Protein 8Q1S (pdb70)

Organism: Homo sapiens (NCBI:txid9606)

Secondary structure (DSSP, 8-state):
-HHHHHHHHHHHHHHTT-HHHHHHHHHHHHHSSSPPPHHHHHHHHHHHHHHHHHHHHHHHHHHHHHHHHHHHT-HHHHHHHHHHHHHHHHHHHHHHHHHHHHIIIIIHHH--SHHHHHHHHHHHHHHHHHHHHH--HHHHHHHHHHHHHHHHHHHHHHHHSS-TT-HHHHHHHHHHHHHHHHTS--HHHHHHHHHHHHHHHHTTTTTS-SSSHHHHHHHHHHHHHHHHHHT--/-HHHHHHHHHHHHHHTT-HHHHHHHHHHHHHT-SPPPHHHHHHHHHHHHHHHHHHHHHHHHHHHHHHHHHHHT-HHHHHHHHHHHHHHHHHHHHHHHHHHHHIIIIIHHH--SHHHHHHHHHHHHHHHHHHHHH--THHHHHHHHHHHHHHHHHHHHHHHHS-TT-HHHHHHHHHHHHHHHHTS--HHHHHHHHHHHHHHHHHTGGG--HHHHHHHHHHHHHHHHHHHHHHHH-/------PPPP-/-----PPP-

B-factor: mean 132.05, std 19.34, range [61.46, 190.41]

Foldseek 3Di:
DLLVVLLVQLVVCVVVVVLVSNLVSLLVNLVPQAAADPSSLVSNCSSLCSQLVVLLVVLVVLVVVLVVVVVVVPPVVNVVSVVVNVVSLVVLVVSLCSLLVSLVPHHCVSDDALLSNLLSLLVNLLSLLSNLQPDDDPSNVVSLVSSCVSLVSSQVSCVPRPALQALSNLVSLLSVLVSCVRRVVNNVVSLVSLVVSLVSNVVVVVVDDPVRNVSRVVSSVVSVVVNCVSPDD/DLLVVLLVQLVVCVVVVVLVSNLVSLLVNLVVLAADDPSSLVSNCSSLCSQLVVLVVVLVVLVVVLVVVVVVVPVVVNVVSVVVNVVSLVSLVCSLCSLLVSLVPRHCVNDDALLSNLLSLLVNLLSLLSNLQSDDDPSNVVSLVRNQVSLVSSQVSCVPRPQLLALSNLLSLQSVLVSCCRSVVNNVVSLCSLVVSLVSCVVVVVVRDPVCNVSRVVSSVSSVVVNVVSVVVD/DDDDPDDDDDD/DDDDPDDDD

GO terms:
  GO:0005886 plasma membrane (C, IDA)
  GO:0002753 cytoplasmic pattern recognition receptor signaling pathway (P, IDA)
  GO:0035332 positive regulation of hippo signaling (P, IDA)
  GO:0005737 cytoplasm (C, IDA)
  GO:0005783 endoplasmic reticulum (C, IDA)
  GO:0042308 negative regulation of protein import into nucleus (P, IDA)
  GO:0035591 signaling adaptor activity (F, IDA)
  GO:0030007 intracellular potassium ion homeostasis (P, IDA)
  GO:0034122 negative regulation of toll-like receptor signaling pathway (P, IDA)
  GO:0140311 protein sequestering activity (F, IDA)
  GO:0070972 protein localization to endoplasmic reticulum (P, IDA)
  GO:0031966 mitochondrial membrane (C, IC)
  GO:0005246 calcium channel regulator activity (F, IDA)
  GO:0051480 regulation of cytosolic calcium ion concentration (P, IDA)
  GO:1905913 negative regulation of calcium ion export across plasma membrane (P, IDA)
  GO:0019855 calcium channel inhibitor activity (F, IDA)
  GO:0044325 transmembrane transporter binding (F, IPI)
  GO:0031625 ubiquitin protein ligase binding (F, IPI)
  GO:0034605 cellular response to heat (P, IDA)
  GO:0005634 nucleus (C, IDA)

Nearest PDB structures (foldseek):
  7v9b-assembly1_A  TM=9.960E-01  e=1.744E-26  Homo sapiens
  8dgp-assembly2_D  TM=9.971E-01  e=1.894E-25  Homo sapiens
  6twz-assembly1_A  TM=9.851E-01  e=3.872E-19  Homo sapiens
  5ltw-assembly3_I  TM=9.749E-01  e=6.876E-19  Homo sapiens
  3spr-assembly1_A-2  TM=9.685E-01  e=9.790E-19  Homo sapiens

Sequence (487 aa):
DDREDLVYQAKLAEQAERYDEMVESMKKVAGMDVELTVEERNLLSVAYKNVIGARRASWRIISSIEQKEENKGGEDKLKMIREYRQMVETELKLICCDILDVLDKHLIPAANTGESKVFYYKMKGDYHRYLAEFATGNDRKEAAENSLVAYKAASDIAMTELPPTHPIRLGLALNFSVFYYEILNSPDRACRLAKAAFDDAIAELDTLSEESYKDSTLIMQLLRDNLTLWTSDDDREDLVYQAKLAEQAERYDEMVESMKKVAGMDVELTVEERNNLLSVAYKNVIGARRASWRIISSIEQKEENKGGEDKLKMIREYRQMVETELKLICCDILDVLDKHLIPAANTGESKVFYYKMKGDYHRYLAEFATGNDRKEAAENSLVAYKAASDIAMTELPPTHPIRLGLALNFSVFYYEILNSPDRACRLAKAAFDDAIAELDTLSEESYKDSTLIMQLLRDNLTLWTSDMTKYKAPAAEKKTKYKAPAAE

Solvent-accessible surface area: 24568 Å² total

InterPro domains:
  IPR000308 14-3-3 protein [PIRSF000868] (2-242)
  IPR000308 14-3-3 protein [PR00305] (36-65)
  IPR000308 14-3-3 protein [PR00305] (85-109)
  IPR000308 14-3-3 protein [PR00305] (116-138)
  IPR000308 14-3-3 protein [PR00305] (151-177)
  IPR000308 14-3-3 protein [PR00305] (178-204)
  IPR000308 14-3-3 protein [PR00305] (205-234)
  IPR000308 14-3-3 protein [PTHR18860] (4-235)
  IPR023409 14-3-3 protein, conserved site [PS00796] (42-52)
  IPR023409 14-3-3 protein, conserved site [PS00797] (214-233)
  IPR023410 14-3-3 domain [PF00244] (11-232)
  IPR023410 14-3-3 domain [SM00101] (4-245)
  IPR036815 14-3-3 domain superfamily [G3DSA:1.20.190.20] (1-247)
  IPR036815 14-3-3 domain superfamily [SSF48445] (1-234)

Structure (mmCIF, N/CA/C/O backbone):
data_8Q1S
#
_entry.id   8Q1S
#
_cell.length_a   123.780
_cell.length_b   123.780
_cell.length_c   250.200
_cell.angle_alpha   90.00
_cell.angle_beta   90.00
_cell.angle_gamma   120.00
#
_symmetry.space_group_name_H-M   'H 3 2'
#
loop_
_entity.id
_entity.type
_entity.pdbx_description
1 polymer '14-3-3 protein epsilon'
2 polymer 'GATA zinc finger domain-containing protein 1'
3 non-polymer 'BROMIDE ION'
4 non-polymer 1,2-ETHANEDIOL
5 non-polymer 'SODIUM ION'
6 water water
#
loop_
_atom_site.group_PDB
_atom_site.id
_atom_site.type_symbol
_atom_site.label_atom_id
_atom_site.label_alt_id
_atom_site.label_comp_id
_atom_site.label_asym_id
_atom_site.label_entity_id
_atom_site.label_seq_id
_atom_site.pdbx_PDB_ins_code
_atom_site.Cartn_x
_atom_site.Cartn_y
_atom_site.Cartn_z
_atom_site.occupancy
_atom_site.B_iso_or_equiv
_atom_site.auth_seq_id
_atom_site.auth_comp_id
_atom_site.auth_asym_id
_atom_site.auth_atom_id
_atom_site.pdbx_PDB_model_num
ATOM 1 N N . ASP A 1 2 ? -7.473 -8.043 29.060 1.00 159.55 2 ASP A N 1
ATOM 2 C CA . ASP A 1 2 ? -6.168 -8.600 28.583 1.00 158.67 2 ASP A CA 1
ATOM 3 C C . ASP A 1 2 ? -5.827 -9.884 29.353 1.00 158.55 2 ASP A C 1
ATOM 4 O O . ASP A 1 2 ? -5.181 -10.762 28.750 1.00 162.43 2 ASP A O 1
ATOM 9 N N . ASP A 1 3 ? -6.238 -9.985 30.624 1.00 190.16 3 ASP A N 1
ATOM 10 C CA . ASP A 1 3 ? -5.985 -11.156 31.511 1.00 183.11 3 ASP A CA 1
ATOM 11 C C . ASP A 1 3 ? -6.378 -12.448 30.785 1.00 177.59 3 ASP A C 1
ATOM 12 O O . ASP A 1 3 ? -5.611 -13.424 30.875 1.00 176.43 3 ASP A O 1
ATOM 17 N N . ARG A 1 4 ? -7.524 -12.443 30.095 1.00 172.49 4 ARG A N 1
ATOM 18 C CA . ARG A 1 4 ? -8.072 -13.615 29.358 1.00 167.80 4 ARG A CA 1
ATOM 19 C C . ARG A 1 4 ? -7.341 -13.772 28.017 1.00 166.12 4 ARG A C 1
ATOM 20 O O . ARG A 1 4 ? -7.077 -14.927 27.628 1.00 165.64 4 ARG A O 1
ATOM 28 N N . GLU A 1 5 ? -7.029 -12.659 27.341 1.00 164.46 5 GLU A N 1
ATOM 29 C CA . GLU A 1 5 ? -6.340 -12.637 26.021 1.00 162.06 5 GLU A CA 1
ATOM 30 C C . GLU A 1 5 ? -4.887 -13.100 26.192 1.00 159.52 5 GLU A C 1
ATOM 31 O O . GLU A 1 5 ? -4.375 -13.789 25.287 1.00 158.62 5 GLU A O 1
ATOM 37 N N . ASP A 1 6 ? -4.258 -12.722 27.309 1.00 158.57 6 ASP A N 1
ATOM 38 C CA . ASP A 1 6 ? -2.882 -13.135 27.700 1.00 156.87 6 ASP A CA 1
ATOM 39 C C . ASP A 1 6 ? -2.841 -14.655 27.902 1.00 153.28 6 ASP A C 1
ATOM 40 O O . ASP A 1 6 ? -1.834 -15.269 27.501 1.00 154.14 6 ASP A O 1
ATOM 45 N N . LEU A 1 7 ? -3.891 -15.231 28.500 1.00 150.64 7 LEU A N 1
ATOM 46 C CA . LEU A 1 7 ? -4.012 -16.689 28.783 1.00 147.58 7 LEU A CA 1
ATOM 47 C C . LEU A 1 7 ? -4.214 -17.462 27.474 1.00 145.07 7 LEU A C 1
ATOM 48 O O . LEU A 1 7 ? -3.555 -18.507 27.303 1.00 143.85 7 LEU A O 1
ATOM 53 N N . VAL A 1 8 ? -5.101 -16.975 26.599 1.00 144.08 8 VAL A N 1
ATOM 54 C CA . VAL A 1 8 ? -5.418 -17.604 25.280 1.00 143.40 8 VAL A CA 1
ATOM 55 C C . VAL A 1 8 ? -4.117 -17.768 24.483 1.00 143.71 8 VAL A C 1
ATOM 56 O O . VAL A 1 8 ? -3.943 -18.831 23.857 1.00 142.52 8 VAL A O 1
ATOM 60 N N . TYR A 1 9 ? -3.239 -16.761 24.513 1.00 145.91 9 TYR A N 1
ATOM 61 C CA . TYR A 1 9 ? -1.949 -16.749 23.774 1.00 147.39 9 TYR A CA 1
ATOM 62 C C . TYR A 1 9 ? -1.004 -17.798 24.372 1.00 148.77 9 TYR A C 1
ATOM 63 O O . TYR A 1 9 ? -0.400 -18.561 23.594 1.00 149.48 9 TYR A O 1
ATOM 72 N N . GLN A 1 10 ? -0.882 -17.832 25.705 1.00 151.41 10 GLN A N 1
ATOM 73 C CA . GLN A 1 10 ? -0.056 -18.825 26.448 1.00 153.49 10 GLN A CA 1
ATOM 74 C C . GLN A 1 10 ? -0.494 -20.242 26.055 1.00 151.69 10 GLN A C 1
ATOM 75 O O . GLN A 1 10 ? 0.393 -21.101 25.875 1.00 151.97 10 GLN A O 1
ATOM 81 N N . ALA A 1 11 ? -1.806 -20.467 25.922 1.00 148.94 11 ALA A N 1
ATOM 82 C CA . ALA A 1 11 ? -2.412 -21.747 25.484 1.00 146.28 11 ALA A CA 1
ATOM 83 C C . ALA A 1 11 ? -1.998 -22.050 24.039 1.00 146.62 11 ALA A C 1
ATOM 84 O O . ALA A 1 11 ? -1.663 -23.218 23.758 1.00 149.04 11 ALA A O 1
ATOM 86 N N . LYS A 1 12 ? -2.020 -21.041 23.160 1.00 146.00 12 LYS A N 1
ATOM 87 C CA . LYS A 1 12 ? -1.654 -21.172 21.721 1.00 145.15 12 LYS A CA 1
ATOM 88 C C . LYS A 1 12 ? -0.174 -21.552 21.595 1.00 142.37 12 LYS A C 1
ATOM 89 O O . LYS A 1 12 ? 0.136 -22.414 20.750 1.00 143.27 12 LYS A O 1
ATOM 95 N N . LEU A 1 13 ? 0.700 -20.932 22.397 1.00 140.25 13 LEU A N 1
ATOM 96 C CA . LEU A 1 13 ? 2.154 -21.254 22.458 1.00 139.64 13 LEU A CA 1
ATOM 97 C C . LEU A 1 13 ? 2.328 -22.702 22.932 1.00 135.71 13 LEU A C 1
ATOM 98 O O . LEU A 1 13 ? 3.149 -23.430 22.335 1.00 130.99 13 LEU A O 1
ATOM 103 N N . ALA A 1 14 ? 1.572 -23.091 23.964 1.00 133.04 14 ALA A N 1
ATOM 104 C CA . ALA A 1 14 ? 1.564 -24.444 24.567 1.00 130.37 14 ALA A CA 1
ATOM 105 C C . ALA A 1 14 ? 1.058 -25.473 23.548 1.00 128.94 14 ALA A C 1
ATOM 106 O O . ALA A 1 14 ? 1.565 -26.610 23.573 1.00 131.37 14 ALA A O 1
ATOM 108 N N . GLU A 1 15 ? 0.100 -25.091 22.695 1.00 126.68 15 GLU A N 1
ATOM 109 C CA . GLU A 1 15 ? -0.468 -25.961 21.628 1.00 123.69 15 GLU A CA 1
ATOM 110 C C . GLU A 1 15 ? 0.646 -26.354 20.653 1.00 122.31 15 GLU A C 1
ATOM 111 O O . GLU A 1 15 ? 0.847 -27.565 20.445 1.00 118.58 15 GLU A O 1
ATOM 117 N N . GLN A 1 16 ? 1.338 -25.357 20.092 1.00 124.70 16 GLN A N 1
ATOM 118 C CA . GLN A 1 16 ? 2.409 -25.534 19.074 1.00 127.42 16 GLN A CA 1
ATOM 119 C C . GLN A 1 16 ? 3.612 -26.245 19.705 1.00 125.43 16 GLN A C 1
ATOM 120 O O . GLN A 1 16 ? 4.215 -27.094 19.021 1.00 125.38 16 GLN A O 1
ATOM 126 N N . ALA A 1 17 ? 3.936 -25.921 20.960 1.00 123.68 17 ALA A N 1
ATOM 127 C CA . ALA A 1 17 ? 5.027 -26.552 21.742 1.00 121.91 17 ALA A CA 1
ATOM 128 C C . ALA A 1 17 ? 4.644 -27.988 22.125 1.00 119.39 17 ALA A C 1
ATOM 129 O O . ALA A 1 17 ? 5.542 -28.735 22.552 1.00 117.88 17 ALA A O 1
ATOM 131 N N . GLU A 1 18 ? 3.359 -28.343 21.993 1.00 118.45 18 GLU A N 1
ATOM 132 C CA . GLU A 1 18 ? 2.783 -29.677 22.326 1.00 116.83 18 GLU A CA 1
ATOM 133 C C . GLU A 1 18 ? 2.963 -29.948 23.827 1.00 115.90 18 GLU A C 1
ATOM 134 O O . GLU A 1 18 ? 3.200 -31.115 24.199 1.00 113.18 18 GLU A O 1
ATOM 140 N N . ARG A 1 19 ? 2.842 -28.896 24.646 1.00 116.09 19 ARG A N 1
ATOM 141 C CA . ARG A 1 19 ? 2.822 -28.950 26.132 1.00 117.05 19 ARG A CA 1
ATOM 142 C C . ARG A 1 19 ? 1.369 -28.763 26.586 1.00 117.79 19 ARG A C 1
ATOM 143 O O . ARG A 1 19 ? 1.023 -27.657 27.044 1.00 118.59 19 ARG A O 1
ATOM 151 N N . TYR A 1 20 ? 0.551 -29.809 26.443 1.00 118.88 20 TYR A N 1
ATOM 152 C CA . TYR A 1 20 ? -0.931 -29.760 26.570 1.00 120.44 20 TYR A CA 1
ATOM 153 C C . TYR A 1 20 ? -1.346 -29.690 28.046 1.00 121.63 20 TYR A C 1
ATOM 154 O O . TYR A 1 20 ? -2.468 -29.221 28.313 1.00 124.28 20 TYR A O 1
ATOM 163 N N . ASP A 1 21 ? -0.481 -30.131 28.968 1.00 120.94 21 ASP A N 1
ATOM 164 C CA . ASP A 1 21 ? -0.675 -29.980 30.438 1.00 120.21 21 ASP A CA 1
ATOM 165 C C . ASP A 1 21 ? -0.798 -28.490 30.780 1.00 122.63 21 ASP A C 1
ATOM 166 O O . ASP A 1 21 ? -1.665 -28.143 31.604 1.00 123.53 21 ASP A O 1
ATOM 171 N N . GLU A 1 22 ? 0.048 -27.651 30.171 1.00 124.02 22 GLU A N 1
ATOM 172 C CA . GLU A 1 22 ? 0.086 -26.177 30.376 1.00 124.48 22 GLU A CA 1
ATOM 173 C C . GLU A 1 22 ? -1.070 -25.512 29.618 1.00 124.24 22 GLU A C 1
ATOM 174 O O . GLU A 1 22 ? -1.489 -24.415 30.034 1.00 125.37 22 GLU A O 1
ATOM 180 N N . MET A 1 23 ? -1.557 -26.147 28.548 1.00 123.97 23 MET A N 1
ATOM 181 C CA . MET A 1 23 ? -2.644 -25.616 27.681 1.00 124.98 23 MET A CA 1
ATOM 182 C C . MET A 1 23 ? -3.979 -25.671 28.432 1.00 123.51 23 MET A C 1
ATOM 183 O O . MET A 1 23 ? -4.707 -24.664 28.390 1.00 123.07 23 MET A O 1
ATOM 188 N N . VAL A 1 24 ? -4.286 -26.794 29.093 1.00 124.55 24 VAL A N 1
ATOM 189 C CA . VAL A 1 24 ? -5.564 -26.982 29.849 1.00 127.48 24 VAL A CA 1
ATOM 190 C C . VAL A 1 24 ? -5.636 -25.919 30.951 1.00 131.22 24 VAL A C 1
ATOM 191 O O . VAL A 1 24 ? -6.696 -25.285 31.069 1.00 133.75 24 VAL A O 1
ATOM 195 N N . GLU A 1 25 ? -4.542 -25.716 31.695 1.00 134.44 25 GLU A N 1
ATOM 196 C CA . GLU A 1 25 ? -4.449 -24.728 32.804 1.00 138.01 25 GLU A CA 1
ATOM 197 C C . GLU A 1 25 ? -4.813 -23.337 32.277 1.00 138.64 25 GLU A C 1
ATOM 198 O O . GLU A 1 25 ? -5.782 -22.753 32.795 1.00 140.85 25 GLU A O 1
ATOM 204 N N . SER A 1 26 ? -4.070 -22.846 31.278 1.00 136.55 26 SER A N 1
ATOM 205 C CA . SER A 1 26 ? -4.267 -21.522 30.630 1.00 137.32 26 SER A CA 1
ATOM 206 C C . SER A 1 26 ? -5.737 -21.348 30.227 1.00 140.14 26 SER A C 1
ATOM 207 O O . SER A 1 26 ? -6.312 -20.292 30.556 1.00 144.89 26 SER A O 1
ATOM 210 N N . MET A 1 27 ? -6.317 -22.354 29.562 1.00 139.63 27 MET A N 1
ATOM 211 C CA . MET A 1 27 ? -7.703 -22.319 29.016 1.00 140.96 27 MET A CA 1
ATOM 212 C C . MET A 1 27 ? -8.727 -22.670 30.106 1.00 143.72 27 MET A C 1
ATOM 213 O O . MET A 1 27 ? -9.920 -22.370 29.897 1.00 145.20 27 MET A O 1
ATOM 218 N N . LYS A 1 28 ? -8.293 -23.288 31.210 1.00 144.46 28 LYS A N 1
ATOM 219 C CA . LYS A 1 28 ? -9.151 -23.587 32.390 1.00 146.02 28 LYS A CA 1
ATOM 220 C C . LYS A 1 28 ? -9.544 -22.270 33.069 1.00 147.90 28 LYS A C 1
ATOM 221 O O . LYS A 1 28 ? -10.720 -22.143 33.463 1.00 148.26 28 LYS A O 1
ATOM 227 N N . LYS A 1 29 ? -8.594 -21.333 33.189 1.00 148.33 29 LYS A N 1
ATOM 228 C CA . LYS A 1 29 ? -8.782 -20.007 33.843 1.00 149.24 29 LYS A CA 1
ATOM 229 C C . LYS A 1 29 ? -9.763 -19.162 33.021 1.00 150.21 29 LYS A C 1
ATOM 230 O O . LYS A 1 29 ? -10.601 -18.475 33.635 1.00 154.22 29 LYS A O 1
ATOM 236 N N . VAL A 1 30 ? -9.659 -19.215 31.689 1.00 148.73 30 VAL A N 1
ATOM 237 C CA . VAL A 1 30 ? -10.539 -18.464 30.742 1.00 149.52 30 VAL A CA 1
ATOM 238 C C . VAL A 1 30 ? -11.972 -18.998 30.880 1.00 150.73 30 VAL A C 1
ATOM 239 O O . VAL A 1 30 ? -12.912 -18.189 30.760 1.00 151.80 30 VAL A O 1
ATOM 243 N N . ALA A 1 31 ? -12.127 -20.303 31.131 1.00 151.93 31 ALA A N 1
ATOM 244 C CA . ALA A 1 31 ? -13.430 -20.989 31.316 1.00 154.83 31 ALA A CA 1
ATOM 245 C C . ALA A 1 31 ? -14.027 -20.625 32.682 1.00 157.31 31 ALA A C 1
ATOM 246 O O . ALA A 1 31 ? -15.259 -20.436 32.756 1.00 156.38 31 ALA A O 1
ATOM 248 N N . GLY A 1 32 ? -13.185 -20.552 33.720 1.00 159.31 32 GLY A N 1
ATOM 249 C CA . GLY A 1 32 ? -13.567 -20.145 35.087 1.00 163.29 32 GLY A CA 1
ATOM 250 C C . GLY A 1 32 ? -14.211 -18.769 35.103 1.00 168.11 32 GLY A C 1
ATOM 251 O O . GLY A 1 32 ? -15.150 -18.567 35.899 1.00 171.54 32 GLY A O 1
ATOM 252 N N . MET A 1 33 ? -13.719 -17.854 34.259 1.00 170.08 33 MET A N 1
ATOM 253 C CA . MET A 1 33 ? -14.333 -16.522 34.005 1.00 173.29 33 MET A CA 1
ATOM 254 C C . MET A 1 33 ? -15.753 -16.737 33.469 1.00 175.00 33 MET A C 1
ATOM 255 O O . MET A 1 33 ? -15.926 -17.616 32.603 1.00 173.79 33 MET A O 1
ATOM 260 N N . ASP A 1 34 ? -16.719 -15.963 33.972 1.00 179.08 34 ASP A N 1
ATOM 261 C CA . ASP A 1 34 ? -18.171 -16.099 33.667 1.00 182.33 34 ASP A CA 1
ATOM 262 C C . ASP A 1 34 ? -18.410 -16.018 32.153 1.00 184.17 34 ASP A C 1
ATOM 263 O O . ASP A 1 34 ? -19.245 -16.801 31.649 1.00 182.55 34 ASP A O 1
ATOM 268 N N . VAL A 1 35 ? -17.700 -15.116 31.464 1.00 186.55 35 VAL A N 1
ATOM 269 C CA . VAL A 1 35 ? -17.923 -14.768 30.026 1.00 186.58 35 VAL A CA 1
ATOM 270 C C . VAL A 1 35 ? -17.858 -16.051 29.187 1.00 184.67 35 VAL A C 1
ATOM 271 O O . VAL A 1 35 ? -16.950 -16.873 29.428 1.00 182.21 35 VAL A O 1
ATOM 275 N N . GLU A 1 36 ? -18.794 -16.203 28.243 1.00 184.79 36 GLU A N 1
ATOM 276 C CA . GLU A 1 36 ? -18.876 -17.350 27.298 1.00 182.71 36 GLU A CA 1
ATOM 277 C C . GLU A 1 36 ? -17.609 -17.381 26.433 1.00 178.48 36 GLU A C 1
ATOM 278 O O . GLU A 1 36 ? -17.122 -16.295 26.056 1.00 180.82 36 GLU A O 1
ATOM 284 N N . LEU A 1 37 ? -17.105 -18.582 26.131 1.00 170.87 37 LEU A N 1
ATOM 285 C CA . LEU A 1 37 ? -15.897 -18.799 25.290 1.00 164.02 37 LEU A CA 1
ATOM 286 C C . LEU A 1 37 ? -16.278 -18.648 23.814 1.00 158.85 37 LEU A C 1
ATOM 287 O O . LEU A 1 37 ? -17.318 -19.213 23.416 1.00 154.31 37 LEU A O 1
ATOM 292 N N . THR A 1 38 ? -15.460 -17.926 23.038 1.00 155.86 38 THR A N 1
ATOM 293 C CA . THR A 1 38 ? -15.590 -17.797 21.560 1.00 154.03 38 THR A CA 1
ATOM 294 C C . THR A 1 38 ? -15.217 -19.139 20.913 1.00 152.76 38 THR A C 1
ATOM 295 O O . THR A 1 38 ? -14.602 -19.978 21.605 1.00 153.54 38 THR A O 1
ATOM 299 N N . VAL A 1 39 ? -15.566 -19.323 19.636 1.00 151.52 39 VAL A N 1
ATOM 300 C CA . VAL A 1 39 ? -15.414 -20.610 18.888 1.00 149.43 39 VAL A CA 1
ATOM 301 C C . VAL A 1 39 ? -13.942 -21.044 18.944 1.00 148.33 39 VAL A C 1
ATOM 302 O O . VAL A 1 39 ? -13.690 -22.248 19.153 1.00 148.16 39 VAL A O 1
ATOM 306 N N . GLU A 1 40 ? -13.018 -20.093 18.762 1.00 147.64 40 GLU A N 1
ATOM 307 C CA . GLU A 1 40 ? -11.547 -20.293 18.876 1.00 146.45 40 GLU A CA 1
ATOM 308 C C . GLU A 1 40 ? -11.225 -20.878 20.256 1.00 147.82 40 GLU A C 1
ATOM 309 O O . GLU A 1 40 ? -10.611 -21.960 20.311 1.00 148.54 40 GLU A O 1
ATOM 315 N N . GLU A 1 41 ? -11.638 -20.183 21.321 1.00 149.89 41 GLU A N 1
ATOM 316 C CA . GLU A 1 41 ? -11.370 -20.545 22.740 1.00 151.54 41 GLU A CA 1
ATOM 317 C C . GLU A 1 41 ? -11.945 -21.935 23.035 1.00 152.39 41 GLU A C 1
ATOM 318 O O . GLU A 1 41 ? -11.219 -22.752 23.634 1.00 156.01 41 GLU A O 1
ATOM 324 N N . ARG A 1 42 ? -13.195 -22.184 22.629 1.00 152.27 42 ARG A N 1
ATOM 325 C CA . ARG A 1 42 ? -13.883 -23.498 22.763 1.00 153.27 42 ARG A CA 1
ATOM 326 C C . ARG A 1 42 ? -13.016 -24.603 22.147 1.00 153.31 42 ARG A C 1
ATOM 327 O O . ARG A 1 42 ? -12.863 -25.662 22.786 1.00 153.42 42 ARG A O 1
ATOM 335 N N . ASN A 1 43 ? -12.493 -24.361 20.941 1.00 154.39 43 ASN A N 1
ATOM 336 C CA . ASN A 1 43 ? -11.647 -25.317 20.179 1.00 154.91 43 ASN A CA 1
ATOM 337 C C . ASN A 1 43 ? -10.351 -25.576 20.958 1.00 152.65 43 ASN A C 1
ATOM 338 O O . ASN A 1 43 ? -10.016 -26.760 21.158 1.00 152.76 43 ASN A O 1
ATOM 343 N N . LEU A 1 44 ? -9.664 -24.510 21.384 1.00 150.14 44 LEU A N 1
ATOM 344 C CA . LEU A 1 44 ? -8.369 -24.577 22.119 1.00 147.65 44 LEU A CA 1
ATOM 345 C C . LEU A 1 44 ? -8.536 -25.413 23.396 1.00 146.33 44 LEU A C 1
ATOM 346 O O . LEU A 1 44 ? -7.627 -26.214 23.688 1.00 145.99 44 LEU A O 1
ATOM 351 N N . LEU A 1 45 ? -9.649 -25.239 24.119 1.00 145.12 45 LEU A N 1
ATOM 352 C CA . LEU A 1 45 ? -9.994 -26.036 25.331 1.00 144.98 45 LEU A CA 1
ATOM 353 C C . LEU A 1 45 ? -10.109 -27.517 24.948 1.00 143.90 45 LEU A C 1
ATOM 354 O O . LEU A 1 45 ? -9.383 -28.338 25.545 1.00 145.20 45 LEU A O 1
ATOM 359 N N . SER A 1 46 ? -10.996 -27.833 23.997 1.00 140.19 46 SER A N 1
ATOM 360 C CA . SER A 1 46 ? -11.238 -29.202 23.467 1.00 137.29 46 SER A CA 1
ATOM 361 C C . SER A 1 46 ? -9.904 -29.853 23.092 1.00 136.00 46 SER A C 1
ATOM 362 O O . SER A 1 46 ? -9.618 -30.945 23.615 1.00 135.93 46 SER A O 1
ATOM 365 N N . VAL A 1 47 ? -9.126 -29.191 22.229 1.00 135.66 47 VAL A N 1
ATOM 366 C CA . VAL A 1 47 ? -7.771 -29.635 21.780 1.00 134.67 47 VAL A CA 1
ATOM 367 C C . VAL A 1 47 ? -6.949 -30.010 23.020 1.00 132.82 47 VAL A C 1
ATOM 368 O O . VAL A 1 47 ? -6.422 -31.142 23.062 1.00 130.10 47 VAL A O 1
ATOM 372 N N . ALA A 1 48 ? -6.867 -29.094 23.991 1.00 131.70 48 ALA A N 1
ATOM 373 C CA . ALA A 1 48 ? -6.025 -29.200 25.206 1.00 131.91 48 ALA A CA 1
ATOM 374 C C . ALA A 1 48 ? -6.428 -30.433 26.021 1.00 131.90 48 ALA A C 1
ATOM 375 O O . ALA A 1 48 ? -5.544 -31.255 26.319 1.00 133.42 48 ALA A O 1
ATOM 377 N N . TYR A 1 49 ? -7.715 -30.554 26.357 1.00 132.58 49 TYR A N 1
ATOM 378 C CA . TYR A 1 49 ? -8.259 -31.619 27.243 1.00 135.29 49 TYR A CA 1
ATOM 379 C C . TYR A 1 49 ? -8.344 -32.954 26.489 1.00 136.29 49 TYR A C 1
ATOM 380 O O . TYR A 1 49 ? -8.264 -34.010 27.153 1.00 136.84 49 TYR A O 1
ATOM 389 N N . LYS A 1 50 ? -8.503 -32.920 25.161 1.00 136.59 50 LYS A N 1
ATOM 390 C CA . LYS A 1 50 ? -8.543 -34.139 24.307 1.00 135.97 50 LYS A CA 1
ATOM 391 C C . LYS A 1 50 ? -7.164 -34.809 24.329 1.00 133.48 50 LYS A C 1
ATOM 392 O O . LYS A 1 50 ? -7.113 -36.035 24.554 1.00 136.44 50 LYS A O 1
ATOM 398 N N . ASN A 1 51 ? -6.100 -34.029 24.111 1.00 128.28 51 ASN A N 1
ATOM 399 C CA . ASN A 1 51 ? -4.697 -34.519 24.031 1.00 125.80 51 ASN A CA 1
ATOM 400 C C . ASN A 1 51 ? -4.257 -35.078 25.390 1.00 124.56 51 ASN A C 1
ATOM 401 O O . ASN A 1 51 ? -3.619 -36.148 25.401 1.00 124.36 51 ASN A O 1
ATOM 406 N N . VAL A 1 52 ? -4.582 -34.387 26.488 1.00 123.94 52 VAL A N 1
ATOM 407 C CA . VAL A 1 52 ? -4.145 -34.761 27.868 1.00 125.02 52 VAL A CA 1
ATOM 408 C C . VAL A 1 52 ? -4.771 -36.109 28.246 1.00 125.99 52 VAL A C 1
ATOM 409 O O . VAL A 1 52 ? -4.040 -36.949 28.800 1.00 130.45 52 VAL A O 1
ATOM 413 N N . ILE A 1 53 ? -6.062 -36.306 27.965 1.00 125.74 53 ILE A N 1
ATOM 414 C CA . ILE A 1 53 ? -6.776 -37.593 28.230 1.00 126.49 53 ILE A CA 1
ATOM 415 C C . ILE A 1 53 ? -6.356 -38.622 27.172 1.00 125.00 53 ILE A C 1
ATOM 416 O O . ILE A 1 53 ? -6.041 -39.764 27.565 1.00 124.09 53 ILE A O 1
ATOM 421 N N . GLY A 1 54 ? -6.350 -38.227 25.893 1.00 122.67 54 GLY A N 1
ATOM 422 C CA . GLY A 1 54 ? -5.964 -39.076 24.749 1.00 119.92 54 GLY A CA 1
ATOM 423 C C . GLY A 1 54 ? -4.709 -39.885 25.035 1.00 118.68 54 GLY A C 1
ATOM 424 O O . GLY A 1 54 ? -4.723 -41.104 24.770 1.00 121.43 54 GLY A O 1
ATOM 425 N N . ALA A 1 55 ? -3.667 -39.235 25.565 1.00 115.41 55 ALA A N 1
ATOM 426 C CA . ALA A 1 55 ? -2.354 -39.838 25.901 1.00 113.35 55 ALA A CA 1
ATOM 427 C C . ALA A 1 55 ? -2.541 -40.995 26.891 1.00 112.66 55 ALA A C 1
ATOM 428 O O . ALA A 1 55 ? -1.992 -42.086 26.629 1.00 110.03 55 ALA A O 1
ATOM 430 N N . ARG A 1 56 ? -3.278 -40.756 27.983 1.00 112.95 56 ARG A N 1
ATOM 431 C CA . ARG A 1 56 ? -3.579 -41.760 29.044 1.00 112.85 56 ARG A CA 1
ATOM 432 C C . ARG A 1 56 ? -4.394 -42.916 28.446 1.00 112.75 56 ARG A C 1
ATOM 433 O O . ARG A 1 56 ? -4.051 -44.078 28.732 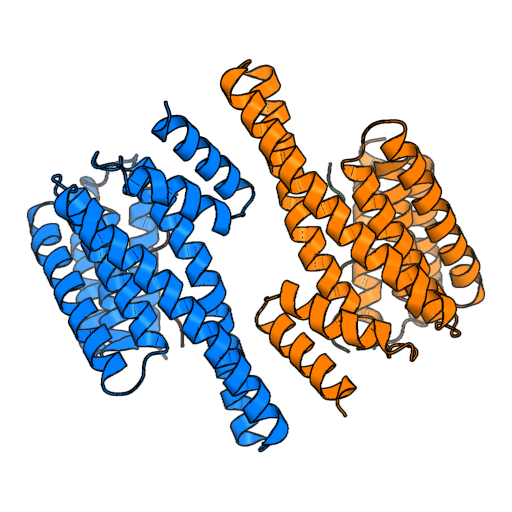1.00 111.69 56 ARG A O 1
ATOM 441 N N . ARG A 1 57 ? -5.430 -42.604 27.656 1.00 112.93 57 ARG A N 1
ATOM 442 C CA . ARG A 1 57 ? -6.344 -43.593 27.014 1.00 113.19 57 ARG A CA 1
ATOM 443 C C . ARG A 1 57 ? -5.533 -44.586 26.171 1.00 113.11 57 ARG A C 1
ATOM 444 O O . ARG A 1 57 ? -5.816 -45.798 26.258 1.00 114.25 57 ARG A O 1
ATOM 452 N N . ALA A 1 58 ? -4.578 -44.088 25.377 1.00 111.82 58 ALA A N 1
ATOM 453 C CA . ALA A 1 58 ? -3.631 -44.899 24.574 1.00 110.74 58 ALA A CA 1
ATOM 454 C C . ALA A 1 58 ? -2.824 -45.809 25.510 1.00 111.37 58 ALA A C 1
ATOM 455 O O . ALA A 1 58 ? -2.734 -47.023 25.223 1.00 110.50 58 ALA A O 1
ATOM 457 N N . SER A 1 59 ? -2.283 -45.238 26.594 1.00 110.50 59 SER A N 1
ATOM 458 C CA . SER A 1 59 ? -1.500 -45.944 27.644 1.00 109.90 59 SER A CA 1
ATOM 459 C C . SER A 1 59 ? -2.357 -47.043 28.283 1.00 110.49 59 SER A C 1
ATOM 460 O O . SER A 1 59 ? -1.863 -48.182 28.388 1.00 111.27 59 SER A O 1
ATOM 463 N N . TRP A 1 60 ? -3.591 -46.713 28.683 1.00 110.12 60 TRP A N 1
ATOM 464 C CA . TRP A 1 60 ? -4.550 -47.661 29.313 1.00 110.62 60 TRP A CA 1
ATOM 465 C C . TRP A 1 60 ? -4.786 -48.856 28.383 1.00 113.31 60 TRP A C 1
ATOM 466 O O . TRP A 1 60 ? -4.730 -49.997 28.873 1.00 114.72 60 TRP A O 1
ATOM 477 N N . ARG A 1 61 ? -5.046 -48.595 27.098 1.00 115.24 61 ARG A N 1
ATOM 478 C CA . ARG A 1 61 ? -5.402 -49.630 26.089 1.00 116.67 61 ARG A CA 1
ATOM 479 C C . ARG A 1 61 ? -4.208 -50.560 25.835 1.00 116.02 61 ARG A C 1
ATOM 480 O O . ARG A 1 61 ? -4.453 -51.761 25.614 1.00 115.93 61 ARG A O 1
ATOM 488 N N . ILE A 1 62 ? -2.976 -50.035 25.863 1.00 114.63 62 ILE A N 1
ATOM 489 C CA . ILE A 1 62 ? -1.731 -50.812 25.573 1.00 115.31 62 ILE A CA 1
ATOM 490 C C . ILE A 1 62 ? -1.421 -51.735 26.760 1.00 116.82 62 ILE A C 1
ATOM 491 O O . ILE A 1 62 ? -1.192 -52.935 26.517 1.00 117.03 62 ILE A O 1
ATOM 496 N N . ILE A 1 63 ? -1.402 -51.204 27.988 1.00 117.85 63 ILE A N 1
ATOM 497 C CA . ILE A 1 63 ? -1.135 -51.998 29.230 1.00 119.11 63 ILE A CA 1
ATOM 498 C C . ILE A 1 63 ? -2.273 -53.008 29.433 1.00 118.30 63 ILE A C 1
ATOM 499 O O . ILE A 1 63 ? -1.972 -54.156 29.811 1.00 118.23 63 ILE A O 1
ATOM 504 N N . SER A 1 64 ? -3.519 -52.604 29.164 1.00 116.66 64 SER A N 1
ATOM 505 C CA . SER A 1 64 ? -4.727 -53.470 29.234 1.00 116.06 64 SER A CA 1
ATOM 506 C C . SER A 1 64 ? -4.569 -54.668 28.287 1.00 114.57 64 SER A C 1
ATOM 507 O O . SER A 1 64 ? -5.042 -55.764 28.640 1.00 111.62 64 SER A O 1
ATOM 510 N N . SER A 1 65 ? -3.925 -54.466 27.132 1.00 116.07 65 SER A N 1
ATOM 511 C CA . SER A 1 65 ? -3.656 -55.517 26.113 1.00 117.48 65 SER A CA 1
ATOM 512 C C . SER A 1 65 ? -2.428 -56.342 26.520 1.00 118.78 65 SER A C 1
ATOM 513 O O . SER A 1 65 ? -2.387 -57.531 26.163 1.00 121.34 65 SER A O 1
ATOM 516 N N . ILE A 1 66 ? -1.460 -55.737 27.219 1.00 119.49 66 ILE A N 1
ATOM 517 C CA . ILE A 1 66 ? -0.281 -56.457 27.792 1.00 120.20 66 ILE A CA 1
ATOM 518 C C . ILE A 1 66 ? -0.783 -57.376 28.910 1.00 121.42 66 ILE A C 1
ATOM 519 O O . ILE A 1 66 ? -0.313 -58.525 28.977 1.00 124.94 66 ILE A O 1
ATOM 524 N N . GLU A 1 67 ? -1.696 -56.880 29.752 1.00 122.58 67 GLU A N 1
ATOM 525 C CA . GLU A 1 67 ? -2.361 -57.666 30.828 1.00 125.43 67 GLU A CA 1
ATOM 526 C C . GLU A 1 67 ? -2.967 -58.922 30.193 1.00 126.77 67 GLU A C 1
ATOM 527 O O . GLU A 1 67 ? -2.574 -60.035 30.590 1.00 125.14 67 GLU A O 1
ATOM 533 N N . GLN A 1 68 ? -3.846 -58.719 29.207 1.00 130.88 68 GLN A N 1
ATOM 534 C CA . GLN A 1 68 ? -4.544 -59.769 28.415 1.00 134.91 68 GLN A CA 1
ATOM 535 C C . GLN A 1 68 ? -3.541 -60.845 27.973 1.00 136.86 68 GLN A C 1
ATOM 536 O O . GLN A 1 68 ? -3.868 -62.041 28.107 1.00 138.43 68 GLN A O 1
ATOM 542 N N . LYS A 1 69 ? -2.374 -60.435 27.463 1.00 136.71 69 LYS A N 1
ATOM 543 C CA . LYS A 1 69 ? -1.298 -61.349 26.990 1.00 138.01 69 LYS A CA 1
ATOM 544 C C . LYS A 1 69 ? -0.735 -62.131 28.181 1.00 138.36 69 LYS A C 1
ATOM 545 O O . LYS A 1 69 ? -0.635 -63.366 28.073 1.00 141.87 69 LYS A O 1
ATOM 551 N N . GLU A 1 70 ? -0.405 -61.435 29.273 1.00 137.57 70 GLU A N 1
ATOM 552 C CA . GLU A 1 70 ? 0.304 -62.003 30.452 1.00 139.90 70 GLU A CA 1
ATOM 553 C C . GLU A 1 70 ? -0.666 -62.844 31.297 1.00 146.58 70 GLU A C 1
ATOM 554 O O . GLU A 1 70 ? -0.175 -63.617 32.147 1.00 149.31 70 GLU A O 1
ATOM 560 N N . GLU A 1 71 ? -1.980 -62.696 31.084 1.00 151.34 71 GLU A N 1
ATOM 561 C CA . GLU A 1 71 ? -3.033 -63.579 31.664 1.00 154.03 71 GLU A CA 1
ATOM 562 C C . GLU A 1 71 ? -2.763 -65.027 31.238 1.00 156.98 71 GLU A C 1
ATOM 563 O O . GLU A 1 71 ? -2.758 -65.912 32.117 1.00 158.40 71 GLU A O 1
ATOM 569 N N . ASN A 1 72 ? -2.548 -65.239 29.935 1.00 158.63 72 ASN A N 1
ATOM 570 C CA . ASN A 1 72 ? -2.339 -66.570 29.303 1.00 162.49 72 ASN A CA 1
ATOM 571 C C . ASN A 1 72 ? -0.981 -67.142 29.729 1.00 167.66 72 ASN A C 1
ATOM 572 O O . ASN A 1 72 ? -0.914 -68.366 29.967 1.00 171.60 72 ASN A O 1
ATOM 577 N N . LYS A 1 73 ? 0.054 -66.296 29.816 1.00 170.01 73 LYS A N 1
ATOM 578 C CA . LYS A 1 73 ? 1.431 -66.690 30.233 1.00 170.74 73 LYS A CA 1
ATOM 579 C C . LYS A 1 73 ? 1.383 -67.254 31.659 1.00 170.19 73 LYS A C 1
ATOM 580 O O . LYS A 1 73 ? 2.097 -68.237 31.926 1.00 172.21 73 LYS A O 1
ATOM 586 N N . GLY A 1 74 ? 0.569 -66.647 32.529 1.00 169.38 74 GLY A N 1
ATOM 587 C CA . GLY A 1 74 ? 0.391 -67.059 33.934 1.00 170.81 74 GLY A CA 1
ATOM 588 C C . GLY A 1 74 ? 1.499 -66.524 34.827 1.00 171.49 74 GLY A C 1
ATOM 589 O O . GLY A 1 74 ? 1.792 -67.175 35.851 1.00 173.41 74 GLY A O 1
ATOM 590 N N . GLY A 1 75 ? 2.096 -65.386 34.454 1.00 168.98 75 GLY A N 1
ATOM 591 C CA . GLY A 1 75 ? 3.119 -64.684 35.253 1.00 168.58 75 GLY A CA 1
ATOM 592 C C . GLY A 1 75 ? 2.479 -63.836 36.339 1.00 169.63 75 GLY A C 1
ATOM 593 O O . GLY A 1 75 ? 2.298 -62.625 36.106 1.00 173.91 75 GLY A O 1
ATOM 594 N N . GLU A 1 76 ? 2.155 -64.451 37.484 1.00 168.99 76 GLU A N 1
ATOM 595 C CA . GLU A 1 76 ? 1.390 -63.832 38.604 1.00 167.02 76 GLU A CA 1
ATOM 596 C C . GLU A 1 76 ? 2.170 -62.645 39.183 1.00 161.39 76 GLU A C 1
ATOM 597 O O . GLU A 1 76 ? 1.527 -61.639 39.538 1.00 158.84 76 GLU A O 1
ATOM 603 N N . ASP A 1 77 ? 3.497 -62.771 39.280 1.00 157.54 77 ASP A N 1
ATOM 604 C CA . ASP A 1 77 ? 4.418 -61.712 39.776 1.00 154.88 77 ASP A CA 1
ATOM 605 C C . ASP A 1 77 ? 4.271 -60.460 38.900 1.00 150.65 77 ASP A C 1
ATOM 606 O O . ASP A 1 77 ? 4.193 -59.350 39.465 1.00 150.26 77 ASP A O 1
ATOM 611 N N . LYS A 1 78 ? 4.224 -60.638 37.575 1.00 145.90 78 LYS A N 1
ATOM 612 C CA . LYS A 1 78 ? 4.129 -59.541 36.573 1.00 142.68 78 LYS A CA 1
ATOM 613 C C . LYS A 1 78 ? 2.709 -58.960 36.564 1.00 139.84 78 LYS A C 1
ATOM 614 O O . LYS A 1 78 ? 2.585 -57.721 36.552 1.00 138.78 78 LYS A O 1
ATOM 620 N N . LEU A 1 79 ? 1.685 -59.822 36.567 1.00 138.12 79 LEU A N 1
ATOM 621 C CA . LEU A 1 79 ? 0.248 -59.432 36.488 1.00 138.02 79 LEU A CA 1
ATOM 622 C C . LEU A 1 79 ? -0.089 -58.411 37.584 1.00 137.58 79 LEU A C 1
ATOM 623 O O . LEU A 1 79 ? -0.913 -57.515 37.316 1.00 134.84 79 LEU A O 1
ATOM 628 N N . LYS A 1 80 ? 0.524 -58.541 38.766 1.00 141.15 80 LYS A N 1
ATOM 629 C CA . LYS A 1 80 ? 0.347 -57.614 39.920 1.00 142.94 80 LYS A CA 1
ATOM 630 C C . LYS A 1 80 ? 0.966 -56.251 39.586 1.00 139.15 80 LYS A C 1
ATOM 631 O O . LYS A 1 80 ? 0.358 -55.223 39.941 1.00 138.40 80 LYS A O 1
ATOM 637 N N . MET A 1 81 ? 2.134 -56.257 38.936 1.00 135.68 81 MET A N 1
ATOM 638 C CA . MET A 1 81 ? 2.895 -55.039 38.542 1.00 132.86 81 MET A CA 1
ATOM 639 C C . MET A 1 81 ? 2.110 -54.277 37.465 1.00 131.98 81 MET A C 1
ATOM 640 O O . MET A 1 81 ? 2.085 -53.032 37.532 1.00 131.38 81 MET A O 1
ATOM 645 N N . ILE A 1 82 ? 1.489 -55.007 36.528 1.00 132.00 82 ILE A N 1
ATOM 646 C CA . ILE A 1 82 ? 0.709 -54.467 35.371 1.00 129.82 82 ILE A CA 1
ATOM 647 C C . ILE A 1 82 ? -0.608 -53.871 35.883 1.00 129.65 82 ILE A C 1
ATOM 648 O O . ILE A 1 82 ? -0.924 -52.728 35.498 1.00 127.59 82 ILE A O 1
ATOM 653 N N . ARG A 1 83 ? -1.347 -54.642 36.689 1.00 132.12 83 ARG A N 1
ATOM 654 C CA . ARG A 1 83 ? -2.636 -54.247 37.325 1.00 133.09 83 ARG A CA 1
ATOM 655 C C . ARG A 1 83 ? -2.438 -52.944 38.109 1.00 130.60 83 ARG A C 1
ATOM 656 O O . ARG A 1 83 ? -3.261 -52.022 37.940 1.00 129.23 83 ARG A O 1
ATOM 664 N N . GLU A 1 84 ? -1.385 -52.878 38.929 1.00 128.63 84 GLU A N 1
ATOM 665 C CA . GLU A 1 84 ? -1.035 -51.695 39.760 1.00 129.18 84 GLU A CA 1
ATOM 666 C C . GLU A 1 84 ? -0.738 -50.491 38.858 1.00 127.56 84 GLU A C 1
ATOM 667 O O . GLU A 1 84 ? -1.175 -49.377 39.211 1.00 129.98 84 GLU A O 1
ATOM 673 N N . TYR A 1 85 ? -0.031 -50.703 37.741 1.00 123.98 85 TYR A N 1
ATOM 674 C CA . TYR A 1 85 ? 0.323 -49.643 36.758 1.00 120.30 85 TYR A CA 1
ATOM 675 C C . TYR A 1 85 ? -0.952 -49.156 36.060 1.00 119.64 85 TYR A C 1
ATOM 676 O O . TYR A 1 85 ? -1.113 -47.930 35.908 1.00 119.81 85 TYR A O 1
ATOM 685 N N . ARG A 1 86 ? -1.823 -50.087 35.653 1.00 119.33 86 ARG A N 1
ATOM 686 C CA . ARG A 1 86 ? -3.131 -49.790 35.005 1.00 119.89 86 ARG A CA 1
ATOM 687 C C . ARG A 1 86 ? -3.951 -48.886 35.932 1.00 121.22 86 ARG A C 1
ATOM 688 O O . ARG A 1 86 ? -4.402 -47.818 35.469 1.00 119.30 86 ARG A O 1
ATOM 696 N N . GLN A 1 87 ? -4.120 -49.309 37.190 1.00 121.46 87 GLN A N 1
ATOM 697 C CA . GLN A 1 87 ? -4.875 -48.580 38.245 1.00 122.27 87 GLN A CA 1
ATOM 698 C C . GLN A 1 87 ? -4.346 -47.145 38.359 1.00 121.21 87 GLN A C 1
ATOM 699 O O . GLN A 1 87 ? -5.176 -46.217 38.377 1.00 122.10 87 GLN A O 1
ATOM 705 N N . MET A 1 88 ? -3.020 -46.978 38.417 1.00 120.10 88 MET A N 1
ATOM 706 C CA . MET A 1 88 ? -2.331 -45.658 38.488 1.00 119.83 88 MET A CA 1
ATOM 707 C C . MET A 1 88 ? -2.844 -44.743 37.368 1.00 116.14 88 MET A C 1
ATOM 708 O O . MET A 1 88 ? -3.058 -43.545 37.634 1.00 113.15 88 MET A O 1
ATOM 713 N N . VAL A 1 89 ? -3.024 -45.291 36.163 1.00 113.99 89 VAL A N 1
ATOM 714 C CA . VAL A 1 89 ? -3.492 -44.547 34.956 1.00 112.18 89 VAL A CA 1
ATOM 715 C C . VAL A 1 89 ? -5.004 -44.302 35.073 1.00 113.35 89 VAL A C 1
ATOM 716 O O . VAL A 1 89 ? -5.439 -43.176 34.767 1.00 112.86 89 VAL A O 1
ATOM 720 N N . GLU A 1 90 ? -5.773 -45.307 35.506 1.00 114.96 90 GLU A N 1
ATOM 721 C CA . GLU A 1 90 ? -7.247 -45.207 35.696 1.00 117.35 90 GLU A CA 1
ATOM 722 C C . GLU A 1 90 ? -7.565 -44.010 36.604 1.00 120.72 90 GLU A C 1
ATOM 723 O O . GLU A 1 90 ? -8.438 -43.203 36.223 1.00 121.45 90 GLU A O 1
ATOM 729 N N . THR A 1 91 ? -6.879 -43.890 37.749 1.00 123.47 91 THR A N 1
ATOM 730 C CA . THR A 1 91 ? -7.053 -42.772 38.720 1.00 125.63 91 THR A CA 1
ATOM 731 C C . THR A 1 91 ? -6.813 -41.440 37.999 1.00 124.69 91 THR A C 1
ATOM 732 O O . THR A 1 91 ? -7.599 -40.506 38.229 1.00 125.68 91 THR A O 1
ATOM 736 N N . GLU A 1 92 ? -5.778 -41.368 37.154 1.00 123.43 92 GLU A N 1
ATOM 737 C CA . GLU A 1 92 ? -5.436 -40.158 36.357 1.00 124.07 92 GLU A CA 1
ATOM 738 C C . GLU A 1 92 ? -6.604 -39.818 35.423 1.00 124.72 92 GLU A C 1
ATOM 739 O O . GLU A 1 92 ? -7.000 -38.638 35.387 1.00 123.23 92 GLU A O 1
ATOM 745 N N . LEU A 1 93 ? -7.133 -40.817 34.708 1.00 127.35 93 LEU A N 1
ATOM 746 C CA . LEU A 1 93 ? -8.268 -40.659 33.756 1.00 129.18 93 LEU A CA 1
ATOM 747 C C . LEU A 1 93 ? -9.517 -40.186 34.513 1.00 131.52 93 LEU A C 1
ATOM 748 O O . LEU A 1 93 ? -10.314 -39.438 33.914 1.00 131.26 93 LEU A O 1
ATOM 753 N N . LYS A 1 94 ? -9.678 -40.601 35.774 1.00 134.28 94 LYS A N 1
ATOM 754 C CA . LYS A 1 94 ? -10.808 -40.190 36.653 1.00 137.21 94 LYS A CA 1
ATOM 755 C C . LYS A 1 94 ? -10.675 -38.696 36.983 1.00 136.51 94 LYS A C 1
ATOM 756 O O . LYS A 1 94 ? -11.656 -37.958 36.768 1.00 135.65 94 LYS A O 1
ATOM 762 N N . LEU A 1 95 ? -9.502 -38.282 37.478 1.00 137.46 95 LEU A N 1
ATOM 763 C CA . LEU A 1 95 ? -9.190 -36.889 37.913 1.00 138.07 95 LEU A CA 1
ATOM 764 C C . LEU A 1 95 ? -9.390 -35.908 36.751 1.00 136.49 95 LEU A C 1
ATOM 765 O O . LEU A 1 95 ? -10.040 -34.866 36.971 1.00 136.63 95 LEU A O 1
ATOM 770 N N . ILE A 1 96 ? -8.849 -36.227 35.570 1.00 134.26 96 ILE A N 1
ATOM 771 C CA . ILE A 1 96 ? -8.847 -35.329 34.375 1.00 134.12 96 ILE A CA 1
ATOM 772 C C . ILE A 1 96 ? -10.271 -35.253 33.808 1.00 136.29 96 ILE A C 1
ATOM 773 O O . ILE A 1 96 ? -10.654 -34.167 33.331 1.00 138.60 96 ILE A O 1
ATOM 778 N N . CYS A 1 97 ? -11.019 -36.361 33.849 1.00 138.44 97 CYS A N 1
ATOM 779 C CA . CYS A 1 97 ? -12.451 -36.433 33.448 1.00 140.46 97 CYS A CA 1
ATOM 780 C C . CYS A 1 97 ? -13.298 -35.573 34.396 1.00 144.12 97 CYS A C 1
ATOM 781 O O . CYS A 1 97 ? -14.110 -34.769 33.900 1.00 144.95 97 CYS A O 1
ATOM 784 N N . CYS A 1 98 ? -13.107 -35.743 35.709 1.00 147.08 98 CYS A N 1
ATOM 785 C CA . CYS A 1 98 ? -13.872 -35.054 36.785 1.00 150.23 98 CYS A CA 1
ATOM 786 C C . CYS A 1 98 ? -13.564 -33.550 36.785 1.00 151.15 98 CYS A C 1
ATOM 787 O O . CYS A 1 98 ? -14.428 -32.782 37.247 1.00 152.63 98 CYS A O 1
ATOM 790 N N . ASP A 1 99 ? -12.382 -33.153 36.297 1.00 150.01 99 ASP A N 1
ATOM 791 C CA . ASP A 1 99 ? -11.991 -31.731 36.085 1.00 150.13 99 ASP A CA 1
ATOM 792 C C . ASP A 1 99 ? -12.909 -31.103 35.032 1.00 148.86 99 ASP A C 1
ATOM 793 O O . ASP A 1 99 ? -13.684 -30.196 35.387 1.00 150.71 99 ASP A O 1
ATOM 798 N N . ILE A 1 100 ? -12.809 -31.575 33.786 1.00 147.03 100 ILE A N 1
ATOM 799 C CA . ILE A 1 100 ? -13.485 -30.981 32.594 1.00 146.32 100 ILE A CA 1
ATOM 800 C C . ILE A 1 100 ? -15.007 -31.028 32.792 1.00 146.37 100 ILE A C 1
ATOM 801 O O . ILE A 1 100 ? -15.666 -30.034 32.443 1.00 148.94 100 ILE A O 1
ATOM 806 N N . LEU A 1 101 ? -15.537 -32.125 33.342 1.00 144.94 101 LEU A N 1
ATOM 807 C CA . LEU A 1 101 ? -16.992 -32.306 33.608 1.00 144.41 101 LEU A CA 1
ATOM 808 C C . LEU A 1 101 ? -17.467 -31.243 34.607 1.00 146.76 101 LEU A C 1
ATOM 809 O O . LEU A 1 101 ? -18.537 -30.645 34.370 1.00 147.18 101 LEU A O 1
ATOM 814 N N . ASP A 1 102 ? -16.695 -31.027 35.677 1.00 147.38 102 ASP A N 1
ATOM 815 C CA . ASP A 1 102 ? -16.982 -30.039 36.753 1.00 148.37 102 ASP A CA 1
ATOM 816 C C . ASP A 1 102 ? -17.043 -28.632 36.143 1.00 148.19 102 ASP A C 1
ATOM 817 O O . ASP A 1 102 ? -18.075 -27.962 36.329 1.00 150.05 102 ASP A O 1
ATOM 822 N N . VAL A 1 103 ? -15.994 -28.220 35.422 1.00 147.09 103 VAL A N 1
ATOM 823 C CA . VAL A 1 103 ? -15.861 -26.851 34.831 1.00 147.94 103 VAL A CA 1
ATOM 824 C C . VAL A 1 103 ? -16.866 -26.687 33.681 1.00 146.74 103 VAL A C 1
ATOM 825 O O . VAL A 1 103 ? -17.168 -25.530 33.332 1.00 146.12 103 VAL A O 1
ATOM 829 N N . LEU A 1 104 ? -17.351 -27.795 33.108 1.00 146.60 104 LEU A N 1
ATOM 830 C CA . LEU A 1 104 ? -18.460 -27.804 32.113 1.00 148.15 104 LEU A CA 1
ATOM 831 C C . LEU A 1 104 ? -19.770 -27.422 32.813 1.00 151.36 104 LEU A C 1
ATOM 832 O O . LEU A 1 104 ? -20.422 -26.457 32.362 1.00 151.23 104 LEU A O 1
ATOM 837 N N . ASP A 1 105 ? -20.122 -28.150 33.879 1.00 153.91 105 ASP A N 1
ATOM 838 C CA . ASP A 1 105 ? -21.415 -28.036 34.609 1.00 155.98 105 ASP A CA 1
ATOM 839 C C . ASP A 1 105 ? -21.477 -26.710 35.376 1.00 157.83 105 ASP A C 1
ATOM 840 O O . ASP A 1 105 ? -22.530 -26.045 35.318 1.00 158.64 105 ASP A O 1
ATOM 845 N N . LYS A 1 106 ? -20.394 -26.347 36.071 1.00 158.13 106 LYS A N 1
ATOM 846 C CA . LYS A 1 106 ? -20.343 -25.176 36.986 1.00 159.93 106 LYS A CA 1
ATOM 847 C C . LYS A 1 106 ? -20.312 -23.871 36.181 1.00 158.97 106 LYS A C 1
ATOM 848 O O . LYS A 1 106 ? -21.080 -22.957 36.535 1.00 160.60 106 LYS A O 1
ATOM 854 N N . HIS A 1 107 ? -19.471 -23.790 35.143 1.00 156.77 107 HIS A N 1
ATOM 855 C CA . HIS A 1 107 ? -19.137 -22.525 34.431 1.00 156.66 107 HIS A CA 1
ATOM 856 C C . HIS A 1 107 ? -19.742 -22.495 33.020 1.00 156.66 107 HIS A C 1
ATOM 857 O O . HIS A 1 107 ? -20.526 -21.564 32.748 1.00 159.32 107 HIS A O 1
ATOM 864 N N . LEU A 1 108 ? -19.396 -23.463 32.162 1.00 154.44 108 LEU A N 1
ATOM 865 C CA . LEU A 1 108 ? -19.570 -23.365 30.684 1.00 152.96 108 LEU A CA 1
ATOM 866 C C . LEU A 1 108 ? -21.027 -23.612 30.265 1.00 151.60 108 LEU A C 1
ATOM 867 O O . LEU A 1 108 ? -21.559 -22.762 29.524 1.00 149.34 108 LEU A O 1
ATOM 872 N N . ILE A 1 109 ? -21.641 -24.722 30.692 1.00 150.86 109 ILE A N 1
ATOM 873 C CA . ILE A 1 109 ? -23.015 -25.136 30.259 1.00 151.56 109 ILE A CA 1
ATOM 874 C C . ILE A 1 109 ? -24.013 -24.027 30.595 1.00 154.57 109 ILE A C 1
ATOM 875 O O . ILE A 1 109 ? -24.796 -23.636 29.732 1.00 156.36 109 ILE A O 1
ATOM 880 N N . PRO A 1 110 ? -24.049 -23.498 31.843 1.00 156.04 110 PRO A N 1
ATOM 881 C CA . PRO A 1 110 ? -24.886 -22.337 32.156 1.00 157.94 110 PRO A CA 1
ATOM 882 C C . PRO A 1 110 ? -24.563 -21.122 31.270 1.00 159.28 110 PRO A C 1
ATOM 883 O O . PRO A 1 110 ? -25.467 -20.625 30.624 1.00 158.70 110 PRO A O 1
ATOM 887 N N . ALA A 1 111 ? -23.293 -20.697 31.249 1.00 161.83 111 ALA A N 1
ATOM 888 C CA . ALA A 1 111 ? -22.785 -19.530 30.485 1.00 164.26 111 ALA A CA 1
ATOM 889 C C . ALA A 1 111 ? -23.201 -19.646 29.013 1.00 165.35 111 ALA A C 1
ATOM 890 O O . ALA A 1 111 ? -23.690 -18.642 28.458 1.00 167.66 111 ALA A O 1
ATOM 892 N N . ALA A 1 112 ? -23.016 -20.830 28.418 1.00 164.93 112 ALA A N 1
ATOM 893 C CA . ALA A 1 112 ? -23.378 -21.155 27.017 1.00 164.48 112 ALA A CA 1
ATOM 894 C C . ALA A 1 112 ? -24.843 -20.779 26.766 1.00 165.52 112 ALA A C 1
ATOM 895 O O . ALA A 1 112 ? -25.728 -21.405 27.382 1.00 167.15 112 ALA A O 1
ATOM 897 N N . ASN A 1 113 ? -25.073 -19.786 25.902 1.00 165.36 113 ASN A N 1
ATOM 898 C CA . ASN A 1 113 ? -26.420 -19.242 25.583 1.00 165.97 113 ASN A CA 1
ATOM 899 C C . ASN A 1 113 ? -26.743 -19.479 24.100 1.00 164.12 113 ASN A C 1
ATOM 900 O O . ASN A 1 113 ? -27.921 -19.762 23.803 1.00 162.27 113 ASN A O 1
ATOM 905 N N . THR A 1 114 ? -25.747 -19.373 23.211 1.00 164.00 114 THR A N 1
ATOM 906 C CA . THR A 1 114 ? -25.874 -19.660 21.754 1.00 164.94 114 THR A CA 1
ATOM 907 C C . THR A 1 114 ? -26.168 -21.153 21.560 1.00 165.89 114 THR A C 1
ATOM 908 O O . THR A 1 114 ? -25.673 -21.963 22.373 1.00 167.42 114 THR A O 1
ATOM 912 N N . GLY A 1 115 ? -26.944 -21.496 20.526 1.00 165.84 115 GLY A N 1
ATOM 913 C CA . GLY A 1 115 ? -27.335 -22.882 20.199 1.00 165.79 115 GLY A CA 1
ATOM 914 C C . GLY A 1 115 ? -26.128 -23.761 19.913 1.00 165.28 115 GLY A C 1
ATOM 915 O O . GLY A 1 115 ? -26.126 -24.921 20.369 1.00 165.84 115 GLY A O 1
ATOM 916 N N . GLU A 1 116 ? -25.138 -23.222 19.192 1.00 164.33 116 GLU A N 1
ATOM 917 C CA . GLU A 1 116 ? -23.908 -23.940 18.755 1.00 161.97 116 GLU A CA 1
ATOM 918 C C . GLU A 1 116 ? -23.077 -24.340 19.981 1.00 158.74 116 GLU A C 1
ATOM 919 O O . GLU A 1 116 ? -22.612 -25.497 20.026 1.00 156.38 116 GLU A O 1
ATOM 925 N N . SER A 1 117 ? -22.891 -23.413 20.926 1.00 157.78 117 SER A N 1
ATOM 926 C CA . SER A 1 117 ? -22.132 -23.615 22.189 1.00 158.20 117 SER A CA 1
ATOM 927 C C . SER A 1 117 ? -22.788 -24.724 23.020 1.00 157.57 117 SER A C 1
ATOM 928 O O . SER A 1 117 ? -22.068 -25.650 23.440 1.00 155.74 117 SER A O 1
ATOM 931 N N . LYS A 1 118 ? -24.107 -24.629 23.226 1.00 159.49 118 LYS A N 1
ATOM 932 C CA . LYS A 1 118 ? -24.911 -25.541 24.087 1.00 161.41 118 LYS A CA 1
ATOM 933 C C . LYS A 1 118 ? -24.665 -26.997 23.667 1.00 160.24 118 LYS A C 1
ATOM 934 O O . LYS A 1 118 ? -24.362 -27.821 24.554 1.00 159.53 118 LYS A O 1
ATOM 940 N N . VAL A 1 119 ? -24.780 -27.288 22.366 1.00 160.22 119 VAL A N 1
ATOM 941 C CA . VAL A 1 119 ? -24.560 -28.642 21.768 1.00 157.36 119 VAL A CA 1
ATOM 942 C C . VAL A 1 119 ? -23.124 -29.085 22.068 1.00 154.22 119 VAL A C 1
ATOM 943 O O . VAL A 1 119 ? -22.956 -30.189 22.618 1.00 153.67 119 VAL A O 1
ATOM 947 N N . PHE A 1 120 ? -22.139 -28.246 21.722 1.00 151.67 120 PHE A N 1
ATOM 948 C CA . PHE A 1 120 ? -20.684 -28.534 21.837 1.00 150.04 120 PHE A CA 1
ATOM 949 C C . PHE A 1 120 ? -20.331 -28.948 23.271 1.00 150.16 120 PHE A C 1
ATOM 950 O O . PHE A 1 120 ? -19.537 -29.894 23.430 1.00 151.89 120 PHE A O 1
ATOM 958 N N . TYR A 1 121 ? -20.891 -28.262 24.274 1.00 149.61 121 TYR A N 1
ATOM 959 C CA . TYR A 1 121 ? -20.611 -28.503 25.716 1.00 149.80 121 TYR A CA 1
ATOM 960 C C . TYR A 1 121 ? -21.348 -29.761 26.195 1.00 148.21 121 TYR A C 1
ATOM 961 O O . TYR A 1 121 ? -20.790 -30.478 27.047 1.00 148.87 121 TYR A O 1
ATOM 970 N N . TYR A 1 122 ? -22.551 -30.024 25.674 1.00 146.68 122 TYR A N 1
ATOM 971 C CA . TYR A 1 122 ? -23.348 -31.241 25.992 1.00 147.38 122 TYR A CA 1
ATOM 972 C C . TYR A 1 122 ? -22.718 -32.458 25.299 1.00 147.14 122 TYR A C 1
ATOM 973 O O . TYR A 1 122 ? -22.642 -33.531 25.934 1.00 146.27 122 TYR A O 1
ATOM 982 N N . LYS A 1 123 ? -22.285 -32.294 24.043 1.00 146.35 123 LYS A N 1
ATOM 983 C CA . LYS A 1 123 ? -21.469 -33.288 23.292 1.00 143.55 123 LYS A CA 1
ATOM 984 C C . LYS A 1 123 ? -20.216 -33.615 24.109 1.00 142.64 123 LYS A C 1
ATOM 985 O O . LYS A 1 123 ? -19.957 -34.810 24.348 1.00 145.60 123 LYS A O 1
ATOM 991 N N . MET A 1 124 ? -19.475 -32.577 24.507 1.00 140.03 124 MET A N 1
ATOM 992 C CA . MET A 1 124 ? -18.210 -32.683 25.281 1.00 139.22 124 MET A CA 1
ATOM 993 C C . MET A 1 124 ? -18.459 -33.510 26.548 1.00 139.31 124 MET A C 1
ATOM 994 O O . MET A 1 124 ? -17.621 -34.382 26.846 1.00 138.77 124 MET A O 1
ATOM 999 N N . LYS A 1 125 ? -19.578 -33.267 27.243 1.00 140.18 125 LYS A N 1
ATOM 1000 C CA . LYS A 1 125 ? -19.946 -33.970 28.505 1.00 141.64 125 LYS A CA 1
ATOM 1001 C C . LYS A 1 125 ? -20.092 -35.470 28.230 1.00 139.67 125 LYS A C 1
ATOM 1002 O O . LYS A 1 125 ? -19.466 -36.266 28.958 1.00 141.50 125 LYS A O 1
ATOM 1008 N N . GLY A 1 126 ? -20.893 -35.835 27.224 1.00 135.74 126 GLY A N 1
ATOM 1009 C CA . GLY A 1 126 ? -21.071 -37.230 26.780 1.00 134.26 126 GLY A CA 1
ATOM 1010 C C . GLY A 1 126 ? -19.736 -37.904 26.510 1.00 131.44 126 GLY A C 1
ATOM 1011 O O . GLY A 1 126 ? -19.542 -39.043 26.982 1.00 129.31 126 GLY A O 1
ATOM 1012 N N . ASP A 1 127 ? -18.841 -37.211 25.796 1.00 129.35 127 ASP A N 1
ATOM 1013 C CA . ASP A 1 127 ? -17.500 -37.714 25.392 1.00 128.46 127 ASP A CA 1
ATOM 1014 C C . ASP A 1 127 ? -16.710 -38.133 26.637 1.00 128.64 127 ASP A C 1
ATOM 1015 O O . ASP A 1 127 ? -16.118 -39.225 26.609 1.00 131.92 127 ASP A O 1
ATOM 1020 N N . TYR A 1 128 ? -16.707 -37.306 27.686 1.00 126.82 128 TYR A N 1
ATOM 1021 C CA . TYR A 1 128 ? -15.832 -37.471 28.879 1.00 126.25 128 TYR A CA 1
ATOM 1022 C C . TYR A 1 128 ? -16.504 -38.372 29.924 1.00 129.06 128 TYR A C 1
ATOM 1023 O O . TYR A 1 128 ? -15.789 -38.827 30.839 1.00 130.44 128 TYR A O 1
ATOM 1032 N N . HIS A 1 129 ? -17.813 -38.627 29.796 1.00 130.79 129 HIS A N 1
ATOM 1033 C CA . HIS A 1 129 ? -18.551 -39.669 30.566 1.00 131.78 129 HIS A CA 1
ATOM 1034 C C . HIS A 1 129 ? -18.421 -41.013 29.839 1.00 129.84 129 HIS A C 1
ATOM 1035 O O . HIS A 1 129 ? -18.505 -42.060 30.512 1.00 130.05 129 HIS A O 1
ATOM 1042 N N . ARG A 1 130 ? -18.231 -40.974 28.516 1.00 127.83 130 ARG A N 1
ATOM 1043 C CA . ARG A 1 130 ? -17.940 -42.162 27.668 1.00 126.86 130 ARG A CA 1
ATOM 1044 C C . ARG A 1 130 ? -16.525 -42.663 27.986 1.00 125.51 130 ARG A C 1
ATOM 1045 O O . ARG A 1 130 ? -16.365 -43.886 28.145 1.00 125.15 130 ARG A O 1
ATOM 1053 N N . TYR A 1 131 ? -15.546 -41.755 28.086 1.00 124.74 131 TYR A N 1
ATOM 1054 C CA . TYR A 1 131 ? -14.124 -42.078 28.386 1.00 124.66 131 TYR A CA 1
ATOM 1055 C C . TYR A 1 131 ? -14.021 -42.678 29.793 1.00 126.80 131 TYR A C 1
ATOM 1056 O O . TYR A 1 131 ? -13.190 -43.586 29.990 1.00 126.61 131 TYR A O 1
ATOM 1065 N N . LEU A 1 132 ? -14.824 -42.174 30.737 1.00 128.37 132 LEU A N 1
ATOM 1066 C CA . LEU A 1 132 ? -14.999 -42.775 32.088 1.00 130.31 132 LEU A CA 1
ATOM 1067 C C . LEU A 1 132 ? -15.531 -44.204 31.929 1.00 129.91 132 LEU A C 1
ATOM 1068 O O . LEU A 1 132 ? -14.939 -45.120 32.533 1.00 130.76 132 LEU A O 1
ATOM 1073 N N . ALA A 1 133 ? -16.585 -44.372 31.119 1.00 126.84 133 ALA A N 1
ATOM 1074 C CA . ALA A 1 133 ? -17.311 -45.644 30.887 1.00 125.88 133 ALA A CA 1
ATOM 1075 C C . ALA A 1 133 ? -16.394 -46.703 30.252 1.00 126.36 133 ALA A C 1
ATOM 1076 O O . ALA A 1 133 ? -16.693 -47.901 30.427 1.00 129.66 133 ALA A O 1
ATOM 1078 N N . GLU A 1 134 ? -15.333 -46.292 29.541 1.00 123.92 134 GLU A N 1
ATOM 1079 C CA . GLU A 1 134 ? -14.361 -47.203 28.870 1.00 121.86 134 GLU A CA 1
ATOM 1080 C C . GLU A 1 134 ? -13.705 -48.127 29.904 1.00 122.09 134 GLU A C 1
ATOM 1081 O O . GLU A 1 134 ? -13.880 -49.356 29.792 1.00 124.22 134 GLU A O 1
ATOM 1087 N N . PHE A 1 135 ? -12.975 -47.550 30.864 1.00 121.89 135 PHE A N 1
ATOM 1088 C CA . PHE A 1 135 ? -12.196 -48.272 31.906 1.00 122.93 135 PHE A CA 1
ATOM 1089 C C . PHE A 1 135 ? -13.072 -48.555 33.132 1.00 124.94 135 PHE A C 1
ATOM 1090 O O . PHE A 1 135 ? -12.603 -49.285 34.026 1.00 125.70 135 PHE A O 1
ATOM 1098 N N . ALA A 1 136 ? -14.282 -47.983 33.186 1.00 126.96 136 ALA A N 1
ATOM 1099 C CA . ALA A 1 136 ? -15.260 -48.177 34.283 1.00 129.46 136 ALA A CA 1
ATOM 1100 C C . ALA A 1 136 ? -15.752 -49.627 34.285 1.00 130.68 136 ALA A C 1
ATOM 1101 O O . ALA A 1 136 ? -15.686 -50.280 33.224 1.00 130.85 136 ALA A O 1
ATOM 1103 N N . THR A 1 137 ? -16.243 -50.091 35.437 1.00 132.33 137 THR A N 1
ATOM 1104 C CA . THR A 1 137 ? -16.665 -51.495 35.683 1.00 133.96 137 THR A CA 1
ATOM 1105 C C . THR A 1 137 ? -17.949 -51.506 36.520 1.00 135.89 137 THR A C 1
ATOM 1106 O O . THR A 1 137 ? -18.146 -50.565 37.312 1.00 135.10 137 THR A O 1
ATOM 1110 N N . GLY A 1 138 ? -18.782 -52.534 36.330 1.00 139.26 138 GLY A N 1
ATOM 1111 C CA . GLY A 1 138 ? -20.005 -52.789 37.116 1.00 143.17 138 GLY A CA 1
ATOM 1112 C C . GLY A 1 138 ? -20.924 -51.580 37.151 1.00 145.10 138 GLY A C 1
ATOM 1113 O O . GLY A 1 138 ? -21.155 -50.985 36.081 1.00 145.27 138 GLY A O 1
ATOM 1114 N N . ASN A 1 139 ? -21.422 -51.229 38.342 1.00 148.51 139 ASN A N 1
ATOM 1115 C CA . ASN A 1 139 ? -22.393 -50.123 38.569 1.00 151.07 139 ASN A CA 1
ATOM 1116 C C . ASN A 1 139 ? -21.795 -48.791 38.093 1.00 149.43 139 ASN A C 1
ATOM 1117 O O . ASN A 1 139 ? -22.543 -48.004 37.477 1.00 150.42 139 ASN A O 1
ATOM 1122 N N . ASP A 1 140 ? -20.505 -48.553 38.363 1.00 146.88 140 ASP A N 1
ATOM 1123 C CA . ASP A 1 140 ? -19.782 -47.304 37.994 1.00 144.30 140 ASP A CA 1
ATOM 1124 C C . ASP A 1 140 ? -19.907 -47.070 36.484 1.00 141.59 140 ASP A C 1
ATOM 1125 O O . ASP A 1 140 ? -20.191 -45.919 36.090 1.00 137.15 140 ASP A O 1
ATOM 1130 N N . ARG A 1 141 ? -19.709 -48.121 35.680 1.00 141.78 141 ARG A N 1
ATOM 1131 C CA . ARG A 1 141 ? -19.802 -48.074 34.195 1.00 141.06 141 ARG A CA 1
ATOM 1132 C C . ARG A 1 141 ? -21.227 -47.697 33.779 1.00 141.35 141 ARG A C 1
ATOM 1133 O O . ARG A 1 141 ? -21.373 -46.750 32.983 1.00 142.07 141 ARG A O 1
ATOM 1141 N N . LYS A 1 142 ? -22.230 -48.416 34.293 1.00 142.35 142 LYS A N 1
ATOM 1142 C CA . LYS A 1 142 ? -23.662 -48.223 33.938 1.00 143.45 142 LYS A CA 1
ATOM 1143 C C . LYS A 1 142 ? -24.076 -46.779 34.246 1.00 142.19 142 LYS A C 1
ATOM 1144 O O . LYS A 1 142 ? -24.836 -46.204 33.444 1.00 139.66 142 LYS A O 1
ATOM 1150 N N . GLU A 1 143 ? -23.589 -46.227 35.362 1.00 142.99 143 GLU A N 1
ATOM 1151 C CA . GLU A 1 143 ? -23.862 -44.833 35.809 1.00 144.50 143 GLU A CA 1
ATOM 1152 C C . GLU A 1 143 ? -23.196 -43.845 34.842 1.00 142.10 143 GLU A C 1
ATOM 1153 O O . GLU A 1 143 ? -23.848 -42.842 34.494 1.00 141.56 143 GLU A O 1
ATOM 1159 N N . ALA A 1 144 ? -21.957 -44.125 34.421 1.00 139.49 144 ALA A N 1
ATOM 1160 C CA . ALA A 1 144 ? -21.182 -43.313 33.452 1.00 136.89 144 ALA A CA 1
ATOM 1161 C C . ALA A 1 144 ? -21.873 -43.334 32.082 1.00 135.76 144 ALA A C 1
ATOM 1162 O O . ALA A 1 144 ? -21.841 -42.297 31.391 1.00 134.35 144 ALA A O 1
ATOM 1164 N N . ALA A 1 145 ? -22.466 -44.473 31.709 1.00 136.53 145 ALA A N 1
ATOM 1165 C CA . ALA A 1 145 ? -23.198 -44.675 30.435 1.00 136.43 145 ALA A CA 1
ATOM 1166 C C . ALA A 1 145 ? -24.463 -43.810 30.431 1.00 138.33 145 ALA A C 1
ATOM 1167 O O . ALA A 1 145 ? -24.656 -43.053 29.461 1.00 137.29 145 ALA A O 1
ATOM 1169 N N . GLU A 1 146 ? -25.282 -43.922 31.482 1.00 142.22 146 GLU A N 1
ATOM 1170 C CA . GLU A 1 146 ? -26.545 -43.152 31.652 1.00 145.75 146 GLU A CA 1
ATOM 1171 C C . GLU A 1 146 ? -26.238 -41.649 31.612 1.00 145.05 146 GLU A C 1
ATOM 1172 O O . GLU A 1 146 ? -27.004 -40.915 30.956 1.00 146.38 146 GLU A O 1
ATOM 1178 N N . ASN A 1 147 ? -25.162 -41.219 32.284 1.00 143.28 147 ASN A N 1
ATOM 1179 C CA . ASN A 1 147 ? -24.692 -39.805 32.320 1.00 141.12 147 ASN A CA 1
ATOM 1180 C C . ASN A 1 147 ? -24.347 -39.348 30.899 1.00 139.33 147 ASN A C 1
ATOM 1181 O O . ASN A 1 147 ? -24.697 -38.209 30.543 1.00 140.47 147 ASN A O 1
ATOM 1186 N N . SER A 1 148 ? -23.680 -40.211 30.130 1.00 137.87 148 SER A N 1
ATOM 1187 C CA . SER A 1 148 ? -23.255 -39.952 28.730 1.00 135.82 148 SER A CA 1
ATOM 1188 C C . SER A 1 148 ? -24.483 -39.874 27.814 1.00 134.72 148 SER A C 1
ATOM 1189 O O . SER A 1 148 ? -24.513 -38.974 26.954 1.00 135.90 148 SER A O 1
ATOM 1192 N N . LEU A 1 149 ? -25.456 -40.774 28.002 1.00 133.39 149 LEU A N 1
ATOM 1193 C CA . LEU A 1 149 ? -26.663 -40.897 27.138 1.00 133.95 149 LEU A CA 1
ATOM 1194 C C . LEU A 1 149 ? -27.508 -39.622 27.253 1.00 135.87 149 LEU A C 1
ATOM 1195 O O . LEU A 1 149 ? -27.823 -39.031 26.203 1.00 136.56 149 LEU A O 1
ATOM 1200 N N . VAL A 1 150 ? -27.854 -39.218 28.479 1.00 138.82 150 VAL A N 1
ATOM 1201 C CA . VAL A 1 150 ? -28.700 -38.019 28.762 1.00 141.60 150 VAL A CA 1
ATOM 1202 C C . VAL A 1 150 ? -27.993 -36.766 28.224 1.00 141.53 150 VAL A C 1
ATOM 1203 O O . VAL A 1 150 ? -28.698 -35.846 27.766 1.00 142.60 150 VAL A O 1
ATOM 1207 N N . ALA A 1 151 ? -26.656 -36.740 28.267 1.00 140.78 151 ALA A N 1
ATOM 1208 C CA . ALA A 1 151 ? -25.809 -35.643 27.739 1.00 139.85 151 ALA A CA 1
ATOM 1209 C C . ALA A 1 151 ? -25.895 -35.623 26.208 1.00 139.35 151 ALA A C 1
ATOM 1210 O O . ALA A 1 151 ? -26.219 -34.555 25.652 1.00 140.54 151 ALA A O 1
ATOM 1212 N N . TYR A 1 152 ? -25.614 -36.761 25.564 1.00 138.54 152 TYR A N 1
ATOM 1213 C CA . TYR A 1 152 ? -25.676 -36.947 24.088 1.00 138.61 152 TYR A CA 1
ATOM 1214 C C . TYR A 1 152 ? -27.103 -36.680 23.594 1.00 141.29 152 TYR A C 1
ATOM 1215 O O . TYR A 1 152 ? -27.255 -36.011 22.553 1.00 141.49 152 TYR A O 1
ATOM 1224 N N . LYS A 1 153 ? -28.105 -37.196 24.317 1.00 144.52 153 LYS A N 1
ATOM 1225 C CA . LYS A 1 153 ? -29.549 -37.071 23.974 1.00 147.41 153 LYS A CA 1
ATOM 1226 C C . LYS A 1 153 ? -29.946 -35.591 24.008 1.00 147.68 153 LYS A C 1
ATOM 1227 O O . LYS A 1 153 ? -30.626 -35.142 23.062 1.00 146.62 153 LYS A O 1
ATOM 1233 N N . ALA A 1 154 ? -29.529 -34.870 25.054 1.00 148.27 154 ALA A N 1
ATOM 1234 C CA . ALA A 1 154 ? -29.754 -33.415 25.231 1.00 149.52 154 ALA A CA 1
ATOM 1235 C C . ALA A 1 154 ? -29.128 -32.656 24.055 1.00 148.63 154 ALA A C 1
ATOM 1236 O O . ALA A 1 154 ? -29.842 -31.850 23.426 1.00 150.24 154 ALA A O 1
ATOM 1238 N N . ALA A 1 155 ? -27.848 -32.921 23.770 1.00 146.69 155 ALA A N 1
ATOM 1239 C CA . ALA A 1 155 ? -27.076 -32.325 22.652 1.00 147.02 155 ALA A CA 1
ATOM 1240 C C . ALA A 1 155 ? -27.815 -32.561 21.329 1.00 147.46 155 ALA A C 1
ATOM 1241 O O . ALA A 1 155 ? -27.932 -31.603 20.536 1.00 145.24 155 ALA A O 1
ATOM 1243 N N . SER A 1 156 ? -28.291 -33.792 21.113 1.00 148.53 156 SER A N 1
ATOM 1244 C CA . SER A 1 156 ? -28.980 -34.249 19.877 1.00 149.38 156 SER A CA 1
ATOM 1245 C C . SER A 1 156 ? -30.311 -33.505 19.710 1.00 151.60 156 SER A C 1
ATOM 1246 O O . SER A 1 156 ? -30.581 -33.031 18.591 1.00 151.33 156 SER A O 1
ATOM 1249 N N . ASP A 1 157 ? -31.101 -33.401 20.785 1.00 154.45 157 ASP A N 1
ATOM 1250 C CA . ASP A 1 157 ? -32.412 -32.695 20.811 1.00 156.75 157 ASP A CA 1
ATOM 1251 C C . ASP A 1 157 ? -32.233 -31.245 20.340 1.00 157.11 157 ASP A C 1
ATOM 1252 O O . ASP A 1 157 ? -33.110 -30.755 19.599 1.00 159.99 157 ASP A O 1
ATOM 1257 N N . ILE A 1 158 ? -31.143 -30.591 20.755 1.00 155.30 158 ILE A N 1
ATOM 1258 C CA . ILE A 1 158 ? -30.825 -29.167 20.429 1.00 154.63 158 ILE A CA 1
ATOM 1259 C C . ILE A 1 158 ? -30.299 -29.084 18.990 1.00 154.55 158 ILE A C 1
ATOM 1260 O O . ILE A 1 158 ? -30.741 -28.180 18.256 1.00 155.15 158 ILE A O 1
ATOM 1265 N N . ALA A 1 159 ? -29.384 -29.984 18.615 1.00 153.80 159 ALA A N 1
ATOM 1266 C CA . ALA A 1 159 ? -28.666 -29.988 17.317 1.00 154.61 159 ALA A CA 1
ATOM 1267 C C . ALA A 1 159 ? -29.646 -30.180 16.151 1.00 156.86 159 ALA A C 1
ATOM 1268 O O . ALA A 1 159 ? -29.373 -29.634 15.062 1.00 157.65 159 ALA A O 1
ATOM 1270 N N . MET A 1 160 ? -30.736 -30.928 16.365 1.00 158.01 160 MET A N 1
ATOM 1271 C CA . MET A 1 160 ? -31.745 -31.265 15.322 1.00 158.71 160 MET A CA 1
ATOM 1272 C C . MET A 1 160 ? -32.397 -29.986 14.781 1.00 159.71 160 MET A C 1
ATOM 1273 O O . MET A 1 160 ? -32.576 -29.900 13.550 1.00 159.66 160 MET A O 1
ATOM 1278 N N . THR A 1 161 ? -32.720 -29.033 15.662 1.00 160.65 161 THR A N 1
ATOM 1279 C CA . THR A 1 161 ? -33.505 -27.805 15.345 1.00 160.85 161 THR A CA 1
ATOM 1280 C C . THR A 1 161 ? -32.562 -26.626 15.063 1.00 162.60 161 THR A C 1
ATOM 1281 O O . THR A 1 161 ? -32.786 -25.931 14.051 1.00 163.56 161 THR A O 1
ATOM 1285 N N . GLU A 1 162 ? -31.554 -26.412 15.916 1.00 163.70 162 GLU A N 1
ATOM 1286 C CA . GLU A 1 162 ? -30.650 -25.228 15.874 1.00 163.75 162 GLU A CA 1
ATOM 1287 C C . GLU A 1 162 ? -29.739 -25.306 14.641 1.00 162.79 162 GLU A C 1
ATOM 1288 O O . GLU A 1 162 ? -29.884 -24.449 13.747 1.00 163.70 162 GLU A O 1
ATOM 1294 N N . LEU A 1 163 ? -28.843 -26.298 14.601 1.00 161.62 163 LEU A N 1
ATOM 1295 C CA . LEU A 1 163 ? -27.757 -26.418 13.589 1.00 161.53 163 LEU A CA 1
ATOM 1296 C C . LEU A 1 163 ? -28.269 -27.164 12.359 1.00 160.74 163 LEU A C 1
ATOM 1297 O O . LEU A 1 163 ? -29.218 -27.940 12.454 1.00 163.51 163 LEU A O 1
ATOM 1302 N N . PRO A 1 164 ? -27.660 -26.944 11.169 1.00 159.08 164 PRO A N 1
ATOM 1303 C CA . PRO A 1 164 ? -27.950 -27.754 9.985 1.00 158.91 164 PRO A CA 1
ATOM 1304 C C . PRO A 1 164 ? -27.168 -29.067 9.978 1.00 158.57 164 PRO A C 1
ATOM 1305 O O . PRO A 1 164 ? -26.149 -29.183 10.657 1.00 157.51 164 PRO A O 1
ATOM 1309 N N . PRO A 1 165 ? -27.610 -30.089 9.206 1.00 158.70 165 PRO A N 1
ATOM 1310 C CA . PRO A 1 165 ? -26.933 -31.390 9.168 1.00 158.28 165 PRO A CA 1
ATOM 1311 C C . PRO A 1 165 ? -25.470 -31.361 8.693 1.00 155.86 165 PRO A C 1
ATOM 1312 O O . PRO A 1 165 ? -24.733 -32.267 9.039 1.00 154.28 165 PRO A O 1
ATOM 1316 N N . THR A 1 166 ? -25.097 -30.347 7.905 1.00 154.00 166 THR A N 1
ATOM 1317 C CA . THR A 1 166 ? -23.749 -30.183 7.296 1.00 153.25 166 THR A CA 1
ATOM 1318 C C . THR A 1 166 ? -22.739 -29.658 8.324 1.00 152.38 166 THR A C 1
ATOM 1319 O O . THR A 1 166 ? -21.528 -29.830 8.085 1.00 149.66 166 THR A O 1
ATOM 1323 N N . HIS A 1 167 ? -23.213 -29.032 9.408 1.00 154.35 167 HIS A N 1
ATOM 1324 C CA . HIS A 1 167 ? -22.374 -28.333 10.420 1.00 154.59 167 HIS A CA 1
ATOM 1325 C C . HIS A 1 167 ? -21.417 -29.328 11.074 1.00 151.20 167 HIS A C 1
ATOM 1326 O O . HIS A 1 167 ? -21.838 -30.407 11.482 1.00 152.23 167 HIS A O 1
ATOM 1333 N N . PRO A 1 168 ? -20.106 -29.003 11.192 1.00 148.69 168 PRO A N 1
ATOM 1334 C CA . PRO A 1 168 ? -19.120 -29.933 11.751 1.00 147.85 168 PRO A CA 1
ATOM 1335 C C . PRO A 1 168 ? -19.406 -30.397 13.190 1.00 148.56 168 PRO A C 1
ATOM 1336 O O . PRO A 1 168 ? -19.052 -31.516 13.516 1.00 148.41 168 PRO A O 1
ATOM 1340 N N . ILE A 1 169 ? -20.020 -29.535 14.008 1.00 150.10 169 ILE A N 1
ATOM 1341 C CA . ILE A 1 169 ? -20.322 -29.798 15.449 1.00 149.72 169 ILE A CA 1
ATOM 1342 C C . ILE A 1 169 ? -21.397 -30.890 15.539 1.00 147.56 169 ILE A C 1
ATOM 1343 O O . ILE A 1 169 ? -21.270 -31.767 16.415 1.00 146.37 169 ILE A O 1
ATOM 1348 N N . ARG A 1 170 ? -22.411 -30.835 14.670 1.00 147.46 170 ARG A N 1
ATOM 1349 C CA . ARG A 1 170 ? -23.541 -31.805 14.642 1.00 149.10 170 ARG A CA 1
ATOM 1350 C C . ARG A 1 170 ? -23.042 -33.164 14.134 1.00 147.51 170 ARG A C 1
ATOM 1351 O O . ARG A 1 170 ? -23.377 -34.187 14.768 1.00 148.50 170 ARG A O 1
ATOM 1359 N N . LEU A 1 171 ? -22.288 -33.174 13.029 1.00 143.20 171 LEU A N 1
ATOM 1360 C CA . LEU A 1 171 ? -21.708 -34.404 12.422 1.00 139.85 171 LEU A CA 1
ATOM 1361 C C . LEU A 1 171 ? -20.767 -35.072 13.434 1.00 138.17 171 LEU A C 1
ATOM 1362 O O . LEU A 1 171 ? -20.802 -36.314 13.538 1.00 139.31 171 LEU A O 1
ATOM 1367 N N . GLY A 1 172 ? -19.968 -34.271 14.148 1.00 135.88 172 GLY A N 1
ATOM 1368 C CA . GLY A 1 172 ? -19.052 -34.727 15.213 1.00 131.82 172 GLY A CA 1
ATOM 1369 C C . GLY A 1 172 ? -19.800 -35.391 16.357 1.00 129.28 172 GLY A C 1
ATOM 1370 O O . GLY A 1 172 ? -19.302 -36.409 16.871 1.00 128.74 172 GLY A O 1
ATOM 1371 N N . LEU A 1 173 ? -20.951 -34.833 16.746 1.00 128.41 173 LEU A N 1
ATOM 1372 C CA . LEU A 1 173 ? -21.853 -35.402 17.784 1.00 128.81 173 LEU A CA 1
ATOM 1373 C C . LEU A 1 173 ? -22.370 -36.764 17.302 1.00 128.45 173 LEU A C 1
ATOM 1374 O O . LEU A 1 173 ? -22.153 -37.766 18.012 1.00 125.39 173 LEU A O 1
ATOM 1379 N N . ALA A 1 174 ? -23.011 -36.789 16.128 1.00 128.52 174 ALA A N 1
ATOM 1380 C CA . ALA A 1 174 ? -23.552 -37.999 15.463 1.00 127.04 174 ALA A CA 1
ATOM 1381 C C . ALA A 1 174 ? -22.487 -39.103 15.421 1.00 124.98 174 ALA A C 1
ATOM 1382 O O . ALA A 1 174 ? -22.834 -40.265 15.710 1.00 126.06 174 ALA A O 1
ATOM 1384 N N . LEU A 1 175 ? -21.247 -38.745 15.070 1.00 122.87 175 LEU A N 1
ATOM 1385 C CA . LEU A 1 175 ? -20.086 -39.675 14.979 1.00 121.58 175 LEU A CA 1
ATOM 1386 C C . LEU A 1 175 ? -19.722 -40.200 16.375 1.00 121.11 175 LEU A C 1
ATOM 1387 O O . LEU A 1 175 ? -19.506 -41.422 16.503 1.00 122.21 175 LEU A O 1
ATOM 1392 N N . ASN A 1 176 ? -19.642 -39.314 17.374 1.00 117.41 176 ASN A N 1
ATOM 1393 C CA . ASN A 1 176 ? -19.281 -39.672 18.773 1.00 117.65 176 ASN A CA 1
ATOM 1394 C C . ASN A 1 176 ? -20.425 -40.464 19.417 1.00 118.28 176 ASN A C 1
ATOM 1395 O O . ASN A 1 176 ? -20.131 -41.358 20.236 1.00 120.63 176 ASN A O 1
ATOM 1400 N N . PHE A 1 177 ? -21.675 -40.147 19.068 1.00 117.33 177 PHE A N 1
ATOM 1401 C CA . PHE A 1 177 ? -22.891 -40.803 19.620 1.00 118.51 177 PHE A CA 1
ATOM 1402 C C . PHE A 1 177 ? -22.992 -42.225 19.052 1.00 116.56 177 PHE A C 1
ATOM 1403 O O . PHE A 1 177 ? -23.423 -43.135 19.782 1.00 114.66 177 PHE A O 1
ATOM 1411 N N . SER A 1 178 ? -22.604 -42.409 17.785 1.00 116.71 178 SER A N 1
ATOM 1412 C CA . SER A 1 178 ? -22.593 -43.722 17.086 1.00 118.04 178 SER A CA 1
ATOM 1413 C C . SER A 1 178 ? -21.506 -44.624 17.688 1.00 117.60 178 SER A C 1
ATOM 1414 O O . SER A 1 178 ? -21.799 -45.812 17.930 1.00 118.14 178 SER A O 1
ATOM 1417 N N . VAL A 1 179 ? -20.307 -44.080 17.928 1.00 115.75 179 VAL A N 1
ATOM 1418 C CA . VAL A 1 179 ? -19.171 -44.794 18.589 1.00 115.42 179 VAL A CA 1
ATOM 1419 C C . VAL A 1 179 ? -19.620 -45.252 19.984 1.00 116.31 179 VAL A C 1
ATOM 1420 O O . VAL A 1 179 ? -19.270 -46.384 20.376 1.00 117.86 179 VAL A O 1
ATOM 1424 N N . PHE A 1 180 ? -20.362 -44.397 20.696 1.00 115.84 180 PHE A N 1
ATOM 1425 C CA . PHE A 1 180 ? -20.919 -44.653 22.051 1.00 115.26 180 PHE A CA 1
ATOM 1426 C C . PHE A 1 180 ? -21.813 -45.901 22.011 1.00 113.29 180 PHE A C 1
ATOM 1427 O O . PHE A 1 180 ? -21.543 -46.853 22.771 1.00 110.74 180 PHE A O 1
ATOM 1435 N N . TYR A 1 181 ? -22.829 -45.899 21.139 1.00 112.40 181 TYR A N 1
ATOM 1436 C CA . TYR A 1 181 ? -23.807 -47.008 20.960 1.00 113.45 181 TYR A CA 1
ATOM 1437 C C . TYR A 1 181 ? -23.075 -48.318 20.641 1.00 114.75 181 TYR A C 1
ATOM 1438 O O . TYR A 1 181 ? -23.559 -49.386 21.067 1.00 115.10 181 TYR A O 1
ATOM 1447 N N . TYR A 1 182 ? -21.956 -48.239 19.912 1.00 115.08 182 TYR A N 1
ATOM 1448 C CA . TYR A 1 182 ? -21.160 -49.413 19.468 1.00 116.21 182 TYR A CA 1
ATOM 1449 C C . TYR A 1 182 ? -20.308 -49.938 20.630 1.00 117.13 182 TYR A C 1
ATOM 1450 O O . TYR A 1 182 ? -20.486 -51.111 21.017 1.00 116.48 182 TYR A O 1
ATOM 1459 N N . GLU A 1 183 ? -19.416 -49.097 21.164 1.00 118.34 183 GLU A N 1
ATOM 1460 C CA . GLU A 1 183 ? -18.375 -49.499 22.150 1.00 120.21 183 GLU A CA 1
ATOM 1461 C C . GLU A 1 183 ? -19.010 -49.725 23.526 1.00 122.28 183 GLU A C 1
ATOM 1462 O O . GLU A 1 183 ? -18.773 -50.802 24.109 1.00 122.99 183 GLU A O 1
ATOM 1468 N N . ILE A 1 184 ? -19.786 -48.753 24.015 1.00 124.22 184 ILE A N 1
ATOM 1469 C CA . ILE A 1 184 ? -20.250 -48.686 25.434 1.00 125.00 184 ILE A CA 1
ATOM 1470 C C . ILE A 1 184 ? -21.535 -49.511 25.595 1.00 126.79 184 ILE A C 1
ATOM 1471 O O . ILE A 1 184 ? -21.536 -50.430 26.441 1.00 130.11 184 ILE A O 1
ATOM 1476 N N . LEU A 1 185 ? -22.578 -49.203 24.815 1.00 125.40 185 LEU A N 1
ATOM 1477 C CA . LEU A 1 185 ? -23.952 -49.752 24.999 1.00 126.96 185 LEU A CA 1
ATOM 1478 C C . LEU A 1 185 ? -24.124 -51.085 24.256 1.00 129.85 185 LEU A C 1
ATOM 1479 O O . LEU A 1 185 ? -25.209 -51.686 24.394 1.00 132.90 185 LEU A O 1
ATOM 1484 N N . ASN A 1 186 ? -23.111 -51.530 23.503 1.00 131.37 186 ASN A N 1
ATOM 1485 C CA . ASN A 1 186 ? -23.129 -52.798 22.721 1.00 132.06 186 ASN A CA 1
ATOM 1486 C C . ASN A 1 186 ? -24.417 -52.866 21.891 1.00 132.59 186 ASN A C 1
ATOM 1487 O O . ASN A 1 186 ? -25.080 -53.921 21.912 1.00 135.09 186 ASN A O 1
ATOM 1492 N N . SER A 1 187 ? -24.750 -51.773 21.200 1.00 132.18 187 SER A N 1
ATOM 1493 C CA . SER A 1 187 ? -25.927 -51.644 20.303 1.00 134.30 187 SER A CA 1
ATOM 1494 C C . SER A 1 187 ? -25.442 -51.281 18.900 1.00 133.64 187 SER A C 1
ATOM 1495 O O . SER A 1 187 ? -25.623 -50.151 18.448 1.00 135.82 187 SER A O 1
ATOM 1498 N N . PRO A 1 188 ? -24.798 -52.224 18.173 1.00 131.61 188 PRO A N 1
ATOM 1499 C CA . PRO A 1 188 ? -24.141 -51.904 16.905 1.00 130.50 188 PRO A CA 1
ATOM 1500 C C . PRO A 1 188 ? -25.115 -51.558 15.766 1.00 129.72 188 PRO A C 1
ATOM 1501 O O . PRO A 1 188 ? -24.780 -50.708 14.962 1.00 130.14 188 PRO A O 1
ATOM 1505 N N . ASP A 1 189 ? -26.282 -52.209 15.726 1.00 128.92 189 ASP A N 1
ATOM 1506 C CA . ASP A 1 189 ? -27.312 -52.020 14.668 1.00 127.77 189 ASP A CA 1
ATOM 1507 C C . ASP A 1 189 ? -27.862 -50.589 14.739 1.00 127.82 189 ASP A C 1
ATOM 1508 O O . ASP A 1 189 ? -28.253 -50.059 13.681 1.00 128.25 189 ASP A O 1
ATOM 1513 N N . ARG A 1 190 ? -27.884 -49.995 15.937 1.00 128.43 190 ARG A N 1
ATOM 1514 C CA . ARG A 1 190 ? -28.278 -48.579 16.170 1.00 129.09 190 ARG A CA 1
ATOM 1515 C C . ARG A 1 190 ? -27.127 -47.659 15.746 1.00 125.86 1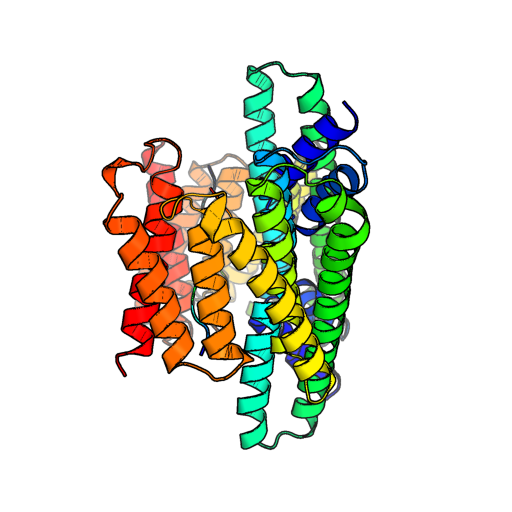90 ARG A C 1
ATOM 1516 O O . ARG A 1 190 ? -27.391 -46.691 15.007 1.00 126.15 190 ARG A O 1
ATOM 1524 N N . ALA A 1 191 ? -25.907 -47.950 16.211 1.00 124.13 191 ALA A N 1
ATOM 1525 C CA . ALA A 1 191 ? -24.672 -47.183 15.920 1.00 123.61 191 ALA A CA 1
ATOM 1526 C C . ALA A 1 191 ? -24.599 -46.860 14.422 1.00 122.73 191 ALA A C 1
ATOM 1527 O O . ALA A 1 191 ? -24.403 -45.676 14.078 1.00 122.47 191 ALA A O 1
ATOM 1529 N N . CYS A 1 192 ? -24.772 -47.882 13.576 1.00 121.47 192 CYS A N 1
ATOM 1530 C CA . CYS A 1 192 ? -24.733 -47.802 12.091 1.00 119.92 192 CYS A CA 1
ATOM 1531 C C . CYS A 1 192 ? -25.923 -46.983 11.574 1.00 121.82 192 CYS A C 1
ATOM 1532 O O . CYS A 1 192 ? -25.695 -46.051 10.777 1.00 122.15 192 CYS A O 1
ATOM 1535 N N . ARG A 1 193 ? -27.139 -47.329 12.012 1.00 122.94 193 ARG A N 1
ATOM 1536 C CA . ARG A 1 193 ? -28.404 -46.618 11.671 1.00 123.32 193 ARG A CA 1
ATOM 1537 C C . ARG A 1 193 ? -28.224 -45.108 11.888 1.00 121.91 193 ARG A C 1
ATOM 1538 O O . ARG A 1 193 ? -28.663 -44.338 11.010 1.00 120.18 193 ARG A O 1
ATOM 1546 N N . LEU A 1 194 ? -27.602 -44.712 13.007 1.00 121.50 194 LEU A N 1
ATOM 1547 C CA . LEU A 1 194 ? -27.399 -43.292 13.410 1.00 122.19 194 LEU A CA 1
ATOM 1548 C C . LEU A 1 194 ? -26.333 -42.640 12.521 1.00 122.10 194 LEU A C 1
ATOM 1549 O O . LEU A 1 194 ? -26.615 -41.563 11.960 1.00 123.40 194 LEU A O 1
ATOM 1554 N N . ALA A 1 195 ? -25.152 -43.260 12.421 1.00 121.45 195 ALA A N 1
ATOM 1555 C CA . ALA A 1 195 ? -23.990 -42.768 11.641 1.00 121.54 195 ALA A CA 1
ATOM 1556 C C . ALA A 1 195 ? -24.398 -42.523 10.181 1.00 123.52 195 ALA A C 1
ATOM 1557 O O . ALA A 1 195 ? -23.963 -41.501 9.612 1.00 126.33 195 ALA A O 1
ATOM 1559 N N . LYS A 1 196 ? -25.201 -43.425 9.603 1.00 122.92 196 LYS A N 1
ATOM 1560 C CA . LYS A 1 196 ? -25.695 -43.342 8.201 1.00 122.90 196 LYS A CA 1
ATOM 1561 C C . LYS A 1 196 ? -26.708 -42.198 8.078 1.00 123.31 196 LYS A C 1
ATOM 1562 O O . LYS A 1 196 ? -26.592 -41.418 7.114 1.00 123.87 196 LYS A O 1
ATOM 1568 N N . ALA A 1 197 ? -27.667 -42.117 9.008 1.00 123.11 197 ALA A N 1
ATOM 1569 C CA . ALA A 1 197 ? -28.716 -41.069 9.062 1.00 123.70 197 ALA A CA 1
ATOM 1570 C C . ALA A 1 197 ? -28.065 -39.681 8.995 1.00 125.05 197 ALA A C 1
ATOM 1571 O O . ALA A 1 197 ? -28.506 -38.858 8.165 1.00 124.03 197 ALA A O 1
ATOM 1573 N N . ALA A 1 198 ? -27.041 -39.451 9.825 1.00 125.03 198 ALA A N 1
ATOM 1574 C CA . ALA A 1 198 ? -26.280 -38.183 9.939 1.00 125.49 198 ALA A CA 1
ATOM 1575 C C . ALA A 1 198 ? -25.498 -37.904 8.649 1.00 126.73 198 ALA A C 1
ATOM 1576 O O . ALA A 1 198 ? -25.275 -36.716 8.342 1.00 127.41 198 ALA A O 1
ATOM 1578 N N . PHE A 1 199 ? -25.075 -38.956 7.942 1.00 127.52 199 PHE A N 1
ATOM 1579 C CA . PHE A 1 199 ? -24.356 -38.873 6.644 1.00 129.79 199 PHE A CA 1
ATOM 1580 C C . PHE A 1 199 ? -25.334 -38.425 5.549 1.00 130.32 199 PHE A C 1
ATOM 1581 O O . PHE A 1 199 ? -25.063 -37.401 4.891 1.00 131.52 199 PHE A O 1
ATOM 1589 N N . ASP A 1 200 ? -26.434 -39.167 5.374 1.00 129.66 200 ASP A N 1
ATOM 1590 C CA . ASP A 1 200 ? -27.478 -38.923 4.339 1.00 128.61 200 ASP A CA 1
ATOM 1591 C C . ASP A 1 200 ? -27.991 -37.481 4.437 1.00 130.90 200 ASP A C 1
ATOM 1592 O O . ASP A 1 200 ? -28.153 -36.839 3.379 1.00 130.94 200 ASP A O 1
ATOM 1597 N N . ASP A 1 201 ? -28.237 -37.002 5.661 1.00 131.08 201 ASP A N 1
ATOM 1598 C CA . ASP A 1 201 ? -28.837 -35.669 5.938 1.00 132.25 201 ASP A CA 1
ATOM 1599 C C . ASP A 1 201 ? -27.867 -34.560 5.507 1.00 132.75 201 ASP A C 1
ATOM 1600 O O . ASP A 1 201 ? -28.349 -33.452 5.202 1.00 134.89 201 ASP A O 1
ATOM 1605 N N . ALA A 1 202 ? -26.561 -34.848 5.475 1.00 132.76 202 ALA A N 1
ATOM 1606 C CA . ALA A 1 202 ? -25.493 -33.898 5.082 1.00 134.41 202 ALA A CA 1
ATOM 1607 C C . ALA A 1 202 ? -25.430 -33.787 3.553 1.00 135.84 202 ALA A C 1
ATOM 1608 O O . ALA A 1 202 ? -25.546 -32.656 3.039 1.00 137.31 202 ALA A O 1
ATOM 1610 N N . ILE A 1 203 ? -25.250 -34.919 2.864 1.00 136.13 203 ILE A N 1
ATOM 1611 C CA . ILE A 1 203 ? -25.059 -34.997 1.382 1.00 137.99 203 ILE A CA 1
ATOM 1612 C C . ILE A 1 203 ? -26.295 -34.435 0.665 1.00 140.25 203 ILE A C 1
ATOM 1613 O O . ILE A 1 203 ? -26.125 -33.879 -0.438 1.00 140.63 203 ILE A O 1
ATOM 1618 N N . ALA A 1 204 ? -27.482 -34.570 1.268 1.00 142.93 204 ALA A N 1
ATOM 1619 C CA . ALA A 1 204 ? -28.761 -34.001 0.776 1.00 144.42 204 ALA A CA 1
ATOM 1620 C C . ALA A 1 204 ? -28.638 -32.477 0.626 1.00 146.07 204 ALA A C 1
ATOM 1621 O O . ALA A 1 204 ? -29.166 -31.938 -0.370 1.00 145.86 204 ALA A O 1
ATOM 1623 N N . GLU A 1 205 ? -27.960 -31.821 1.577 1.00 146.51 205 GLU A N 1
ATOM 1624 C CA . GLU A 1 205 ? -27.808 -30.342 1.656 1.00 146.83 205 GLU A CA 1
ATOM 1625 C C . GLU A 1 205 ? -26.328 -29.961 1.524 1.00 146.43 205 GLU A C 1
ATOM 1626 O O . GLU A 1 205 ? -25.873 -29.100 2.298 1.00 145.96 205 GLU A O 1
ATOM 1632 N N . LEU A 1 206 ? -25.609 -30.565 0.573 1.00 147.60 206 LEU A N 1
ATOM 1633 C CA . LEU A 1 206 ? -24.162 -30.299 0.334 1.00 149.11 206 LEU A CA 1
ATOM 1634 C C . LEU A 1 206 ? -23.973 -28.880 -0.221 1.00 149.58 206 LEU A C 1
ATOM 1635 O O . LEU A 1 206 ? -22.883 -28.312 -0.014 1.00 148.13 206 LEU A O 1
ATOM 1640 N N . ASP A 1 207 ? -24.990 -28.339 -0.899 1.00 152.10 207 ASP A N 1
ATOM 1641 C CA . ASP A 1 207 ? -25.001 -26.953 -1.445 1.00 155.93 207 ASP A CA 1
ATOM 1642 C C . ASP A 1 207 ? -24.918 -25.938 -0.297 1.00 156.26 207 ASP A C 1
ATOM 1643 O O . ASP A 1 207 ? -24.188 -24.941 -0.452 1.00 156.49 207 ASP A O 1
ATOM 1648 N N . THR A 1 208 ? -25.634 -26.189 0.805 1.00 157.38 208 THR A N 1
ATOM 1649 C CA . THR A 1 208 ? -25.766 -25.271 1.973 1.00 158.95 208 THR A CA 1
ATOM 1650 C C . THR A 1 208 ? -24.394 -25.048 2.618 1.00 158.33 208 THR A C 1
ATOM 1651 O O . THR A 1 208 ? -24.116 -23.907 3.033 1.00 158.33 208 THR A O 1
ATOM 1655 N N . LEU A 1 209 ? -23.586 -26.109 2.700 1.00 158.68 209 LEU A N 1
ATOM 1656 C CA . LEU A 1 209 ? -22.209 -26.106 3.268 1.00 160.88 209 LEU A CA 1
ATOM 1657 C C . LEU A 1 209 ? -21.442 -24.877 2.756 1.00 162.25 209 LEU A C 1
ATOM 1658 O O . LEU A 1 209 ? -21.568 -24.559 1.555 1.00 160.72 209 LEU A O 1
ATOM 1663 N N . SER A 1 210 ? -20.689 -24.211 3.641 1.00 165.12 210 SER A N 1
ATOM 1664 C CA . SER A 1 210 ? -19.857 -23.011 3.347 1.00 167.91 210 SER A CA 1
ATOM 1665 C C . SER A 1 210 ? -18.405 -23.426 3.078 1.00 167.38 210 SER A C 1
ATOM 1666 O O . SER A 1 210 ? -17.954 -24.422 3.679 1.00 168.68 210 SER A O 1
ATOM 1669 N N . GLU A 1 211 ? -17.703 -22.668 2.227 1.00 166.18 211 GLU A N 1
ATOM 1670 C CA . GLU A 1 211 ? -16.270 -22.883 1.875 1.00 165.04 211 GLU A CA 1
ATOM 1671 C C . GLU A 1 211 ? -15.395 -22.746 3.128 1.00 164.09 211 GLU A C 1
ATOM 1672 O O . GLU A 1 211 ? -14.303 -23.349 3.146 1.00 163.48 211 GLU A O 1
ATOM 1678 N N . GLU A 1 212 ? -15.851 -21.973 4.121 1.00 163.17 212 GLU A N 1
ATOM 1679 C CA . GLU A 1 212 ? -15.165 -21.772 5.426 1.00 161.88 212 GLU A CA 1
ATOM 1680 C C . GLU A 1 212 ? -15.153 -23.091 6.206 1.00 158.28 212 GLU A C 1
ATOM 1681 O O . GLU A 1 212 ? -14.053 -23.573 6.536 1.00 159.04 212 GLU A O 1
ATOM 1687 N N . SER A 1 213 ? -16.338 -23.647 6.476 1.00 155.52 213 SER A N 1
ATOM 1688 C CA . SER A 1 213 ? -16.557 -24.852 7.319 1.00 154.33 213 SER A CA 1
ATOM 1689 C C . SER A 1 213 ? -16.596 -26.121 6.454 1.00 152.88 213 SER A C 1
ATOM 1690 O O . SER A 1 213 ? -17.101 -27.153 6.943 1.00 152.35 213 SER A O 1
ATOM 1693 N N . TYR A 1 214 ? -16.065 -26.051 5.228 1.00 152.13 214 TYR A N 1
ATOM 1694 C CA . TYR A 1 214 ? -16.077 -27.145 4.219 1.00 152.03 214 TYR A CA 1
ATOM 1695 C C . TYR A 1 214 ? -15.193 -28.306 4.696 1.00 149.87 214 TYR A C 1
ATOM 1696 O O . TYR A 1 214 ? -15.716 -29.426 4.848 1.00 148.92 214 TYR A O 1
ATOM 1705 N N . LYS A 1 215 ? -13.904 -28.042 4.930 1.00 148.73 215 LYS A N 1
ATOM 1706 C CA . LYS A 1 215 ? -12.876 -29.071 5.251 1.00 147.42 215 LYS A CA 1
ATOM 1707 C C . LYS A 1 215 ? -13.261 -29.819 6.533 1.00 143.21 215 LYS A C 1
ATOM 1708 O O . LYS A 1 215 ? -13.174 -31.062 6.531 1.00 142.56 215 LYS A O 1
ATOM 1714 N N . ASP A 1 216 ? -13.661 -29.084 7.578 1.00 139.52 216 ASP A N 1
ATOM 1715 C CA . ASP A 1 216 ? -14.004 -29.631 8.920 1.00 137.10 216 ASP A CA 1
ATOM 1716 C C . ASP A 1 216 ? -15.097 -30.698 8.782 1.00 133.59 216 ASP A C 1
ATOM 1717 O O . ASP A 1 216 ? -14.957 -31.761 9.414 1.00 134.19 216 ASP A O 1
ATOM 1722 N N . SER A 1 217 ? -16.135 -30.426 7.984 1.00 130.91 217 SER A N 1
ATOM 1723 C CA . SER A 1 217 ? -17.355 -31.268 7.857 1.00 130.11 217 SER A CA 1
ATOM 1724 C C . SER A 1 217 ? -17.075 -32.512 7.001 1.00 128.43 217 SER A C 1
ATOM 1725 O O . SER A 1 217 ? -17.435 -33.616 7.454 1.00 126.99 217 SER A O 1
ATOM 1728 N N . THR A 1 218 ? -16.460 -32.341 5.822 1.00 127.68 218 THR A N 1
ATOM 1729 C CA . THR A 1 218 ? -16.165 -33.423 4.837 1.00 127.86 218 THR A CA 1
ATOM 1730 C C . THR A 1 218 ? -15.271 -34.498 5.469 1.00 127.21 218 THR A C 1
ATOM 1731 O O . THR A 1 218 ? -15.451 -35.686 5.128 1.00 125.03 218 THR A O 1
ATOM 1735 N N . LEU A 1 219 ? -14.332 -34.085 6.329 1.00 127.48 219 LEU A N 1
ATOM 1736 C CA . LEU A 1 219 ? -13.417 -34.985 7.084 1.00 126.13 219 LEU A CA 1
ATOM 1737 C C . LEU A 1 219 ? -14.247 -35.881 8.010 1.00 123.73 219 LEU A C 1
ATOM 1738 O O . LEU A 1 219 ? -14.072 -37.115 7.949 1.00 123.05 219 LEU A O 1
ATOM 1743 N N . ILE A 1 220 ? -15.125 -35.276 8.818 1.00 121.05 220 ILE A N 1
ATOM 1744 C CA . ILE A 1 220 ? -16.031 -35.977 9.779 1.00 120.17 220 ILE A CA 1
ATOM 1745 C C . ILE A 1 220 ? -17.005 -36.861 8.987 1.00 120.25 220 ILE A C 1
ATOM 1746 O O . ILE A 1 220 ? -17.286 -37.983 9.451 1.00 117.85 220 ILE A O 1
ATOM 1751 N N . MET A 1 221 ? -17.494 -36.374 7.840 1.00 123.01 221 MET A N 1
ATOM 1752 C CA . MET A 1 221 ? -18.377 -37.129 6.906 1.00 124.58 221 MET A CA 1
ATOM 1753 C C . MET A 1 221 ? -17.643 -38.375 6.396 1.00 124.97 221 MET A C 1
ATOM 1754 O O . MET A 1 221 ? -18.286 -39.439 6.301 1.00 124.92 221 MET A O 1
ATOM 1759 N N . GLN A 1 222 ? -16.352 -38.240 6.073 1.00 124.95 222 GLN A N 1
ATOM 1760 C CA . GLN A 1 222 ? -15.505 -39.345 5.551 1.00 126.21 222 GLN A CA 1
ATOM 1761 C C . GLN A 1 222 ? -15.268 -40.377 6.660 1.00 125.40 222 GLN A C 1
ATOM 1762 O O . GLN A 1 222 ? -15.283 -41.583 6.341 1.00 126.47 222 GLN A O 1
ATOM 1768 N N . LEU A 1 223 ? -15.050 -39.920 7.900 1.00 122.17 223 LEU A N 1
ATOM 1769 C CA . LEU A 1 223 ? -14.841 -40.795 9.087 1.00 120.57 223 LEU A CA 1
ATOM 1770 C C . LEU A 1 223 ? -16.109 -41.620 9.337 1.00 120.34 223 LEU A C 1
ATOM 1771 O O . LEU A 1 223 ? -15.983 -42.851 9.500 1.00 118.33 223 LEU A O 1
ATOM 1776 N N . LEU A 1 224 ? -17.277 -40.967 9.361 1.00 121.72 224 LEU A N 1
ATOM 1777 C CA . LEU A 1 224 ? -18.602 -41.625 9.536 1.00 125.72 224 LEU A CA 1
ATOM 1778 C C . LEU A 1 224 ? -18.711 -42.806 8.566 1.00 128.70 224 LEU A C 1
ATOM 1779 O O . LEU A 1 224 ? -19.134 -43.894 9.003 1.00 130.69 224 LEU A O 1
ATOM 1784 N N . ARG A 1 225 ? -18.324 -42.588 7.305 1.00 131.99 225 ARG A N 1
ATOM 1785 C CA . ARG A 1 225 ? -18.400 -43.581 6.201 1.00 133.75 225 ARG A CA 1
ATOM 1786 C C . ARG A 1 225 ? -17.381 -44.704 6.435 1.00 130.56 225 ARG A C 1
ATOM 1787 O O . ARG A 1 225 ? -17.763 -45.883 6.288 1.00 128.95 225 ARG A O 1
ATOM 1795 N N . ASP A 1 226 ? -16.137 -44.349 6.778 1.00 127.59 226 ASP A N 1
ATOM 1796 C CA . ASP A 1 226 ? -15.040 -45.308 7.086 1.00 126.21 226 ASP A CA 1
ATOM 1797 C C . ASP A 1 226 ? -15.505 -46.261 8.198 1.00 124.34 226 ASP A C 1
ATOM 1798 O O . ASP A 1 226 ? -15.286 -47.481 8.059 1.00 123.06 226 ASP A O 1
ATOM 1803 N N . ASN A 1 227 ? -16.125 -45.720 9.252 1.00 121.67 227 ASN A N 1
ATOM 1804 C CA . ASN A 1 227 ? -16.694 -46.496 10.387 1.00 120.41 227 ASN A CA 1
ATOM 1805 C C . ASN A 1 227 ? -17.803 -47.415 9.862 1.00 121.40 227 ASN A C 1
ATOM 1806 O O . ASN A 1 227 ? -17.725 -48.632 10.117 1.00 121.63 227 ASN A O 1
ATOM 1811 N N . LEU A 1 228 ? -18.788 -46.848 9.157 1.00 123.37 228 LEU A N 1
ATOM 1812 C CA . LEU A 1 228 ? -19.966 -47.573 8.601 1.00 125.90 228 LEU A CA 1
ATOM 1813 C C . LEU A 1 228 ? -19.496 -48.782 7.785 1.00 125.98 228 LEU A C 1
ATOM 1814 O O . LEU A 1 228 ? -20.095 -49.864 7.944 1.00 126.82 228 LEU A O 1
ATOM 1819 N N . THR A 1 229 ? -18.474 -48.592 6.945 1.00 125.35 229 THR A N 1
ATOM 1820 C CA . THR A 1 229 ? -17.840 -49.652 6.115 1.00 126.70 229 THR A CA 1
ATOM 1821 C C . THR A 1 229 ? -17.260 -50.732 7.035 1.00 127.30 229 THR A C 1
ATOM 1822 O O . THR A 1 229 ? -17.535 -51.925 6.794 1.00 130.95 229 THR A O 1
ATOM 1826 N N . LEU A 1 230 ? -16.501 -50.314 8.054 1.00 125.46 230 LEU A N 1
ATOM 1827 C CA . LEU A 1 230 ? -15.745 -51.205 8.976 1.00 123.95 230 LEU A CA 1
ATOM 1828 C C . LEU A 1 230 ? -16.721 -52.034 9.818 1.00 122.90 230 LEU A C 1
ATOM 1829 O O . LEU A 1 230 ? -16.444 -53.229 10.028 1.00 123.91 230 LEU A O 1
ATOM 1834 N N . TRP A 1 231 ? -17.820 -51.422 10.271 1.00 121.50 231 TRP A N 1
ATOM 1835 C CA . TRP A 1 231 ? -18.847 -52.058 11.141 1.00 120.20 231 TRP A CA 1
ATOM 1836 C C . TRP A 1 231 ? -19.705 -53.049 10.341 1.00 121.16 231 TRP A C 1
ATOM 1837 O O . TRP A 1 231 ? -20.311 -53.929 10.984 1.00 121.17 231 TRP A O 1
ATOM 1848 N N . THR A 1 232 ? -19.760 -52.918 9.008 1.00 122.56 232 THR A N 1
ATOM 1849 C CA . THR A 1 232 ? -20.649 -53.715 8.115 1.00 124.54 232 THR A CA 1
ATOM 1850 C C . THR A 1 232 ? -19.840 -54.651 7.202 1.00 126.45 232 THR A C 1
ATOM 1851 O O . THR A 1 232 ? -20.461 -55.268 6.312 1.0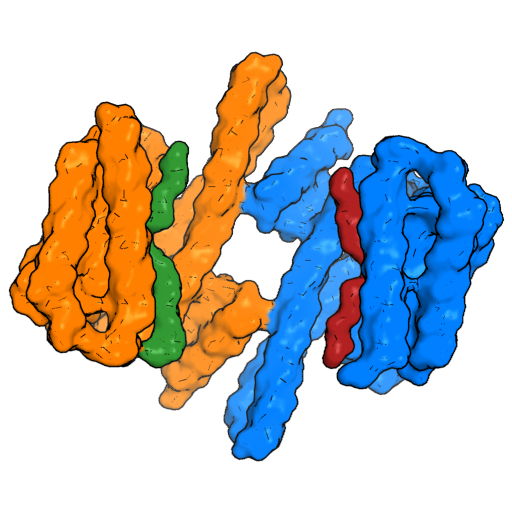0 126.24 232 THR A O 1
ATOM 1855 N N . SER A 1 233 ? -18.524 -54.772 7.416 1.00 129.69 233 SER A N 1
ATOM 1856 C CA . SER A 1 233 ? -17.625 -55.719 6.701 1.00 133.22 233 SER A CA 1
ATOM 1857 C C . SER A 1 233 ? -16.645 -56.351 7.698 1.00 134.80 233 SER A C 1
ATOM 1858 O O . SER A 1 233 ? -16.198 -55.637 8.615 1.00 135.75 233 SER A O 1
ATOM 1861 N N . ASP A 1 234 ? -16.342 -57.642 7.529 1.00 137.58 234 ASP A N 1
ATOM 1862 C CA . ASP A 1 234 ? -15.455 -58.425 8.435 1.00 139.59 234 ASP A CA 1
ATOM 1863 C C . ASP A 1 234 ? -14.027 -57.874 8.353 1.00 138.09 234 ASP A C 1
ATOM 1864 O O . ASP A 1 234 ? -13.171 -58.271 9.142 1.00 136.93 234 ASP A O 1
ATOM 1869 N N . ASP B 1 2 ? 16.418 -59.636 42.008 1.00 140.02 2 ASP B N 1
ATOM 1870 C CA . ASP B 1 2 ? 15.052 -59.671 41.401 1.00 139.34 2 ASP B CA 1
ATOM 1871 C C . ASP B 1 2 ? 14.427 -58.269 41.443 1.00 139.08 2 ASP B C 1
ATOM 1872 O O . ASP B 1 2 ? 13.655 -57.948 40.517 1.00 141.07 2 ASP B O 1
ATOM 1877 N N . ASP B 1 3 ? 14.743 -57.477 42.476 1.00 165.49 3 ASP B N 1
ATOM 1878 C CA . ASP B 1 3 ? 14.268 -56.077 42.655 1.00 161.94 3 ASP B CA 1
ATOM 1879 C C . ASP B 1 3 ? 14.743 -55.224 41.470 1.00 158.09 3 ASP B C 1
ATOM 1880 O O . ASP B 1 3 ? 14.012 -54.288 41.088 1.00 155.77 3 ASP B O 1
ATOM 1885 N N . ARG B 1 4 ? 15.923 -55.539 40.921 1.00 153.87 4 ARG B N 1
ATOM 1886 C CA . ARG B 1 4 ? 16.501 -54.895 39.709 1.00 150.56 4 ARG B CA 1
ATOM 1887 C C . ARG B 1 4 ? 15.680 -55.289 38.476 1.00 148.97 4 ARG B C 1
ATOM 1888 O O . ARG B 1 4 ? 15.359 -54.393 37.672 1.00 150.32 4 ARG B O 1
ATOM 1890 N N . GLU B 1 5 ? 15.364 -56.581 38.337 1.00 146.73 5 GLU B N 1
ATOM 1891 C CA . GLU B 1 5 ? 14.586 -57.146 37.199 1.00 142.58 5 GLU B CA 1
ATOM 1892 C C . GLU B 1 5 ? 13.172 -56.555 37.205 1.00 139.64 5 GLU B C 1
ATOM 1893 O O . GLU B 1 5 ? 12.644 -56.284 36.110 1.00 140.49 5 GLU B O 1
ATOM 1899 N N . ASP B 1 6 ? 12.589 -56.376 38.395 1.00 136.96 6 ASP B N 1
ATOM 1900 C CA . ASP B 1 6 ? 11.251 -55.755 38.593 1.00 136.56 6 ASP B CA 1
ATOM 1901 C C . ASP B 1 6 ? 11.258 -54.342 37.994 1.00 134.60 6 ASP B C 1
ATOM 1902 O O . ASP B 1 6 ? 10.295 -54.007 37.274 1.00 134.59 6 ASP B O 1
ATOM 1907 N N . LEU B 1 7 ? 12.309 -53.557 38.264 1.00 132.54 7 LEU B N 1
ATOM 1908 C CA . LEU B 1 7 ? 12.453 -52.148 37.798 1.00 129.94 7 LEU B CA 1
ATOM 1909 C C . LEU B 1 7 ? 12.575 -52.108 36.271 1.00 126.06 7 LEU B C 1
ATOM 1910 O O . LEU B 1 7 ? 11.913 -51.250 35.656 1.00 124.59 7 LEU B O 1
ATOM 1915 N N . VAL B 1 8 ? 13.395 -52.989 35.689 1.00 122.80 8 VAL B N 1
ATOM 1916 C CA . VAL B 1 8 ? 13.572 -53.124 34.210 1.00 120.86 8 VAL B CA 1
ATOM 1917 C C . VAL B 1 8 ? 12.201 -53.384 33.573 1.00 121.64 8 VAL B C 1
ATOM 1918 O O . VAL B 1 8 ? 11.920 -52.776 32.520 1.00 123.06 8 VAL B O 1
ATOM 1922 N N . TYR B 1 9 ? 11.378 -54.240 34.191 1.00 121.69 9 TYR B N 1
ATOM 1923 C CA . TYR B 1 9 ? 10.018 -54.591 33.706 1.00 121.29 9 TYR B CA 1
ATOM 1924 C C . TYR B 1 9 ? 9.118 -53.347 33.736 1.00 122.69 9 TYR B C 1
ATOM 1925 O O . TYR B 1 9 ? 8.417 -53.097 32.734 1.00 123.94 9 TYR B O 1
ATOM 1934 N N . GLN B 1 10 ? 9.147 -52.588 34.838 1.00 122.52 10 GLN B N 1
ATOM 1935 C CA . GLN B 1 10 ? 8.367 -51.331 35.015 1.00 123.14 10 GLN B CA 1
ATOM 1936 C C . GLN B 1 10 ? 8.756 -50.311 33.936 1.00 123.28 10 GLN B C 1
ATOM 1937 O O . GLN B 1 10 ? 7.860 -49.584 33.465 1.00 126.29 10 GLN B O 1
ATOM 1943 N N . ALA B 1 11 ? 10.042 -50.247 33.574 1.00 121.97 11 ALA B N 1
ATOM 1944 C CA . ALA B 1 11 ? 10.574 -49.356 32.516 1.00 119.86 11 ALA B CA 1
ATOM 1945 C C . ALA B 1 11 ? 9.985 -49.764 31.162 1.00 118.18 11 ALA B C 1
ATOM 1946 O O . ALA B 1 11 ? 9.587 -48.863 30.402 1.00 119.97 11 ALA B O 1
ATOM 1948 N N . LYS B 1 12 ? 9.932 -51.072 30.885 1.00 116.29 12 LYS B N 1
ATOM 1949 C CA . LYS B 1 12 ? 9.410 -51.638 29.611 1.00 115.44 12 LYS B CA 1
ATOM 1950 C C . LYS B 1 12 ? 7.916 -51.314 29.480 1.00 114.93 12 LYS B C 1
ATOM 1951 O O . LYS B 1 12 ? 7.513 -50.857 28.392 1.00 115.61 12 LYS B O 1
ATOM 1957 N N . LEU B 1 13 ? 7.131 -51.528 30.543 1.00 113.98 13 LEU B N 1
ATOM 1958 C CA . LEU B 1 13 ? 5.685 -51.169 30.592 1.00 114.67 13 LEU B CA 1
ATOM 1959 C C . LEU B 1 13 ? 5.525 -49.671 30.299 1.00 113.72 13 LEU B C 1
ATOM 1960 O O . LEU B 1 13 ? 4.598 -49.314 29.548 1.00 113.66 13 LEU B O 1
ATOM 1965 N N . ALA B 1 14 ? 6.402 -48.839 30.872 1.00 112.85 14 ALA B N 1
ATOM 1966 C CA . ALA B 1 14 ? 6.417 -47.364 30.719 1.00 113.15 14 ALA B CA 1
ATOM 1967 C C . ALA B 1 14 ? 6.746 -46.984 29.269 1.00 113.30 14 ALA B C 1
ATOM 1968 O O . ALA B 1 14 ? 6.182 -45.982 28.781 1.00 111.71 14 ALA B O 1
ATOM 1970 N N . GLU B 1 15 ? 7.629 -47.749 28.617 1.00 113.19 15 GLU B N 1
ATOM 1971 C CA . GLU B 1 15 ? 8.079 -47.526 27.216 1.00 114.17 15 GLU B CA 1
ATOM 1972 C C . GLU B 1 15 ? 6.897 -47.721 26.259 1.00 117.24 15 GLU B C 1
ATOM 1973 O O . GLU B 1 15 ? 6.653 -46.817 25.435 1.00 117.26 15 GLU B O 1
ATOM 1979 N N . GLN B 1 16 ? 6.208 -48.862 26.362 1.00 119.96 16 GLN B N 1
ATOM 1980 C CA . GLN B 1 16 ? 5.059 -49.235 25.492 1.00 122.08 16 GLN B CA 1
ATOM 1981 C C . GLN B 1 16 ? 3.849 -48.357 25.834 1.00 121.91 16 GLN B C 1
ATOM 1982 O O . GLN B 1 16 ? 3.061 -48.061 24.915 1.00 122.56 16 GLN B O 1
ATOM 1988 N N . ALA B 1 17 ? 3.716 -47.953 27.102 1.00 120.45 17 ALA B N 1
ATOM 1989 C CA . ALA B 1 17 ? 2.691 -46.997 27.588 1.00 120.30 17 ALA B CA 1
ATOM 1990 C C . ALA B 1 17 ? 3.042 -45.575 27.127 1.00 117.34 17 ALA B C 1
ATOM 1991 O O . ALA B 1 17 ? 2.145 -44.706 27.160 1.00 115.39 17 ALA B O 1
ATOM 1993 N N . GLU B 1 18 ? 4.300 -45.353 26.729 1.00 114.79 18 GLU B N 1
ATOM 1994 C CA . GLU B 1 18 ? 4.851 -44.045 26.279 1.00 113.92 18 GLU B CA 1
ATOM 1995 C C . GLU B 1 18 ? 4.764 -43.040 27.434 1.00 114.07 18 GLU B C 1
ATOM 1996 O O . GLU B 1 18 ? 4.471 -41.855 27.173 1.00 114.02 18 GLU B O 1
ATOM 2002 N N . ARG B 1 19 ? 5.013 -43.515 28.659 1.00 113.56 19 ARG B N 1
ATOM 2003 C CA . ARG B 1 19 ? 5.178 -42.691 29.885 1.00 114.67 19 ARG B CA 1
ATOM 2004 C C . ARG B 1 19 ? 6.674 -42.659 30.214 1.00 113.27 19 ARG B C 1
ATOM 2005 O O . ARG B 1 19 ? 7.097 -43.371 31.141 1.00 115.20 19 ARG B O 1
ATOM 2013 N N . TYR B 1 20 ? 7.438 -41.864 29.461 1.00 112.11 20 TYR B N 1
ATOM 2014 C CA . TYR B 1 20 ? 8.925 -41.908 29.408 1.00 113.20 20 TYR B CA 1
ATOM 2015 C C . TYR B 1 20 ? 9.533 -41.286 30.674 1.00 114.09 20 TYR B C 1
ATOM 2016 O O . TYR B 1 20 ? 10.717 -41.563 30.943 1.00 113.32 20 TYR B O 1
ATOM 2025 N N . ASP B 1 21 ? 8.762 -40.497 31.435 1.00 115.55 21 ASP B N 1
ATOM 2026 C CA . ASP B 1 21 ? 9.190 -39.937 32.747 1.00 114.93 21 ASP B CA 1
ATOM 2027 C C . ASP B 1 21 ? 9.397 -41.094 33.728 1.00 113.47 21 ASP B C 1
ATOM 2028 O O . ASP B 1 21 ? 10.476 -41.163 34.338 1.00 113.05 21 ASP B O 1
ATOM 2033 N N . GLU B 1 22 ? 8.393 -41.965 33.860 1.00 113.61 22 GLU B N 1
ATOM 2034 C CA . GLU B 1 22 ? 8.459 -43.198 34.692 1.00 114.74 22 GLU B CA 1
ATOM 2035 C C . GLU B 1 22 ? 9.610 -44.090 34.206 1.00 113.25 22 GLU B C 1
ATOM 2036 O O . GLU B 1 22 ? 10.214 -44.776 35.056 1.00 114.81 22 GLU B O 1
ATOM 2042 N N . MET B 1 23 ? 9.896 -44.090 32.898 1.00 108.97 23 MET B N 1
ATOM 2043 C CA . MET B 1 23 ? 10.943 -44.950 32.283 1.00 107.92 23 MET B CA 1
ATOM 2044 C C . MET B 1 23 ? 12.329 -44.534 32.797 1.00 109.11 23 MET B C 1
ATOM 2045 O O . MET B 1 23 ? 13.086 -45.440 33.210 1.00 108.96 23 MET B O 1
ATOM 2050 N N . VAL B 1 24 ? 12.650 -43.232 32.787 1.00 108.52 24 VAL B N 1
ATOM 2051 C CA . VAL B 1 24 ? 13.983 -42.717 33.234 1.00 108.70 24 VAL B CA 1
ATOM 2052 C C . VAL B 1 24 ? 14.166 -43.083 34.710 1.00 110.39 24 VAL B C 1
ATOM 2053 O O . VAL B 1 24 ? 15.278 -43.503 35.072 1.00 109.81 24 VAL B O 1
ATOM 2057 N N . GLU B 1 25 ? 13.101 -42.950 35.509 1.00 112.69 25 GLU B N 1
ATOM 2058 C CA . GLU B 1 25 ? 13.130 -43.103 36.988 1.00 114.04 25 GLU B CA 1
ATOM 2059 C C . GLU B 1 25 ? 13.456 -44.558 37.337 1.00 112.29 25 GLU B C 1
ATOM 2060 O O . GLU B 1 25 ? 14.426 -44.776 38.085 1.00 111.24 25 GLU B O 1
ATOM 2066 N N . SER B 1 26 ? 12.679 -45.503 36.797 1.00 111.30 26 SER B N 1
ATOM 2067 C CA . SER B 1 26 ? 12.877 -46.969 36.942 1.00 110.54 26 SER B CA 1
ATOM 2068 C C . SER B 1 26 ? 14.306 -47.341 36.527 1.00 112.13 26 SER B C 1
ATOM 2069 O O . SER B 1 26 ? 14.926 -48.152 37.238 1.00 113.50 26 SER B O 1
ATOM 2072 N N . MET B 1 27 ? 14.800 -46.759 35.426 1.00 112.16 27 MET B N 1
ATOM 2073 C CA . MET B 1 27 ? 16.131 -47.063 34.830 1.00 112.72 27 MET B CA 1
ATOM 2074 C C . MET B 1 27 ? 17.234 -46.251 35.524 1.00 114.51 27 MET B C 1
ATOM 2075 O O . MET B 1 27 ? 18.407 -46.655 35.410 1.00 115.42 27 MET B O 1
ATOM 2080 N N . LYS B 1 28 ? 16.883 -45.148 36.195 1.00 116.35 28 LYS B N 1
ATOM 2081 C CA . LYS B 1 28 ? 17.829 -44.335 37.011 1.00 116.88 28 LYS B CA 1
ATOM 2082 C C . LYS B 1 28 ? 18.248 -45.156 38.234 1.00 117.46 28 LYS B C 1
ATOM 2083 O O . LYS B 1 28 ? 19.456 -45.188 38.538 1.00 115.74 28 LYS B O 1
ATOM 2089 N N . LYS B 1 29 ? 17.279 -45.803 38.891 1.00 119.36 29 LYS B N 1
ATOM 2090 C CA . LYS B 1 29 ? 17.492 -46.654 40.094 1.00 122.50 29 LYS B CA 1
ATOM 2091 C C . LYS B 1 29 ? 18.434 -47.813 39.742 1.00 122.73 29 LYS B C 1
ATOM 2092 O O . LYS B 1 29 ? 19.222 -48.216 40.622 1.00 126.53 29 LYS B O 1
ATOM 2098 N N . VAL B 1 30 ? 18.353 -48.321 38.508 1.00 119.59 30 VAL B N 1
ATOM 2099 C CA . VAL B 1 30 ? 19.170 -49.467 38.007 1.00 118.88 30 VAL B CA 1
ATOM 2100 C C . VAL B 1 30 ? 20.614 -48.993 37.791 1.00 118.71 30 VAL B C 1
ATOM 2101 O O . VAL B 1 30 ? 21.532 -49.776 38.076 1.00 118.02 30 VAL B O 1
ATOM 2105 N N . ALA B 1 31 ? 20.805 -47.766 37.300 1.00 121.53 31 ALA B N 1
ATOM 2106 C CA . ALA B 1 31 ? 22.136 -47.150 37.084 1.00 124.17 31 ALA B CA 1
ATOM 2107 C C . ALA B 1 31 ? 22.844 -46.998 38.436 1.00 128.26 31 ALA B C 1
ATOM 2108 O O . ALA B 1 31 ? 24.017 -47.413 38.538 1.00 128.36 31 ALA B O 1
ATOM 2110 N N . GLY B 1 32 ? 22.136 -46.450 39.433 1.00 132.99 32 GLY B N 1
ATOM 2111 C CA . GLY B 1 32 ? 22.626 -46.234 40.810 1.00 137.01 32 GLY B CA 1
ATOM 2112 C C . GLY B 1 32 ? 23.024 -47.533 41.496 1.00 138.63 32 GLY B C 1
ATOM 2113 O O . GLY B 1 32 ? 23.830 -47.473 42.442 1.00 139.06 32 GLY B O 1
ATOM 2114 N N . MET B 1 33 ? 22.471 -48.661 41.034 1.00 141.02 33 MET B N 1
ATOM 2115 C CA . MET B 1 33 ? 22.779 -50.042 41.502 1.00 143.61 33 MET B CA 1
ATOM 2116 C C . MET B 1 33 ? 24.279 -50.332 41.344 1.00 146.34 33 MET B C 1
ATOM 2117 O O . MET B 1 33 ? 24.776 -51.246 42.031 1.00 147.90 33 MET B O 1
ATOM 2122 N N . ASP B 1 34 ? 24.953 -49.616 40.435 1.00 149.17 34 ASP B N 1
ATOM 2123 C CA . ASP B 1 34 ? 26.436 -49.517 40.320 1.00 152.20 34 ASP B CA 1
ATOM 2124 C C . ASP B 1 34 ? 27.000 -50.723 39.550 1.00 152.89 34 ASP B C 1
ATOM 2125 O O . ASP B 1 34 ? 28.167 -50.631 39.111 1.00 155.04 34 ASP B O 1
ATOM 2130 N N . VAL B 1 35 ? 26.220 -51.800 39.385 1.00 150.63 35 VAL B N 1
ATOM 2131 C CA . VAL B 1 35 ? 26.563 -52.964 38.512 1.00 147.49 35 VAL B CA 1
ATOM 2132 C C . VAL B 1 35 ? 26.541 -52.476 37.060 1.00 143.90 35 VAL B C 1
ATOM 2133 O O . VAL B 1 35 ? 25.705 -51.604 36.751 1.00 140.54 35 VAL B O 1
ATOM 2137 N N . GLU B 1 36 ? 27.427 -53.006 36.211 1.00 143.73 36 GLU B N 1
ATOM 2138 C CA . GLU B 1 36 ? 27.513 -52.634 34.772 1.00 143.10 36 GLU B CA 1
ATOM 2139 C C . GLU B 1 36 ? 26.227 -53.084 34.067 1.00 140.30 36 GLU B C 1
ATOM 2140 O O . GLU B 1 36 ? 25.877 -54.276 34.186 1.00 140.88 36 GLU B O 1
ATOM 2146 N N . LEU B 1 37 ? 25.562 -52.159 33.363 1.00 134.71 37 LEU B N 1
ATOM 2147 C CA . LEU B 1 37 ? 24.254 -52.383 32.689 1.00 129.52 37 LEU B CA 1
ATOM 2148 C C . LEU B 1 37 ? 24.441 -53.365 31.529 1.00 125.49 37 LEU B C 1
ATOM 2149 O O . LEU B 1 37 ? 25.458 -53.248 30.819 1.00 122.02 37 LEU B O 1
ATOM 2154 N N . THR B 1 38 ? 23.490 -54.287 31.353 1.00 123.87 38 THR B N 1
ATOM 2155 C CA . THR B 1 38 ? 23.405 -55.195 30.177 1.00 124.08 38 THR B CA 1
ATOM 2156 C C . THR B 1 38 ? 22.965 -54.369 28.963 1.00 123.60 38 THR B C 1
ATOM 2157 O O . THR B 1 38 ? 22.434 -53.259 29.166 1.00 122.92 38 THR B O 1
ATOM 2161 N N . VAL B 1 39 ? 23.171 -54.901 27.754 1.00 123.84 39 VAL B N 1
ATOM 2162 C CA . VAL B 1 39 ? 22.930 -54.184 26.465 1.00 122.49 39 VAL B CA 1
ATOM 2163 C C . VAL B 1 39 ? 21.459 -53.747 26.408 1.00 122.07 39 VAL B C 1
ATOM 2164 O O . VAL B 1 39 ? 21.197 -52.643 25.891 1.00 123.54 39 VAL B O 1
ATOM 2168 N N . GLU B 1 40 ? 20.547 -54.573 26.933 1.00 120.79 40 GLU B N 1
ATOM 2169 C CA . GLU B 1 40 ? 19.091 -54.276 27.034 1.00 119.59 40 GLU B CA 1
ATOM 2170 C C . GLU B 1 40 ? 18.876 -53.052 27.937 1.00 120.26 40 GLU B C 1
ATOM 2171 O O . GLU B 1 40 ? 18.107 -52.160 27.535 1.00 121.20 40 GLU B O 1
ATOM 2177 N N . GLU B 1 41 ? 19.534 -53.012 29.102 1.00 121.01 41 GLU B N 1
ATOM 2178 C CA . GLU B 1 41 ? 19.388 -51.936 30.124 1.00 121.38 41 GLU B CA 1
ATOM 2179 C C . GLU B 1 41 ? 19.976 -50.623 29.586 1.00 119.52 41 GLU B C 1
ATOM 2180 O O . GLU B 1 41 ? 19.338 -49.571 29.789 1.00 119.53 41 GLU B O 1
ATOM 2186 N N . ARG B 1 42 ? 21.143 -50.680 28.936 1.00 116.75 42 ARG B N 1
ATOM 2187 C CA . ARG B 1 42 ? 21.825 -49.499 28.339 1.00 116.14 42 ARG B CA 1
ATOM 2188 C C . ARG B 1 42 ? 20.892 -48.832 27.328 1.00 113.73 42 ARG B C 1
ATOM 2189 O O . ARG B 1 42 ? 20.797 -47.588 27.339 1.00 114.39 42 ARG B O 1
ATOM 2197 N N . ASN B 1 43 ? 20.251 -49.647 26.486 1.00 110.79 43 ASN B N 1
ATOM 2198 C CA A ASN B 1 43 ? 19.297 -49.197 25.436 0.50 109.35 43 ASN B CA 1
ATOM 2199 C CA B ASN B 1 43 ? 19.312 -49.176 25.435 0.50 108.14 43 ASN B CA 1
ATOM 2200 C C . ASN B 1 43 ? 18.092 -48.536 26.112 1.00 107.10 43 ASN B C 1
ATOM 2201 O O . ASN B 1 43 ? 17.774 -47.384 25.759 1.00 107.46 43 ASN B O 1
ATOM 2210 N N . LEU B 1 44 ? 17.465 -49.246 27.054 1.00 104.22 44 LEU B N 1
ATOM 2211 C CA . LEU B 1 44 ? 16.254 -48.777 27.782 1.00 103.20 44 LEU B CA 1
ATOM 2212 C C . LEU B 1 44 ? 16.524 -47.407 28.414 1.00 103.95 44 LEU B C 1
ATOM 2213 O O . LEU B 1 44 ? 15.686 -46.507 28.221 1.00 106.70 44 LEU B O 1
ATOM 2218 N N . LE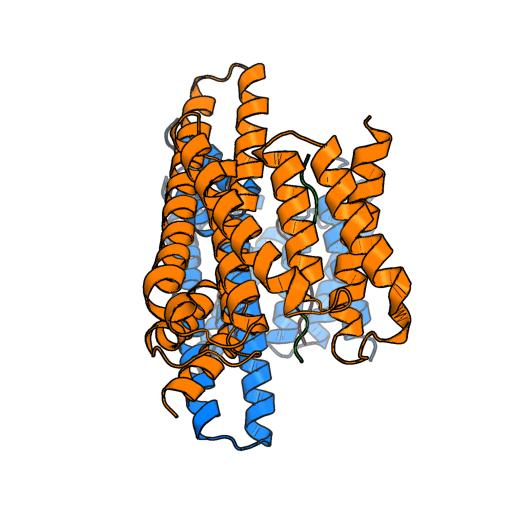U B 1 45 ? 17.650 -47.255 29.122 1.00 104.31 45 LEU B N 1
ATOM 2219 C CA . LEU B 1 45 ? 18.061 -45.983 29.786 1.00 103.61 45 LEU B CA 1
ATOM 2220 C C . LEU B 1 45 ? 18.141 -44.858 28.746 1.00 102.75 45 LEU B C 1
ATOM 2221 O O . LEU B 1 45 ? 17.645 -43.754 29.038 1.00 100.65 45 LEU B O 1
ATOM 2226 N N . SER B 1 46 ? 18.754 -45.136 27.590 1.00 103.82 46 SER B N 1
ATOM 2227 C CA . SER B 1 46 ? 18.992 -44.167 26.487 1.00 104.85 46 SER B CA 1
ATOM 2228 C C . SER B 1 46 ? 17.668 -43.775 25.826 1.00 103.50 46 SER B C 1
ATOM 2229 O O . SER B 1 46 ? 17.440 -42.563 25.657 1.00 104.43 46 SER B O 1
ATOM 2232 N N . VAL B 1 47 ? 16.850 -44.766 25.455 1.00 101.42 47 VAL B N 1
ATOM 2233 C CA . VAL B 1 47 ? 15.499 -44.576 24.843 1.00 100.60 47 VAL B CA 1
ATOM 2234 C C . VAL B 1 47 ? 14.655 -43.705 25.781 1.00 98.10 47 VAL B C 1
ATOM 2235 O O . VAL B 1 47 ? 13.918 -42.840 25.275 1.00 95.61 47 VAL B O 1
ATOM 2239 N N . ALA B 1 48 ? 14.772 -43.926 27.093 1.00 98.15 48 ALA B N 1
ATOM 2240 C CA . ALA B 1 48 ? 14.035 -43.189 28.147 1.00 101.35 48 ALA B CA 1
ATOM 2241 C C . ALA B 1 48 ? 14.462 -41.716 28.149 1.00 100.94 48 ALA B C 1
ATOM 2242 O O . ALA B 1 48 ? 13.608 -40.856 27.861 1.00 100.50 48 ALA B O 1
ATOM 2244 N N . TYR B 1 49 ? 15.737 -41.444 28.445 1.00 102.52 49 TYR B N 1
ATOM 2245 C CA . TYR B 1 49 ? 16.297 -40.074 28.596 1.00 106.21 49 TYR B CA 1
ATOM 2246 C C . TYR B 1 49 ? 16.297 -39.346 27.246 1.00 109.19 49 TYR B C 1
ATOM 2247 O O . TYR B 1 49 ? 16.265 -38.103 27.263 1.00 113.54 49 TYR B O 1
ATOM 2256 N N . LYS B 1 50 ? 16.338 -40.077 26.124 1.00 109.76 50 LYS B N 1
ATOM 2257 C CA . LYS B 1 50 ? 16.300 -39.490 24.755 1.00 110.24 50 LYS B CA 1
ATOM 2258 C C . LYS B 1 50 ? 14.920 -38.870 24.501 1.00 107.19 50 LYS B C 1
ATOM 2259 O O . LYS B 1 50 ? 14.875 -37.698 24.077 1.00 106.92 50 LYS B O 1
ATOM 2265 N N . ASN B 1 51 ? 13.847 -39.631 24.743 1.00 104.40 51 ASN B N 1
ATOM 2266 C CA . ASN B 1 51 ? 12.442 -39.199 24.509 1.00 103.79 51 ASN B CA 1
ATOM 2267 C C . ASN B 1 51 ? 12.118 -37.986 25.386 1.00 104.85 51 ASN B C 1
ATOM 2268 O O . ASN B 1 51 ? 11.496 -37.037 24.867 1.00 103.96 51 ASN B O 1
ATOM 2273 N N . VAL B 1 52 ? 12.520 -38.025 26.661 1.00 106.84 52 VAL B N 1
ATOM 2274 C CA . VAL B 1 52 ? 12.201 -36.974 27.674 1.00 108.76 52 VAL B CA 1
ATOM 2275 C C . VAL B 1 52 ? 12.923 -35.677 27.296 1.00 110.42 52 VAL B C 1
ATOM 2276 O O . VAL B 1 52 ? 12.288 -34.613 27.390 1.00 112.99 52 VAL B O 1
ATOM 2280 N N . ILE B 1 53 ? 14.191 -35.762 26.883 1.00 110.44 53 ILE B N 1
ATO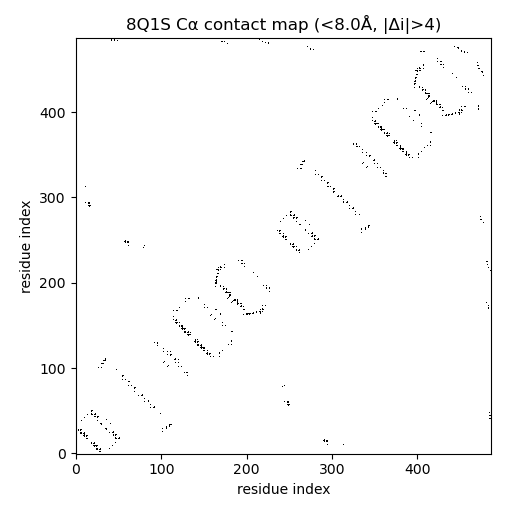M 2281 C CA . ILE B 1 53 ? 15.008 -34.581 26.466 1.00 110.73 53 ILE B CA 1
ATOM 2282 C C . ILE B 1 53 ? 14.539 -34.147 25.069 1.00 110.69 53 ILE B C 1
ATOM 2283 O O . ILE B 1 53 ? 14.458 -32.927 24.829 1.00 110.99 53 ILE B O 1
ATOM 2288 N N . GLY B 1 54 ? 14.224 -35.114 24.198 1.00 110.31 54 GLY B N 1
ATOM 2289 C CA . GLY B 1 54 ? 13.734 -34.878 22.825 1.00 111.16 54 GLY B CA 1
ATOM 2290 C C . GLY B 1 54 ? 12.498 -33.995 22.816 1.00 111.11 54 GLY B C 1
ATOM 2291 O O . GLY B 1 54 ? 12.513 -32.967 22.112 1.00 112.47 54 GLY B O 1
ATOM 2292 N N . ALA B 1 55 ? 11.474 -34.377 23.587 1.00 109.73 55 ALA B N 1
ATOM 2293 C CA . ALA B 1 55 ? 10.183 -33.662 23.729 1.00 108.95 55 ALA B CA 1
ATOM 2294 C C . ALA B 1 55 ? 10.431 -32.175 24.019 1.00 109.00 55 ALA B C 1
ATOM 2295 O O . ALA B 1 55 ? 9.833 -31.333 23.317 1.00 108.07 55 ALA B O 1
ATOM 2297 N N . ARG B 1 56 ? 11.284 -31.877 25.009 1.00 108.46 56 ARG B N 1
ATOM 2298 C CA . ARG B 1 56 ? 11.623 -30.497 25.462 1.00 108.52 56 ARG B CA 1
ATOM 2299 C C . ARG B 1 56 ? 12.312 -29.723 24.331 1.00 107.43 56 ARG B C 1
ATOM 2300 O O . ARG B 1 56 ? 11.995 -28.532 24.160 1.00 107.26 56 ARG B O 1
ATOM 2308 N N . ARG B 1 57 ? 13.228 -30.365 23.599 1.00 107.20 57 ARG B N 1
ATOM 2309 C CA . ARG B 1 57 ? 13.993 -29.732 22.490 1.00 108.86 57 ARG B CA 1
ATOM 2310 C C . ARG B 1 57 ? 13.025 -29.363 21.360 1.00 109.29 57 ARG B C 1
ATOM 2311 O O . ARG B 1 57 ? 13.002 -28.178 20.968 1.00 112.09 57 ARG B O 1
ATOM 2319 N N . ALA B 1 58 ? 12.249 -30.341 20.877 1.00 107.05 58 ALA B N 1
ATOM 2320 C CA . ALA B 1 58 ? 11.205 -30.176 19.837 1.00 106.19 58 ALA B CA 1
ATOM 2321 C C . ALA B 1 58 ? 10.376 -28.921 20.132 1.00 107.94 58 ALA B C 1
ATOM 2322 O O . ALA B 1 58 ? 10.095 -28.169 19.182 1.00 109.71 58 ALA B O 1
ATOM 2324 N N . SER B 1 59 ? 10.013 -28.705 21.402 1.00 109.03 59 SER B N 1
ATOM 2325 C CA . SER B 1 59 ? 9.285 -27.505 21.890 1.00 111.18 59 SER B CA 1
ATOM 2326 C C . SER B 1 59 ? 10.173 -26.262 21.760 1.00 112.45 59 SER B C 1
ATOM 2327 O O . SER B 1 59 ? 9.680 -25.244 21.238 1.00 112.90 59 SER B O 1
ATOM 2330 N N . TRP B 1 60 ? 11.425 -26.343 22.225 1.00 113.68 60 TRP B N 1
ATOM 2331 C CA . TRP B 1 60 ? 12.388 -25.209 22.237 1.00 117.54 60 TRP B CA 1
ATOM 2332 C C . TRP B 1 60 ? 12.549 -24.651 20.820 1.00 119.93 60 TRP B C 1
ATOM 2333 O O . TRP B 1 60 ? 12.505 -23.418 20.674 1.00 123.37 60 TRP B O 1
ATOM 2344 N N . ARG B 1 61 ? 12.739 -25.529 19.829 1.00 120.83 61 ARG B N 1
ATOM 2345 C CA . ARG B 1 61 ? 12.944 -25.158 18.401 1.00 122.43 61 ARG B CA 1
ATOM 2346 C C . ARG B 1 61 ? 11.689 -24.463 17.858 1.00 124.36 61 ARG B C 1
ATOM 2347 O O . ARG B 1 61 ? 11.845 -23.494 17.092 1.00 126.46 61 ARG B O 1
ATOM 2355 N N . ILE B 1 62 ? 10.500 -24.945 18.237 1.00 125.96 62 ILE B N 1
ATOM 2356 C CA . ILE B 1 62 ? 9.182 -24.421 17.765 1.00 129.09 62 ILE B CA 1
ATOM 2357 C C . ILE B 1 62 ? 8.995 -22.991 18.290 1.00 133.58 62 ILE B C 1
ATOM 2358 O O . ILE B 1 62 ? 8.809 -22.084 17.455 1.00 138.27 62 ILE B O 1
ATOM 2363 N N . ILE B 1 63 ? 9.043 -22.799 19.613 1.00 134.89 63 ILE B N 1
ATOM 2364 C CA . ILE B 1 63 ? 8.877 -21.467 20.276 1.00 136.40 63 ILE B CA 1
ATOM 2365 C C . ILE B 1 63 ? 10.020 -20.535 19.848 1.00 136.13 63 ILE B C 1
ATOM 2366 O O . ILE B 1 63 ? 9.774 -19.318 19.756 1.00 139.01 63 ILE B O 1
ATOM 2371 N N . SER B 1 64 ? 11.213 -21.083 19.594 1.00 133.86 64 SER B N 1
ATOM 2372 C CA . SER B 1 64 ? 12.405 -20.337 19.108 1.00 134.54 64 SER B CA 1
ATOM 2373 C C . SER B 1 64 ? 12.105 -19.705 17.744 1.00 134.98 64 SER B C 1
ATOM 2374 O O . SER B 1 64 ? 12.480 -18.537 17.542 1.00 137.72 64 SER B O 1
ATOM 2377 N N . SER B 1 65 ? 11.460 -20.455 16.845 1.00 136.22 65 SER B N 1
ATOM 2378 C CA . SER B 1 65 ? 11.058 -19.992 15.489 1.00 137.96 65 SER B CA 1
ATOM 2379 C C . SER B 1 65 ? 9.956 -18.931 15.613 1.00 141.55 65 SER B C 1
ATOM 2380 O O . SER B 1 65 ? 10.004 -17.942 14.855 1.00 145.42 65 SER B O 1
ATOM 2383 N N . ILE B 1 66 ? 9.010 -19.131 16.541 1.00 140.98 66 ILE B N 1
ATOM 2384 C CA . ILE B 1 66 ? 7.892 -18.183 16.841 1.00 140.89 66 ILE B CA 1
ATOM 2385 C C . ILE B 1 66 ? 8.488 -16.867 17.364 1.00 143.84 66 ILE B C 1
ATOM 2386 O O . ILE B 1 66 ? 7.929 -15.796 17.043 1.00 146.48 66 ILE B O 1
ATOM 2391 N N . GLU B 1 67 ? 9.578 -16.950 18.136 1.00 143.38 67 GLU B N 1
ATOM 2392 C CA . GLU B 1 67 ? 10.324 -15.782 18.679 1.00 145.45 67 GLU B CA 1
ATOM 2393 C C . GLU B 1 67 ? 10.922 -14.973 17.522 1.00 150.66 67 GLU B C 1
ATOM 2394 O O . GLU B 1 67 ? 10.894 -13.730 17.600 1.00 154.04 67 GLU B O 1
ATOM 2400 N N . GLN B 1 68 ? 11.446 -15.656 16.499 1.00 152.79 68 GLN B N 1
ATOM 2401 C CA . GLN B 1 68 ? 12.039 -15.028 15.287 1.00 155.51 68 GLN B CA 1
ATOM 2402 C C . GLN B 1 68 ? 10.931 -14.434 14.407 1.00 158.59 68 GLN B C 1
ATOM 2403 O O . GLN B 1 68 ? 11.198 -13.410 13.749 1.00 161.47 68 GLN B O 1
ATOM 2409 N N . LYS B 1 69 ? 9.744 -15.053 14.384 1.00 159.11 69 LYS B N 1
ATOM 2410 C CA . LYS B 1 69 ? 8.563 -14.560 13.622 1.00 161.93 69 LYS B CA 1
ATOM 2411 C C . LYS B 1 69 ? 8.091 -13.234 14.224 1.00 162.88 69 LYS B C 1
ATOM 2412 O O . LYS B 1 69 ? 8.010 -12.245 13.472 1.00 165.28 69 LYS B O 1
ATOM 2418 N N . GLU B 1 70 ? 7.819 -13.223 15.534 1.00 162.57 70 GLU B N 1
ATOM 2419 C CA . GLU B 1 70 ? 7.247 -12.062 16.271 1.00 164.33 70 GLU B CA 1
ATOM 2420 C C . GLU B 1 70 ? 8.333 -11.000 16.511 1.00 167.91 70 GLU B C 1
ATOM 2421 O O . GLU B 1 70 ? 7.972 -9.887 16.947 1.00 170.68 70 GLU B O 1
ATOM 2427 N N . GLU B 1 71 ? 9.605 -11.332 16.251 1.00 167.92 71 GLU B N 1
ATOM 2428 C CA . GLU B 1 71 ? 10.750 -10.379 16.242 1.00 169.19 71 GLU B CA 1
ATOM 2429 C C . GLU B 1 71 ? 10.548 -9.359 15.114 1.00 171.13 71 GLU B C 1
ATOM 2430 O O . GLU B 1 71 ? 10.813 -8.163 15.348 1.00 172.24 71 GLU B O 1
ATOM 2436 N N . ASN B 1 72 ? 10.092 -9.824 13.944 1.00 172.25 72 ASN B N 1
ATOM 2437 C CA . ASN B 1 72 ? 9.863 -9.005 12.722 1.00 175.53 72 ASN B CA 1
ATOM 2438 C C . ASN B 1 72 ? 8.524 -8.266 12.827 1.00 177.63 72 ASN B C 1
ATOM 2439 O O . ASN B 1 72 ? 8.481 -7.082 12.436 1.00 181.17 72 ASN B O 1
ATOM 2444 N N . LYS B 1 73 ? 7.478 -8.938 13.325 1.00 177.22 73 LYS B N 1
ATOM 2445 C CA . LYS B 1 73 ? 6.116 -8.362 13.517 1.00 178.36 73 LYS B CA 1
ATOM 2446 C C . LYS B 1 73 ? 6.211 -7.118 14.411 1.00 179.05 73 LYS B C 1
ATOM 2447 O O . LYS B 1 73 ? 5.444 -6.166 14.176 1.00 181.38 73 LYS B O 1
ATOM 2453 N N . GLY B 1 74 ? 7.113 -7.139 15.398 1.00 178.65 74 GLY B N 1
ATOM 2454 C CA . GLY B 1 74 ? 7.365 -6.016 16.322 1.00 180.71 74 GLY B CA 1
ATOM 2455 C C . GLY B 1 74 ? 6.367 -5.983 17.467 1.00 180.87 74 GLY B C 1
ATOM 2456 O O . GLY B 1 74 ? 6.304 -4.947 18.156 1.00 184.42 74 GLY B O 1
ATOM 2457 N N . GLY B 1 75 ? 5.613 -7.070 17.665 1.00 179.00 75 GLY B N 1
ATOM 2458 C CA . GLY B 1 75 ? 4.676 -7.234 18.793 1.00 178.85 75 GLY B CA 1
ATOM 2459 C C . GLY B 1 75 ? 5.431 -7.449 20.092 1.00 179.32 75 GLY B C 1
ATOM 2460 O O . GLY B 1 75 ? 5.531 -8.612 20.530 1.00 179.35 75 GLY B O 1
ATOM 2461 N N . GLU B 1 76 ? 5.946 -6.362 20.679 1.00 181.78 76 GLU B N 1
ATOM 2462 C CA . GLU B 1 76 ? 6.828 -6.376 21.881 1.00 182.60 76 GLU B CA 1
ATOM 2463 C C . GLU B 1 76 ? 6.092 -7.049 23.046 1.00 180.60 76 GLU B C 1
ATOM 2464 O O . GLU B 1 76 ? 6.744 -7.808 23.791 1.00 181.64 76 GLU B O 1
ATOM 2470 N N . ASP B 1 77 ? 4.789 -6.772 23.187 1.00 177.55 77 ASP B N 1
ATOM 2471 C CA . ASP B 1 77 ? 3.904 -7.292 24.267 1.00 173.91 77 ASP B CA 1
ATOM 2472 C C . ASP B 1 77 ? 3.944 -8.827 24.295 1.00 170.83 77 ASP B C 1
ATOM 2473 O O . ASP B 1 77 ? 3.912 -9.394 25.408 1.00 170.33 77 ASP B O 1
ATOM 2478 N N . LYS B 1 78 ? 4.009 -9.467 23.122 1.00 166.51 78 LYS B N 1
ATOM 2479 C CA . LYS B 1 78 ? 3.996 -10.947 22.960 1.00 161.11 78 LYS B CA 1
ATOM 2480 C C . LYS B 1 78 ? 5.418 -11.501 23.119 1.00 158.78 78 LYS B C 1
ATOM 2481 O O . LYS B 1 78 ? 5.570 -12.517 23.822 1.00 157.55 78 LYS B O 1
ATOM 2487 N N . LEU B 1 79 ? 6.410 -10.849 22.501 1.00 157.50 79 LEU B N 1
ATOM 2488 C CA . LEU B 1 79 ? 7.846 -11.258 22.505 1.00 156.48 79 LEU B CA 1
ATOM 2489 C C . LEU B 1 79 ? 8.321 -11.557 23.934 1.00 154.11 79 LEU B C 1
ATOM 2490 O O . LEU B 1 79 ? 9.199 -12.429 24.086 1.00 150.59 79 LEU B O 1
ATOM 2495 N N . LYS B 1 80 ? 7.782 -10.847 24.931 1.00 155.48 80 LYS B N 1
ATOM 2496 C CA . LYS B 1 80 ? 8.104 -11.034 26.373 1.00 156.95 80 LYS B CA 1
ATOM 2497 C C . LYS B 1 80 ? 7.669 -12.437 26.815 1.00 155.38 80 LYS B C 1
ATOM 2498 O O . LYS B 1 80 ? 8.470 -13.114 27.487 1.00 154.82 80 LYS B O 1
ATOM 2504 N N . MET B 1 81 ? 6.449 -12.846 26.446 1.00 154.95 81 MET B N 1
ATOM 2505 C CA . MET B 1 81 ? 5.854 -14.167 26.797 1.00 153.08 81 MET B CA 1
ATOM 2506 C C . MET B 1 81 ? 6.648 -15.296 26.131 1.00 151.02 81 MET B C 1
ATOM 2507 O O . MET B 1 81 ? 6.873 -16.326 26.799 1.00 149.38 81 MET B O 1
ATOM 2512 N N . ILE B 1 82 ? 7.044 -15.108 24.867 1.00 150.35 82 ILE B N 1
ATOM 2513 C CA . ILE B 1 82 ? 7.822 -16.107 24.072 1.00 148.92 82 ILE B CA 1
ATOM 2514 C C . ILE B 1 82 ? 9.100 -16.437 24.853 1.00 148.46 82 ILE B C 1
ATOM 251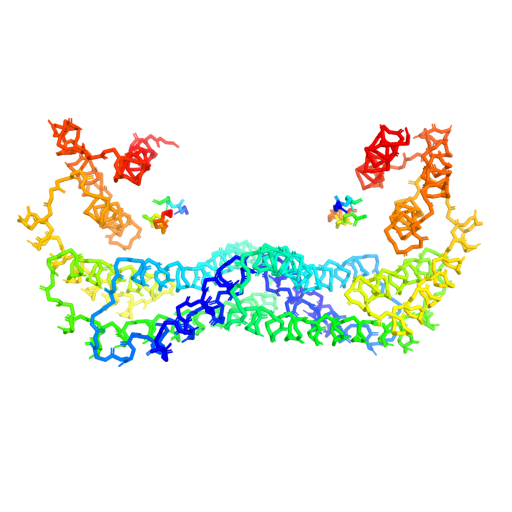5 O O . ILE B 1 82 ? 9.354 -17.632 25.099 1.00 146.55 82 ILE B O 1
ATOM 2520 N N . ARG B 1 83 ? 9.853 -15.398 25.232 1.00 151.39 83 ARG B N 1
ATOM 2521 C CA . ARG B 1 83 ? 11.143 -15.487 25.969 1.00 153.19 83 ARG B CA 1
ATOM 2522 C C . ARG B 1 83 ? 10.925 -16.195 27.314 1.00 152.44 83 ARG B C 1
ATOM 2523 O O . ARG B 1 83 ? 11.733 -17.086 27.642 1.00 154.26 83 ARG B O 1
ATOM 2531 N N . GLU B 1 84 ? 9.884 -15.808 28.060 1.00 150.48 84 GLU B N 1
ATOM 2532 C CA . GLU B 1 84 ? 9.527 -16.398 29.381 1.00 148.32 84 GLU B CA 1
ATOM 2533 C C . GLU B 1 84 ? 9.235 -17.895 29.218 1.00 144.15 84 GLU B C 1
ATOM 2534 O O . GLU B 1 84 ? 9.619 -18.669 30.115 1.00 142.66 84 GLU B O 1
ATOM 2540 N N . TYR B 1 85 ? 8.582 -18.279 28.116 1.00 142.38 85 TYR B N 1
ATOM 2541 C CA . TYR B 1 85 ? 8.205 -19.681 27.794 1.00 140.16 85 TYR B CA 1
ATOM 2542 C C . TYR B 1 85 ? 9.457 -20.479 27.401 1.00 137.66 85 TYR B C 1
ATOM 2543 O O . TYR B 1 85 ? 9.559 -21.653 27.802 1.00 136.79 85 TYR B O 1
ATOM 2552 N N . ARG B 1 86 ? 10.369 -19.861 26.639 1.00 135.47 86 ARG B N 1
ATOM 2553 C CA . ARG B 1 86 ? 11.659 -20.464 26.201 1.00 132.80 86 ARG B CA 1
ATOM 2554 C C . ARG B 1 86 ? 12.558 -20.700 27.422 1.00 132.59 86 ARG B C 1
ATOM 2555 O O . ARG B 1 86 ? 13.119 -21.807 27.532 1.00 133.13 86 ARG B O 1
ATOM 2563 N N . GLN B 1 87 ? 12.685 -19.698 28.299 1.00 132.90 87 GLN B N 1
ATOM 2564 C CA . GLN B 1 87 ? 13.515 -19.752 29.536 1.00 133.45 87 GLN B CA 1
ATOM 2565 C C . GLN B 1 87 ? 12.955 -20.803 30.504 1.00 131.00 87 GLN B C 1
ATOM 2566 O O . GLN B 1 87 ? 13.744 -21.331 31.309 1.00 129.17 87 GLN B O 1
ATOM 2572 N N . MET B 1 88 ? 11.646 -21.077 30.439 1.00 130.03 88 MET B N 1
ATOM 2573 C CA . MET B 1 88 ? 10.969 -22.150 31.219 1.00 129.36 88 MET B CA 1
ATOM 2574 C C . MET B 1 88 ? 11.402 -23.518 30.678 1.00 126.40 88 MET B C 1
ATOM 2575 O O . MET B 1 88 ? 11.752 -24.392 31.494 1.00 126.15 88 MET B O 1
ATOM 2580 N N . VAL B 1 89 ? 11.349 -23.689 29.353 1.00 123.71 89 VAL B N 1
ATOM 2581 C CA . VAL B 1 89 ? 11.725 -24.945 28.636 1.00 120.61 89 VAL B CA 1
ATOM 2582 C C . VAL B 1 89 ? 13.242 -25.148 28.745 1.00 121.40 89 VAL B C 1
ATOM 2583 O O . VAL B 1 89 ? 13.670 -26.316 28.825 1.00 121.59 89 VAL B O 1
ATOM 2587 N N . GLU B 1 90 ? 14.020 -24.059 28.751 1.00 122.07 90 GLU B N 1
ATOM 2588 C CA . GLU B 1 90 ? 15.507 -24.096 28.815 1.00 125.39 90 GLU B CA 1
ATOM 2589 C C . GLU B 1 90 ? 15.956 -24.682 30.159 1.00 129.53 90 GLU B C 1
ATOM 2590 O O . GLU B 1 90 ? 16.841 -25.563 30.148 1.00 133.43 90 GLU B O 1
ATOM 2596 N N . THR B 1 91 ? 15.377 -24.214 31.270 1.00 129.81 91 THR B N 1
ATOM 2597 C CA . THR B 1 91 ? 15.681 -24.704 32.643 1.00 130.13 91 THR B CA 1
ATOM 2598 C C . THR B 1 91 ? 15.411 -26.213 32.709 1.00 127.95 91 THR B C 1
ATOM 2599 O O . THR B 1 91 ? 16.219 -26.923 33.334 1.00 129.30 91 THR B O 1
ATOM 2603 N N . GLU B 1 92 ? 14.330 -26.681 32.072 1.00 124.34 92 GLU B N 1
ATOM 2604 C CA . GLU B 1 92 ? 13.946 -28.119 32.023 1.00 123.11 92 GLU B CA 1
ATOM 2605 C C . GLU B 1 92 ? 15.017 -28.913 31.263 1.00 122.66 92 GLU B C 1
ATOM 2606 O O . GLU B 1 92 ? 15.412 -29.993 31.753 1.00 121.74 92 GLU B O 1
ATOM 2612 N N . LEU B 1 93 ? 15.460 -28.401 30.110 1.00 122.27 93 LEU B N 1
ATOM 2613 C CA . LEU B 1 93 ? 16.542 -29.005 29.283 1.00 121.65 93 LEU B CA 1
ATOM 2614 C C . LEU B 1 93 ? 17.830 -29.083 30.110 1.00 122.74 93 LEU B C 1
ATOM 2615 O O . LEU B 1 93 ? 18.538 -30.106 29.995 1.00 120.57 93 LEU B O 1
ATOM 2620 N N . LYS B 1 94 ? 18.109 -28.039 30.902 1.00 123.65 94 LYS B N 1
ATOM 2621 C CA . LYS B 1 94 ? 19.292 -27.936 31.801 1.00 124.32 94 LYS B CA 1
ATOM 2622 C C . LYS B 1 94 ? 19.215 -29.041 32.863 1.00 122.99 94 LYS B C 1
ATOM 2623 O O . LYS B 1 94 ? 20.233 -29.736 33.066 1.00 120.85 94 LYS B O 1
ATOM 2629 N N . LEU B 1 95 ? 18.049 -29.198 33.501 1.00 121.95 95 LEU B N 1
ATOM 2630 C CA . LEU B 1 95 ? 17.809 -30.192 34.584 1.00 121.81 95 LEU B CA 1
ATOM 2631 C C . LEU B 1 95 ? 18.020 -31.611 34.040 1.00 117.54 95 LEU B C 1
ATOM 2632 O O . LEU B 1 95 ? 18.869 -32.331 34.598 1.00 118.58 95 LEU B O 1
ATOM 2637 N N . ILE B 1 96 ? 17.300 -31.980 32.977 1.00 113.38 96 ILE B N 1
ATOM 2638 C CA . ILE B 1 96 ? 17.273 -33.369 32.426 1.00 110.46 96 ILE B CA 1
ATOM 2639 C C . ILE B 1 96 ? 18.679 -33.748 31.939 1.00 111.29 96 ILE B C 1
ATOM 2640 O O . ILE B 1 96 ? 19.090 -34.894 32.193 1.00 111.32 96 ILE B O 1
ATOM 2645 N N . CYS B 1 97 ? 19.385 -32.827 31.270 1.00 112.21 97 CYS B N 1
ATOM 2646 C CA . CYS B 1 97 ? 20.766 -33.030 30.748 1.00 113.34 97 CYS B CA 1
ATOM 2647 C C . CYS B 1 97 ? 21.737 -33.278 31.909 1.00 114.59 97 CYS B C 1
ATOM 2648 O O . CYS B 1 97 ? 22.503 -34.255 31.838 1.00 113.97 97 CYS B O 1
ATOM 2651 N N . CYS B 1 98 ? 21.700 -32.422 32.935 1.00 116.69 98 CYS B N 1
ATOM 2652 C CA . CYS B 1 98 ? 22.586 -32.480 34.132 1.00 116.61 98 CYS B CA 1
ATOM 2653 C C . CYS B 1 98 ? 22.255 -33.717 34.980 1.00 116.50 98 CYS B C 1
ATOM 2654 O O . CYS B 1 98 ? 23.182 -34.267 35.610 1.00 118.27 98 CYS B O 1
ATOM 2657 N N . ASP B 1 99 ? 20.984 -34.130 34.992 1.00 114.15 99 ASP B N 1
ATOM 2658 C CA . ASP B 1 99 ? 20.497 -35.373 35.648 1.00 113.91 99 ASP B CA 1
ATOM 2659 C C . ASP B 1 99 ? 21.324 -36.562 35.138 1.00 114.26 99 ASP B C 1
ATOM 2660 O O . ASP B 1 99 ? 21.945 -37.252 35.972 1.00 112.80 99 ASP B O 1
ATOM 2665 N N . ILE B 1 100 ? 21.345 -36.766 33.816 1.00 114.47 100 ILE B N 1
ATOM 2666 C CA . ILE B 1 100 ? 21.938 -37.962 33.139 1.00 113.86 100 ILE B CA 1
ATOM 2667 C C . ILE B 1 100 ? 23.465 -37.817 33.055 1.00 114.76 100 ILE B C 1
ATOM 2668 O O . ILE B 1 100 ? 24.148 -38.855 33.108 1.00 113.97 100 ILE B O 1
ATOM 2673 N N . LEU B 1 101 ? 23.977 -36.589 32.913 1.00 116.69 101 LEU B N 1
ATOM 2674 C CA . LEU B 1 101 ? 25.437 -36.294 32.857 1.00 118.96 101 LEU B CA 1
ATOM 2675 C C . LEU B 1 101 ? 26.092 -36.690 34.186 1.00 121.73 101 LEU B C 1
ATOM 2676 O O . LEU B 1 101 ? 27.228 -37.199 34.154 1.00 121.45 101 LEU B O 1
ATOM 2681 N N . ASP B 1 102 ? 25.394 -36.456 35.302 1.00 125.52 102 ASP B N 1
ATOM 2682 C CA . ASP B 1 102 ? 25.881 -36.729 36.682 1.00 127.71 102 ASP B CA 1
ATOM 2683 C C . ASP B 1 102 ? 25.939 -38.248 36.902 1.00 127.33 102 ASP B C 1
ATOM 2684 O O . ASP B 1 102 ? 27.027 -38.744 37.268 1.00 126.55 102 ASP B O 1
ATOM 2689 N N . VAL B 1 103 ? 24.823 -38.953 36.667 1.00 125.20 103 VAL B N 1
ATOM 2690 C CA . VAL B 1 103 ? 24.686 -40.425 36.901 1.00 122.81 103 VAL B CA 1
ATOM 2691 C C . VAL B 1 103 ? 25.632 -41.173 35.953 1.00 121.62 103 VAL B C 1
ATOM 2692 O O . VAL B 1 103 ? 26.065 -42.281 36.318 1.00 124.50 103 VAL B O 1
ATOM 2696 N N . LEU B 1 104 ? 25.932 -40.597 34.784 1.00 119.42 104 LEU B N 1
ATOM 2697 C CA . LEU B 1 104 ? 27.002 -41.093 33.875 1.00 119.69 104 LEU B CA 1
ATOM 2698 C C . LEU B 1 104 ? 28.349 -41.016 34.601 1.00 121.67 104 LEU B C 1
ATOM 2699 O O . LEU B 1 104 ? 29.053 -42.045 34.652 1.00 121.05 104 LEU B O 1
ATOM 2704 N N . ASP B 1 105 ? 28.671 -39.837 35.145 1.00 124.45 105 ASP B N 1
ATOM 2705 C CA . ASP B 1 105 ? 29.986 -39.517 35.764 1.00 126.62 105 ASP B CA 1
ATOM 2706 C C . ASP B 1 105 ? 30.148 -40.312 37.066 1.00 127.30 105 ASP B C 1
ATOM 2707 O O . ASP B 1 105 ? 31.260 -40.826 37.305 1.00 124.79 105 ASP B O 1
ATOM 2712 N N . LYS B 1 106 ? 29.077 -40.414 37.862 1.00 129.50 106 LYS B N 1
ATOM 2713 C CA . LYS B 1 106 ? 29.085 -41.034 39.216 1.00 132.87 106 LYS B CA 1
ATOM 2714 C C . LYS B 1 106 ? 29.121 -42.563 39.102 1.00 132.57 106 LYS B C 1
ATOM 2715 O O . LYS B 1 106 ? 30.099 -43.161 39.583 1.00 136.10 106 LYS B O 1
ATOM 2721 N N . HIS B 1 107 ? 28.096 -43.169 38.495 1.00 130.82 107 HIS B N 1
ATOM 2722 C CA . HIS B 1 107 ? 27.833 -44.634 38.540 1.00 129.86 107 HIS B CA 1
ATOM 2723 C C . HIS B 1 107 ? 28.378 -45.339 37.291 1.00 128.90 107 HIS B C 1
ATOM 2724 O O . HIS B 1 107 ? 29.180 -46.279 37.455 1.00 129.97 107 HIS B O 1
ATOM 2731 N N . LEU B 1 108 ? 27.956 -44.907 36.098 1.00 126.38 108 LEU B N 1
ATOM 2732 C CA . LEU B 1 108 ? 28.070 -45.694 34.837 1.00 125.39 108 LEU B CA 1
ATOM 2733 C C . LEU B 1 108 ? 29.518 -45.716 34.329 1.00 124.92 108 LEU B C 1
ATOM 2734 O O . LEU B 1 108 ? 30.051 -46.832 34.156 1.00 124.56 108 LEU B O 1
ATOM 2739 N N . ILE B 1 109 ? 30.123 -44.546 34.088 1.00 124.39 109 ILE B N 1
ATOM 2740 C CA . ILE B 1 109 ? 31.453 -44.414 33.414 1.00 124.71 109 ILE B CA 1
ATOM 2741 C C . ILE B 1 109 ? 32.531 -45.101 34.255 1.00 127.29 109 ILE B C 1
ATOM 2742 O O . ILE B 1 109 ? 33.316 -45.877 33.713 1.00 129.36 109 ILE B O 1
ATOM 2747 N N . PRO B 1 110 ? 32.632 -44.848 35.584 1.00 128.05 110 PRO B N 1
ATOM 2748 C CA . PRO B 1 110 ? 33.580 -45.577 36.430 1.00 127.89 110 PRO B CA 1
ATOM 2749 C C . PRO B 1 110 ? 33.405 -47.105 36.397 1.00 128.98 110 PRO B C 1
ATOM 2750 O O . PRO B 1 110 ? 34.406 -47.794 36.397 1.00 131.13 110 PRO B O 1
ATOM 2754 N N . ALA B 1 111 ? 32.157 -47.587 36.361 1.00 129.45 111 ALA B N 1
ATOM 2755 C CA . ALA B 1 111 ? 31.792 -49.025 36.397 1.00 130.39 111 ALA B CA 1
ATOM 2756 C C . ALA B 1 111 ? 32.133 -49.704 35.062 1.00 131.58 111 ALA B C 1
ATOM 2757 O O . ALA B 1 111 ? 32.694 -50.817 35.098 1.00 132.60 111 ALA B O 1
ATOM 2759 N N . ALA B 1 112 ? 31.800 -49.064 33.935 1.00 132.35 112 ALA B N 1
ATOM 2760 C CA . ALA B 1 112 ? 31.941 -49.611 32.561 1.00 134.64 112 ALA B CA 1
ATOM 2761 C C . ALA B 1 112 ? 33.400 -50.007 32.295 1.00 135.87 112 ALA B C 1
ATOM 2762 O O . ALA B 1 112 ? 34.260 -49.105 32.280 1.00 136.78 112 ALA B O 1
ATOM 2764 N N . ASN B 1 113 ? 33.657 -51.305 32.083 1.00 135.80 113 ASN B N 1
ATOM 2765 C CA . ASN B 1 113 ? 35.018 -51.873 31.866 1.00 136.75 113 ASN B CA 1
ATOM 2766 C C . ASN B 1 113 ? 35.189 -52.312 30.403 1.00 133.28 113 ASN B C 1
ATOM 2767 O O . ASN B 1 113 ? 36.306 -52.137 29.876 1.00 135.54 113 ASN B O 1
ATOM 2772 N N . THR B 1 114 ? 34.138 -52.857 29.774 1.00 128.46 114 THR B N 1
ATOM 2773 C CA . THR B 1 114 ? 34.146 -53.347 28.365 1.00 124.02 114 THR B CA 1
ATOM 2774 C C . THR B 1 114 ? 34.285 -52.158 27.407 1.00 120.88 114 THR B C 1
ATOM 2775 O O . THR B 1 114 ? 33.664 -51.110 27.675 1.00 120.73 114 THR B O 1
ATOM 2779 N N . GLY B 1 115 ? 35.054 -52.329 26.326 1.00 118.53 115 GLY B N 1
ATOM 2780 C CA . GLY B 1 115 ? 35.309 -51.296 25.303 1.00 116.15 115 GLY B CA 1
ATOM 2781 C C . GLY B 1 115 ? 34.022 -50.704 24.749 1.00 113.41 115 GLY B C 1
ATOM 2782 O O . GLY B 1 115 ? 33.967 -49.470 24.596 1.00 109.29 115 GLY B O 1
ATOM 2783 N N . GLU B 1 116 ? 33.026 -51.552 24.466 1.00 114.10 116 GLU B N 1
ATOM 2784 C CA . GLU B 1 116 ? 31.710 -51.166 23.885 1.00 114.71 116 GLU B CA 1
ATOM 2785 C C . GLU B 1 116 ? 30.979 -50.217 24.844 1.00 115.50 116 GLU B C 1
ATOM 2786 O O . GLU B 1 116 ? 30.528 -49.148 24.386 1.00 114.38 116 GLU B O 1
ATOM 2792 N N . SER B 1 117 ? 30.861 -50.607 26.118 1.00 117.35 117 SER B N 1
ATOM 2793 C CA . SER B 1 117 ? 30.162 -49.847 27.190 1.00 118.82 117 SER B CA 1
ATOM 2794 C C . SER B 1 117 ? 30.835 -48.484 27.385 1.00 118.95 117 SER B C 1
ATOM 2795 O O . SER B 1 117 ? 30.116 -47.466 27.401 1.00 116.98 117 SER B O 1
ATOM 2798 N N . LYS B 1 118 ? 32.166 -48.481 27.512 1.00 120.39 118 LYS B N 1
ATOM 2799 C CA . LYS B 1 118 ? 33.011 -47.265 27.676 1.00 121.71 118 LYS B CA 1
ATOM 2800 C C . LYS B 1 118 ? 32.652 -46.241 26.586 1.00 117.80 118 LYS B C 1
ATOM 2801 O O . LYS B 1 118 ? 32.397 -45.070 26.939 1.00 117.65 118 LYS B O 1
ATOM 2807 N N . VAL B 1 119 ? 32.607 -46.672 25.320 1.00 111.44 119 VAL B N 1
ATOM 2808 C CA . VAL B 1 119 ? 32.268 -45.817 24.140 1.00 107.57 119 VAL B CA 1
ATOM 2809 C C . VAL B 1 119 ? 30.828 -45.307 24.289 1.00 103.93 119 VAL B C 1
ATOM 2810 O O . VAL B 1 119 ? 30.634 -44.075 24.250 1.00 101.73 119 VAL B O 1
ATOM 2814 N N . PHE B 1 120 ? 29.864 -46.220 24.452 1.00 101.03 120 PHE B N 1
ATOM 2815 C CA . PHE B 1 120 ? 28.405 -45.928 24.514 1.00 100.42 120 PHE B CA 1
ATOM 2816 C C . PHE B 1 120 ? 28.130 -44.748 25.454 1.00 102.22 120 PHE B C 1
ATOM 2817 O O . PHE B 1 120 ? 27.312 -43.881 25.087 1.00 102.67 120 PHE B O 1
ATOM 2825 N N . TYR B 1 121 ? 28.766 -44.734 26.633 1.00 103.46 121 TYR B N 1
ATOM 2826 C CA . TYR B 1 121 ? 28.545 -43.725 27.704 1.00 103.62 121 TYR B CA 1
ATOM 2827 C C . TYR B 1 121 ? 29.261 -42.414 27.346 1.00 105.02 121 TYR B C 1
ATOM 2828 O O . TYR B 1 121 ? 28.615 -41.351 27.433 1.00 105.15 121 TYR B O 1
ATOM 2837 N N . TYR B 1 122 ? 30.539 -42.478 26.953 1.00 105.26 122 TYR B N 1
ATOM 2838 C CA . TYR B 1 122 ? 31.346 -41.288 26.562 1.00 107.37 122 TYR B CA 1
ATOM 2839 C C . TYR B 1 122 ? 30.656 -40.559 25.400 1.00 107.11 122 TYR B C 1
ATOM 2840 O O . TYR B 1 122 ? 30.729 -39.315 25.356 1.00 106.85 122 TYR B O 1
ATOM 2849 N N . LYS B 1 123 ? 30.005 -41.307 24.502 1.00 107.61 123 LYS B N 1
ATOM 2850 C CA . LYS B 1 123 ? 29.127 -40.763 23.430 1.00 109.83 123 LYS B CA 1
ATOM 2851 C C . LYS B 1 123 ? 27.922 -40.069 24.073 1.00 111.03 123 LYS B C 1
ATOM 2852 O O . LYS B 1 123 ? 27.671 -38.893 23.737 1.00 111.99 123 LYS B O 1
ATOM 2858 N N . MET B 1 124 ? 27.209 -40.784 24.953 1.00 111.72 124 MET B N 1
ATOM 2859 C CA . MET B 1 124 ? 25.987 -40.304 25.656 1.00 112.94 124 MET B CA 1
ATOM 2860 C C . MET B 1 124 ? 26.300 -38.972 26.353 1.00 114.33 124 MET B C 1
ATOM 2861 O O . MET B 1 124 ? 25.504 -38.025 26.192 1.00 113.84 124 MET B O 1
ATOM 2866 N N . LYS B 1 125 ? 27.432 -38.896 27.062 1.00 115.73 125 LYS B N 1
ATOM 2867 C CA . LYS B 1 125 ? 27.916 -37.662 27.741 1.00 116.57 125 LYS B CA 1
ATOM 2868 C C . LYS B 1 125 ? 28.001 -36.525 26.715 1.00 113.98 125 LYS B C 1
ATOM 2869 O O . LYS B 1 125 ? 27.445 -35.446 26.992 1.00 115.21 125 LYS B O 1
ATOM 2875 N N . GLY B 1 126 ? 28.662 -36.770 25.579 1.00 110.47 126 GLY B N 1
ATOM 2876 C CA . GLY B 1 126 ? 28.803 -35.804 24.470 1.00 110.31 126 GLY B CA 1
ATOM 2877 C C . GLY B 1 126 ? 27.458 -35.277 23.988 1.00 107.74 126 GLY B C 1
ATOM 2878 O O . GLY B 1 126 ? 27.338 -34.048 23.793 1.00 103.94 126 GLY B O 1
ATOM 2879 N N . ASP B 1 127 ? 26.480 -36.172 23.811 1.00 105.76 127 ASP B N 1
ATOM 2880 C CA . ASP B 1 127 ? 25.126 -35.857 23.278 1.00 105.87 127 ASP B CA 1
ATOM 2881 C C . ASP B 1 127 ? 24.431 -34.835 24.184 1.00 104.94 127 ASP B C 1
ATOM 2882 O O . ASP B 1 127 ? 23.877 -33.857 23.649 1.00 102.86 127 ASP B O 1
ATOM 2887 N N . TYR B 1 128 ? 24.444 -35.060 25.500 1.00 104.56 128 TYR B N 1
ATOM 2888 C CA . TYR B 1 128 ? 23.673 -34.256 26.486 1.00 106.02 128 TYR B CA 1
ATOM 2889 C C . TYR B 1 128 ? 24.410 -32.942 26.776 1.00 107.96 128 TYR B C 1
ATOM 2890 O O . TYR B 1 128 ? 23.736 -31.980 27.188 1.00 108.34 128 TYR B O 1
ATOM 2899 N N . HIS B 1 129 ? 25.725 -32.885 26.532 1.00 110.39 129 HIS B N 1
ATOM 2900 C CA . HIS B 1 129 ? 26.530 -31.631 26.542 1.00 113.19 129 HIS B CA 1
ATOM 2901 C C . HIS B 1 129 ? 26.225 -30.824 25.273 1.00 114.07 129 HIS B C 1
ATOM 2902 O O . HIS B 1 129 ? 26.197 -29.579 25.362 1.00 113.75 129 HIS B O 1
ATOM 2909 N N . ARG B 1 130 ? 26.016 -31.509 24.142 1.00 113.35 130 ARG B N 1
ATOM 2910 C CA . ARG B 1 130 ? 25.619 -30.892 22.845 1.00 113.32 130 ARG B CA 1
ATOM 2911 C C . ARG B 1 130 ? 24.216 -30.287 22.994 1.00 112.47 130 ARG B C 1
ATOM 2912 O O . ARG B 1 130 ? 24.018 -29.151 22.524 1.00 114.75 130 ARG B O 1
ATOM 2920 N N . TYR B 1 131 ? 23.291 -31.006 23.639 1.00 110.38 131 TYR B N 1
ATOM 2921 C CA . TYR B 1 131 ? 21.887 -30.568 23.865 1.00 111.02 131 TYR B CA 1
ATOM 2922 C C . TYR B 1 131 ? 21.867 -29.319 24.753 1.00 111.91 131 TYR B C 1
ATOM 2923 O O . TYR B 1 131 ? 20.965 -28.478 24.570 1.00 111.67 131 TYR B O 1
ATOM 2932 N N . LEU B 1 132 ? 22.816 -29.216 25.691 1.00 112.98 132 LEU B N 1
ATOM 2933 C CA . LEU B 1 132 ? 23.025 -28.011 26.540 1.00 113.87 132 LEU B CA 1
ATOM 2934 C C . LEU B 1 132 ? 23.531 -26.862 25.661 1.00 115.88 132 LEU B C 1
ATOM 2935 O O . LEU B 1 132 ? 23.059 -25.729 25.861 1.00 119.00 132 LEU B O 1
ATOM 2940 N N . ALA B 1 133 ? 24.444 -27.155 24.728 1.00 116.21 133 ALA B N 1
ATOM 2941 C CA . ALA B 1 133 ? 25.078 -26.178 23.808 1.00 117.69 133 ALA B CA 1
ATOM 2942 C C . ALA B 1 133 ? 24.031 -25.577 22.860 1.00 119.20 133 ALA B C 1
ATOM 2943 O O . ALA B 1 133 ? 24.136 -24.368 22.563 1.00 120.68 133 ALA B O 1
ATOM 2945 N N . GLU B 1 134 ? 23.064 -26.386 22.408 1.00 119.49 134 GLU B N 1
ATOM 2946 C CA . GLU B 1 134 ? 22.000 -25.986 21.444 1.00 120.93 134 GLU B CA 1
ATOM 2947 C C . GLU B 1 134 ? 21.366 -24.656 21.871 1.00 125.39 134 GLU B C 1
ATOM 2948 O O . GLU B 1 134 ? 21.341 -23.732 21.037 1.00 129.45 134 GLU B O 1
ATOM 2954 N N . PHE B 1 135 ? 20.871 -24.571 23.113 1.00 126.75 135 PHE B N 1
ATOM 2955 C CA . PHE B 1 135 ? 20.105 -23.410 23.644 1.00 128.40 135 PHE B CA 1
ATOM 2956 C C . PHE B 1 135 ? 21.038 -22.433 24.374 1.00 131.54 135 PHE B C 1
ATOM 2957 O O . PHE B 1 135 ? 20.669 -21.247 24.475 1.00 132.98 135 PHE B O 1
ATOM 2965 N N . ALA B 1 136 ? 22.197 -22.905 24.853 1.00 134.39 136 ALA B N 1
ATOM 2966 C CA . ALA B 1 136 ? 23.188 -22.112 25.625 1.00 137.30 136 ALA B CA 1
ATOM 2967 C C . ALA B 1 136 ? 23.649 -20.902 24.802 1.00 140.16 136 ALA B C 1
ATOM 2968 O O . ALA B 1 136 ? 23.605 -20.976 23.555 1.00 137.51 136 ALA B O 1
ATOM 2970 N N . THR B 1 137 ? 24.095 -19.843 25.489 1.00 144.31 137 THR B N 1
ATOM 2971 C CA . THR B 1 137 ? 24.395 -18.505 24.911 1.00 147.34 137 THR B CA 1
ATOM 2972 C C . THR B 1 137 ? 25.773 -18.022 25.390 1.00 151.69 137 THR B C 1
ATOM 2973 O O . THR B 1 137 ? 25.891 -17.641 26.573 1.00 153.78 137 THR B O 1
ATOM 2977 N N . GLY B 1 138 ? 26.772 -18.053 24.500 1.00 154.06 138 GLY B N 1
ATOM 2978 C CA . GLY B 1 138 ? 28.089 -17.413 24.692 1.00 156.63 138 GLY B CA 1
ATOM 2979 C C . GLY B 1 138 ? 29.069 -18.283 25.463 1.00 157.44 138 GLY B C 1
ATOM 2980 O O . GLY B 1 138 ? 29.403 -19.376 24.969 1.00 157.95 138 GLY B O 1
ATOM 2981 N N . ASN B 1 139 ? 29.535 -17.804 26.623 1.00 159.58 139 ASN B N 1
ATOM 2982 C CA . ASN B 1 139 ? 30.544 -18.494 27.475 1.00 159.97 139 ASN B CA 1
ATOM 2983 C C . ASN B 1 139 ? 29.897 -19.707 28.158 1.00 157.54 139 ASN B C 1
ATOM 2984 O O . ASN B 1 139 ? 30.647 -20.625 28.542 1.00 158.13 139 ASN B O 1
ATOM 2989 N N . ASP B 1 140 ? 28.566 -19.712 28.306 1.00 154.97 140 ASP B N 1
ATOM 2990 C CA . ASP B 1 140 ? 27.775 -20.902 28.725 1.00 153.00 140 ASP B CA 1
ATOM 2991 C C . ASP B 1 140 ? 27.903 -21.986 27.649 1.00 151.71 140 ASP B C 1
ATOM 2992 O O . ASP B 1 140 ? 28.188 -23.146 28.009 1.00 149.34 140 ASP B O 1
ATOM 2997 N N . ARG B 1 141 ? 27.700 -21.606 26.382 1.00 151.41 141 ARG B N 1
ATOM 2998 C CA . ARG B 1 141 ? 27.739 -22.510 25.199 1.00 150.13 141 ARG B CA 1
ATOM 2999 C C . ARG B 1 141 ? 29.155 -23.072 25.023 1.00 151.23 141 ARG B C 1
ATOM 3000 O O . ARG B 1 141 ? 29.279 -24.296 24.825 1.00 151.21 141 ARG B O 1
ATOM 3008 N N . LYS B 1 142 ? 30.173 -22.208 25.092 1.00 154.19 142 LYS B N 1
ATOM 3009 C CA . LYS B 1 142 ? 31.595 -22.556 24.824 1.00 156.85 142 LYS B CA 1
ATOM 3010 C C . LYS B 1 142 ? 32.041 -23.682 25.767 1.00 154.04 142 LYS B C 1
ATOM 3011 O O . LYS B 1 142 ? 32.719 -24.613 25.290 1.00 151.13 142 LYS B O 1
ATOM 3017 N N . GLU B 1 143 ? 31.670 -23.597 27.049 1.00 152.66 143 GLU B N 1
ATOM 3018 C CA . GLU B 1 143 ? 31.999 -24.605 28.095 1.00 151.04 143 GLU B CA 1
ATOM 3019 C C . GLU B 1 143 ? 31.349 -25.948 27.733 1.00 146.54 143 GLU B C 1
ATOM 3020 O O . GLU B 1 143 ? 32.040 -26.981 27.830 1.00 145.05 143 GLU B O 1
ATOM 3026 N N . ALA B 1 144 ? 30.077 -25.926 27.320 1.00 142.81 144 ALA B N 1
ATOM 3027 C CA . ALA B 1 144 ? 29.284 -27.118 26.932 1.00 140.04 144 ALA B CA 1
ATOM 3028 C C . ALA B 1 144 ? 29.898 -27.787 25.693 1.00 138.01 144 ALA B C 1
ATOM 3029 O O . ALA B 1 144 ? 29.868 -29.030 25.621 1.00 136.93 144 ALA B O 1
ATOM 3031 N N . ALA B 1 145 ? 30.428 -26.993 24.756 1.00 137.15 145 ALA B N 1
ATOM 3032 C CA . ALA B 1 145 ? 31.079 -27.461 23.508 1.00 135.49 145 ALA B CA 1
ATOM 3033 C C . ALA B 1 145 ? 32.406 -28.157 23.840 1.00 135.43 145 ALA B C 1
ATOM 3034 O O . ALA B 1 145 ? 32.640 -29.261 23.307 1.00 132.64 145 ALA B O 1
ATOM 3036 N N . GLU B 1 146 ? 33.241 -27.529 24.679 1.00 137.45 146 GLU B N 1
ATOM 3037 C CA . GLU B 1 146 ? 34.521 -28.098 25.186 1.00 137.11 146 GLU B CA 1
ATOM 3038 C C . GLU B 1 146 ? 34.243 -29.471 25.809 1.00 135.38 146 GLU B C 1
ATOM 3039 O O . GLU B 1 146 ? 34.898 -30.448 25.394 1.00 136.42 146 GLU B O 1
ATOM 3045 N N . ASN B 1 147 ? 33.298 -29.533 26.755 1.00 132.32 147 ASN B N 1
ATOM 3046 C CA . ASN B 1 147 ? 32.861 -30.778 27.448 1.00 129.79 147 ASN B CA 1
ATOM 3047 C C . ASN B 1 147 ? 32.459 -31.831 26.409 1.00 126.37 147 ASN B C 1
ATOM 3048 O O . ASN B 1 147 ? 32.924 -32.984 26.521 1.00 124.89 147 ASN B O 1
ATOM 3053 N N . SER B 1 148 ? 31.616 -31.438 25.448 1.00 122.98 148 SER B N 1
ATOM 3054 C CA . SER B 1 148 ? 31.048 -32.308 24.386 1.00 117.56 148 SER B CA 1
ATOM 3055 C C . SER B 1 148 ? 32.176 -32.971 23.587 1.00 113.28 148 SER B C 1
ATOM 3056 O O . SER B 1 148 ? 32.120 -34.201 23.411 1.00 109.20 148 SER B O 1
ATOM 3059 N N . LEU B 1 149 ? 33.165 -32.185 23.146 1.00 112.85 149 LEU B N 1
ATOM 3060 C CA . LEU B 1 149 ? 34.261 -32.639 22.243 1.00 113.15 149 LEU B CA 1
ATOM 3061 C C . LEU B 1 149 ? 35.133 -33.675 22.959 1.00 113.45 149 LEU B C 1
ATOM 3062 O O . LEU B 1 149 ? 35.337 -34.761 22.385 1.00 112.61 149 LEU B O 1
ATOM 3067 N N . VAL B 1 150 ? 35.634 -33.346 24.155 1.00 115.52 150 VAL B N 1
ATOM 3068 C CA . VAL B 1 150 ? 36.561 -34.213 24.947 1.00 116.80 150 VAL B CA 1
ATOM 3069 C C . VAL B 1 150 ? 35.864 -35.546 25.254 1.00 114.93 150 VAL B C 1
ATOM 3070 O O . VAL B 1 150 ? 36.578 -36.557 25.385 1.00 112.89 150 VAL B O 1
ATOM 3074 N N . ALA B 1 151 ? 34.528 -35.540 25.361 1.00 114.86 151 ALA B N 1
ATOM 3075 C CA . ALA B 1 151 ? 33.680 -36.738 25.577 1.00 114.67 151 ALA B CA 1
ATOM 3076 C C . ALA B 1 151 ? 33.665 -37.592 24.303 1.00 115.38 151 ALA B C 1
ATOM 3077 O O . ALA B 1 151 ? 33.983 -38.795 24.392 1.00 115.50 151 ALA B O 1
ATOM 3079 N N . TYR B 1 152 ? 33.310 -36.989 23.162 1.00 117.05 152 TYR B N 1
ATOM 3080 C CA . TYR B 1 152 ? 33.278 -37.650 21.829 1.00 117.33 152 TYR B CA 1
ATOM 3081 C C . TYR B 1 152 ? 34.687 -38.133 21.462 1.00 119.05 152 TYR B C 1
ATOM 3082 O O . TYR B 1 152 ? 34.816 -39.269 20.973 1.00 118.67 152 TYR B O 1
ATOM 3091 N N . LYS B 1 153 ? 35.699 -37.287 21.687 1.00 121.97 153 LYS B N 1
ATOM 3092 C CA . LYS B 1 153 ? 37.132 -37.588 21.417 1.00 123.62 153 LYS B CA 1
ATOM 3093 C C . LYS B 1 153 ? 37.549 -38.819 22.231 1.00 122.94 153 LYS B C 1
ATOM 3094 O O . LYS B 1 153 ? 38.171 -39.725 21.647 1.00 123.05 153 LYS B O 1
ATOM 3100 N N . ALA B 1 154 ? 37.213 -38.844 23.525 1.00 123.84 154 ALA B N 1
ATOM 3101 C CA . ALA B 1 154 ? 37.480 -39.973 24.449 1.00 124.40 154 ALA B CA 1
ATOM 3102 C C . ALA B 1 154 ? 36.747 -41.221 23.948 1.00 124.10 154 ALA B C 1
ATOM 3103 O O . ALA B 1 154 ? 37.348 -42.310 23.982 1.00 124.79 154 ALA B O 1
ATOM 3105 N N . ALA B 1 155 ? 35.499 -41.055 23.498 1.00 124.22 155 ALA B N 1
ATOM 3106 C CA . ALA B 1 155 ? 34.654 -42.122 22.913 1.00 125.88 155 ALA B CA 1
ATOM 3107 C C . ALA B 1 155 ? 35.296 -42.632 21.616 1.00 128.13 155 ALA B C 1
ATOM 3108 O O . ALA B 1 155 ? 35.329 -43.864 21.412 1.00 129.47 155 ALA B O 1
ATOM 3110 N N . SER B 1 156 ? 35.790 -41.712 20.780 1.00 129.28 156 SER B N 1
ATOM 3111 C CA . SER B 1 156 ? 36.364 -41.989 19.437 1.00 129.42 156 SER B CA 1
ATOM 3112 C C . SER B 1 156 ? 37.692 -42.747 19.574 1.00 129.96 156 SER B C 1
ATOM 3113 O O . SER B 1 156 ? 37.878 -43.736 18.839 1.00 128.54 156 SER B O 1
ATOM 3116 N N . ASP B 1 157 ? 38.565 -42.309 20.489 1.00 130.97 157 ASP B N 1
ATOM 3117 C CA . ASP B 1 157 ? 39.912 -42.898 20.738 1.00 131.77 157 ASP B CA 1
ATOM 3118 C C . ASP B 1 157 ? 39.771 -44.369 21.152 1.00 129.83 157 ASP B C 1
ATOM 3119 O O . ASP B 1 157 ? 40.656 -45.166 20.789 1.00 129.16 157 ASP B O 1
ATOM 3124 N N . ILE B 1 158 ? 38.710 -44.707 21.893 1.00 129.63 158 ILE B N 1
ATOM 3125 C CA . ILE B 1 158 ? 38.399 -46.097 22.344 1.00 131.78 158 ILE B CA 1
ATOM 3126 C C . ILE B 1 158 ? 37.784 -46.863 21.166 1.00 132.66 158 ILE B C 1
ATOM 3127 O O . ILE B 1 158 ? 38.259 -47.978 20.872 1.00 134.52 158 ILE B O 1
ATOM 3132 N N . ALA B 1 159 ? 36.774 -46.273 20.518 1.00 132.47 159 ALA B N 1
ATOM 3133 C CA . ALA B 1 159 ? 36.009 -46.862 19.393 1.00 132.90 159 ALA B CA 1
ATOM 3134 C C . ALA B 1 159 ? 36.952 -47.310 18.269 1.00 134.16 159 ALA B C 1
ATOM 3135 O O . ALA B 1 159 ? 36.667 -48.358 17.656 1.00 134.11 159 ALA B O 1
ATOM 3137 N N . MET B 1 160 ? 38.020 -46.547 18.008 1.00 136.11 160 MET B N 1
ATOM 3138 C CA . MET B 1 160 ? 38.969 -46.775 16.881 1.00 137.78 160 MET B CA 1
ATOM 3139 C C . MET B 1 160 ? 39.637 -48.148 17.015 1.00 135.28 160 MET B C 1
ATOM 3140 O O . MET B 1 160 ? 39.743 -48.846 15.987 1.00 136.19 160 MET B O 1
ATOM 3145 N N . THR B 1 161 ? 40.063 -48.519 18.225 1.00 131.74 161 THR B N 1
ATOM 3146 C CA . THR B 1 161 ? 40.805 -49.778 18.503 1.00 132.21 161 THR B CA 1
ATOM 3147 C C . THR B 1 161 ? 39.828 -50.876 18.943 1.00 130.24 161 THR B C 1
ATOM 3148 O O . THR B 1 161 ? 39.934 -51.994 18.404 1.00 129.18 161 THR B O 1
ATOM 3152 N N . GLU B 1 162 ? 38.914 -50.566 19.869 1.00 129.54 162 GLU B N 1
ATOM 3153 C CA . GLU B 1 162 ? 38.063 -51.565 20.574 1.00 129.17 162 GLU B CA 1
ATOM 3154 C C . GLU B 1 162 ? 36.975 -52.113 19.641 1.00 127.17 162 GLU B C 1
ATOM 3155 O O . GLU B 1 162 ? 36.804 -53.348 19.615 1.00 130.19 162 GLU B O 1
ATOM 3161 N N . LEU B 1 163 ? 36.263 -51.241 18.919 1.00 123.37 163 LEU B N 1
ATOM 3162 C CA . LEU B 1 163 ? 35.084 -51.613 18.086 1.00 120.14 163 LEU B CA 1
ATOM 3163 C C . LEU B 1 163 ? 35.452 -51.611 16.604 1.00 118.94 163 LEU B C 1
ATOM 3164 O O . LEU B 1 163 ? 36.252 -50.787 16.164 1.00 118.48 163 LEU B O 1
ATOM 3169 N N . PRO B 1 164 ? 34.878 -52.533 15.792 1.00 116.34 164 PRO B N 1
ATOM 3170 C CA . PRO B 1 164 ? 34.995 -52.458 14.335 1.00 115.18 164 PRO B CA 1
ATOM 3171 C C . PRO B 1 164 ? 34.071 -51.395 13.736 1.00 114.10 164 PRO B C 1
ATOM 3172 O O . PRO B 1 164 ? 33.151 -50.921 14.401 1.00 111.14 164 PRO B O 1
ATOM 3176 N N . PRO B 1 165 ? 34.283 -50.989 12.461 1.00 112.95 165 PRO B N 1
ATOM 3177 C CA . PRO B 1 165 ? 33.527 -49.896 11.845 1.00 112.17 165 PRO B CA 1
ATOM 3178 C C . PRO B 1 165 ? 32.074 -50.238 11.484 1.00 109.49 165 PRO B C 1
ATOM 3179 O O . PRO B 1 165 ? 31.320 -49.320 11.207 1.00 107.75 165 PRO B O 1
ATOM 3183 N N . THR B 1 166 ? 31.729 -51.529 11.468 1.00 107.78 166 THR B N 1
ATOM 3184 C CA . THR B 1 166 ? 30.361 -52.043 11.188 1.00 108.30 166 THR B CA 1
ATOM 3185 C C . THR B 1 166 ? 29.493 -51.952 12.453 1.00 109.10 166 THR B C 1
ATOM 3186 O O . THR B 1 166 ? 28.253 -52.047 12.317 1.00 110.17 166 THR B O 1
ATOM 3190 N N . HIS B 1 167 ? 30.115 -51.768 13.626 1.00 107.37 167 HIS B N 1
ATOM 3191 C CA . HIS B 1 167 ? 29.449 -51.728 14.959 1.00 105.09 167 HIS B CA 1
ATOM 3192 C C . HIS B 1 167 ? 28.505 -50.528 15.032 1.00 102.79 167 HIS B C 1
ATOM 3193 O O . HIS B 1 167 ? 28.924 -49.398 14.793 1.00 101.06 167 HIS B O 1
ATOM 3200 N N . PRO B 1 168 ? 27.208 -50.733 15.361 1.00 101.23 168 PRO B N 1
ATOM 3201 C CA . PRO B 1 168 ? 26.246 -49.633 15.445 1.00 101.86 168 PRO B CA 1
ATOM 3202 C C . PRO B 1 168 ? 26.708 -48.470 16.337 1.00 104.33 168 PRO B C 1
ATOM 3203 O O . PRO B 1 168 ? 26.478 -47.329 15.973 1.00 107.02 168 PRO B O 1
ATOM 3207 N N . ILE B 1 169 ? 27.346 -48.787 17.469 1.00 105.02 169 ILE B N 1
ATOM 3208 C CA . ILE B 1 169 ? 27.786 -47.796 18.498 1.00 104.42 169 ILE B CA 1
ATOM 3209 C C . ILE B 1 169 ? 28.796 -46.838 17.857 1.00 103.95 169 ILE B C 1
ATOM 3210 O O . ILE B 1 169 ? 28.630 -45.619 18.036 1.00 104.61 169 ILE B O 1
ATOM 3215 N N . ARG B 1 170 ? 29.785 -47.371 17.131 1.00 104.72 170 ARG B N 1
ATOM 3216 C CA . ARG B 1 170 ? 30.868 -46.583 16.476 1.00 107.39 170 ARG B CA 1
ATOM 3217 C C . ARG B 1 170 ? 30.272 -45.651 15.412 1.00 108.55 170 ARG B C 1
ATOM 3218 O O . ARG B 1 170 ? 30.633 -44.456 15.410 1.00 109.48 170 ARG B O 1
ATOM 3226 N N . LEU B 1 171 ? 29.408 -46.177 14.538 1.00 108.25 171 LEU B N 1
ATOM 3227 C CA . LEU B 1 171 ? 28.754 -45.400 13.448 1.00 108.13 171 LEU B CA 1
ATOM 3228 C C . LEU B 1 171 ? 27.875 -44.308 14.069 1.00 107.53 171 LEU B C 1
ATOM 3229 O O . LEU B 1 171 ? 28.020 -43.134 13.669 1.00 108.69 171 LEU B O 1
ATOM 3234 N N . GLY B 1 172 ? 27.017 -44.681 15.024 1.00 104.80 172 GLY B N 1
ATOM 3235 C CA . GLY B 1 172 ? 26.174 -43.745 15.793 1.00 104.78 172 GLY B CA 1
ATOM 3236 C C . GLY B 1 172 ? 26.996 -42.607 16.377 1.00 104.89 172 GLY B C 1
ATOM 3237 O O . GLY B 1 172 ? 26.577 -41.440 16.238 1.00 106.16 172 GLY B O 1
ATOM 3238 N N . LEU B 1 173 ? 28.131 -42.934 17.004 1.00 104.00 173 LEU B N 1
ATOM 3239 C CA . LEU B 1 173 ? 29.091 -41.950 17.574 1.00 104.61 173 LEU B CA 1
ATOM 3240 C C . LEU B 1 173 ? 29.526 -40.985 16.466 1.00 105.72 173 LEU B C 1
ATOM 3241 O O . LEU B 1 173 ? 29.410 -39.759 16.674 1.00 105.79 173 LEU B O 1
ATOM 3246 N N . ALA B 1 174 ? 29.990 -41.528 15.334 1.00 105.05 174 ALA B N 1
ATOM 3247 C CA . ALA B 1 174 ? 30.466 -40.767 14.155 1.00 103.34 174 ALA B CA 1
ATOM 3248 C C . ALA B 1 174 ? 29.389 -39.763 13.734 1.00 103.94 174 ALA B C 1
ATOM 3249 O O . ALA B 1 174 ? 29.706 -38.561 13.655 1.00 105.28 174 ALA B O 1
ATOM 3251 N N . LEU B 1 175 ? 28.165 -40.251 13.503 1.00 104.45 175 LEU B N 1
ATOM 3252 C CA . LEU B 1 175 ? 26.985 -39.450 13.070 1.00 104.86 175 LEU B CA 1
ATOM 3253 C C . LEU B 1 175 ? 26.773 -38.273 14.031 1.00 105.72 175 LEU B C 1
ATOM 3254 O O . LEU B 1 175 ? 26.720 -37.124 13.554 1.00 102.69 175 LEU B O 1
ATOM 3259 N N . ASN B 1 176 ? 26.665 -38.553 15.332 1.00 108.26 176 ASN B N 1
ATOM 3260 C CA . ASN B 1 176 ? 26.402 -37.536 16.388 1.00 112.06 176 ASN B CA 1
ATOM 3261 C C . ASN B 1 176 ? 27.584 -36.558 16.468 1.00 114.75 176 ASN B C 1
ATOM 3262 O O . ASN B 1 176 ? 27.334 -35.344 16.645 1.00 116.79 176 ASN B O 1
ATOM 3267 N N . PHE B 1 177 ? 28.816 -37.064 16.333 1.00 113.78 177 PHE B N 1
ATOM 3268 C CA . PHE B 1 177 ? 30.075 -36.274 16.412 1.00 113.11 177 PHE B CA 1
ATOM 3269 C C . PHE B 1 177 ? 30.207 -35.404 15.155 1.00 111.66 177 PHE B C 1
ATOM 3270 O O . PHE B 1 177 ? 30.761 -34.295 15.257 1.00 111.17 177 PHE B O 1
ATOM 3278 N N . SER B 1 178 ? 29.702 -35.889 14.014 1.00 110.65 178 SER B N 1
ATOM 3279 C CA . SER B 1 178 ? 29.622 -35.141 12.729 1.00 110.42 178 SER B CA 1
ATOM 3280 C C . SER B 1 178 ? 28.547 -34.052 12.833 1.00 112.00 178 SER B C 1
ATOM 3281 O O . SER B 1 178 ? 28.836 -32.906 12.430 1.00 115.32 178 SER B O 1
ATOM 3284 N N . VAL B 1 179 ? 27.363 -34.400 13.354 1.00 111.53 179 VAL B N 1
ATOM 3285 C CA . VAL B 1 179 ? 26.246 -33.446 13.639 1.00 111.94 179 VAL B CA 1
ATOM 3286 C C . VAL B 1 179 ? 26.748 -32.385 14.624 1.00 113.69 179 VAL B C 1
ATOM 3287 O O . VAL B 1 179 ? 26.368 -31.208 14.459 1.00 113.83 179 VAL B O 1
ATOM 3291 N N . PHE B 1 180 ? 27.556 -32.794 15.610 1.00 115.77 180 PHE B N 1
ATOM 3292 C CA . PHE B 1 180 ? 28.192 -31.896 16.611 1.00 118.60 180 PHE B CA 1
ATOM 3293 C C . PHE B 1 180 ? 29.040 -30.845 15.885 1.00 120.79 180 PHE B C 1
ATOM 3294 O O . PHE B 1 180 ? 28.816 -29.638 16.115 1.00 124.07 180 PHE B O 1
ATOM 3302 N N . TYR B 1 181 ? 29.972 -31.293 15.035 1.00 118.96 181 TYR B N 1
ATOM 3303 C CA . TYR B 1 181 ? 30.902 -30.424 14.263 1.00 118.73 181 TYR B CA 1
ATOM 3304 C C . TYR B 1 181 ? 30.102 -29.429 13.416 1.00 119.12 181 TYR B C 1
ATOM 3305 O O . TYR B 1 181 ? 30.447 -28.233 13.436 1.00 120.10 181 TYR B O 1
ATOM 3314 N N . TYR B 1 182 ? 29.070 -29.903 12.708 1.00 118.50 182 TYR B N 1
ATOM 3315 C CA . TYR B 1 182 ? 28.287 -29.090 11.741 1.00 121.07 182 TYR B CA 1
ATOM 3316 C C . TYR B 1 182 ? 27.478 -28.015 12.478 1.00 121.94 182 TYR B C 1
ATOM 3317 O O . TYR B 1 182 ? 27.539 -26.846 12.056 1.00 124.05 182 TYR B O 1
ATOM 3326 N N . GLU B 1 183 ? 26.737 -28.394 13.526 1.00 120.86 183 GLU B N 1
ATOM 3327 C CA . GLU B 1 183 ? 25.758 -27.504 14.211 1.00 122.07 183 GLU B CA 1
ATOM 3328 C C . GLU B 1 183 ? 26.471 -26.650 15.268 1.00 124.44 183 GLU B C 1
ATOM 3329 O O . GLU B 1 183 ? 26.368 -25.407 15.181 1.00 127.31 183 GLU B O 1
ATOM 3335 N N . ILE B 1 184 ? 27.175 -27.283 16.214 1.00 122.57 184 ILE B N 1
ATOM 3336 C CA . ILE B 1 184 ? 27.763 -26.611 17.414 1.00 122.03 184 ILE B CA 1
ATOM 3337 C C . ILE B 1 184 ? 29.017 -25.829 16.998 1.00 123.56 184 ILE B C 1
ATOM 3338 O O . ILE B 1 184 ? 29.054 -24.607 17.250 1.00 124.65 184 ILE B O 1
ATOM 3343 N N . LEU B 1 185 ? 29.994 -26.499 16.375 1.00 123.65 185 LEU B N 1
ATOM 3344 C CA . LEU B 1 185 ? 31.330 -25.923 16.048 1.00 126.19 185 LEU B CA 1
ATOM 3345 C C . LEU B 1 185 ? 31.322 -25.268 14.659 1.00 128.11 185 LEU B C 1
ATOM 3346 O O . LEU B 1 185 ? 32.358 -24.676 14.293 1.00 130.84 185 LEU B O 1
ATOM 3351 N N . ASN B 1 186 ? 30.214 -25.373 13.916 1.00 127.20 186 ASN B N 1
ATOM 3352 C CA . ASN B 1 186 ? 30.001 -24.709 12.600 1.00 127.69 186 ASN B CA 1
ATOM 3353 C C . ASN B 1 186 ? 31.235 -24.923 11.709 1.00 128.35 186 ASN B C 1
ATOM 3354 O O . ASN B 1 186 ? 31.753 -23.933 11.154 1.00 130.26 186 ASN B O 1
ATOM 3359 N N . SER B 1 187 ? 31.680 -26.178 11.580 1.00 128.52 187 SER B N 1
ATOM 3360 C CA . SER B 1 187 ? 32.850 -26.609 10.769 1.00 130.84 187 SER B CA 1
ATOM 3361 C C . SER B 1 187 ? 32.419 -27.720 9.812 1.00 130.86 187 SER B C 1
ATOM 3362 O O . SER B 1 187 ? 32.753 -28.886 10.016 1.00 130.60 187 SER B O 1
ATOM 3365 N N . PRO B 1 188 ? 31.657 -27.392 8.740 1.00 131.13 188 PRO B N 1
ATOM 3366 C CA . PRO B 1 188 ? 31.088 -28.407 7.849 1.00 129.45 188 PRO B CA 1
ATOM 3367 C C . PRO B 1 188 ? 32.140 -29.291 7.159 1.00 129.34 188 PRO B C 1
ATOM 3368 O O . PRO B 1 188 ? 31.855 -30.457 6.931 1.00 125.99 188 PRO B O 1
ATOM 3372 N N . ASP B 1 189 ? 33.310 -28.724 6.845 1.00 130.65 189 ASP B N 1
ATOM 3373 C CA . ASP B 1 189 ? 34.439 -29.436 6.185 1.00 130.50 189 ASP B CA 1
ATOM 3374 C C . ASP B 1 189 ? 34.843 -30.636 7.051 1.00 127.98 189 ASP B C 1
ATOM 3375 O O . ASP B 1 189 ? 35.089 -31.711 6.480 1.00 126.21 189 ASP B O 1
ATOM 3380 N N . ARG B 1 190 ? 34.878 -30.461 8.375 1.00 128.07 190 ARG B N 1
ATOM 3381 C CA . ARG B 1 190 ? 35.198 -31.535 9.357 1.00 126.06 190 ARG B CA 1
ATOM 3382 C C . ARG B 1 190 ? 34.045 -32.538 9.436 1.00 121.64 190 ARG B C 1
ATOM 3383 O O . ARG B 1 190 ? 34.318 -33.752 9.393 1.00 121.66 190 ARG B O 1
ATOM 3391 N N . ALA B 1 191 ? 32.815 -32.037 9.588 1.00 118.65 191 ALA B N 1
ATOM 3392 C CA . ALA B 1 191 ? 31.572 -32.838 9.685 1.00 116.67 191 ALA B CA 1
ATOM 3393 C C . ALA B 1 191 ? 31.479 -33.802 8.492 1.00 116.83 191 ALA B C 1
ATOM 3394 O O . ALA B 1 191 ? 31.106 -34.9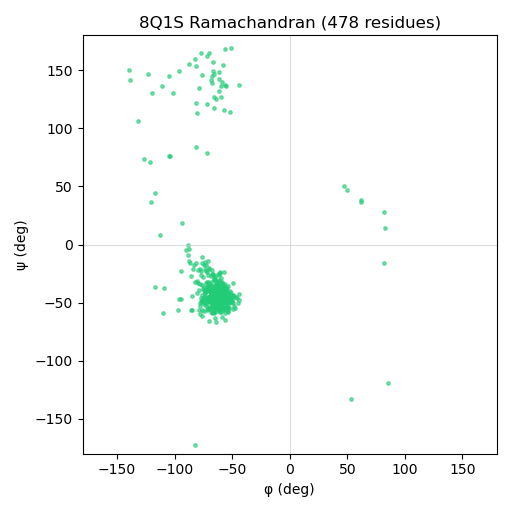74 8.706 1.00 112.78 191 ALA B O 1
ATOM 3396 N N . CYS B 1 192 ? 31.832 -33.331 7.289 1.00 118.68 192 CYS B N 1
ATOM 3397 C CA . CYS B 1 192 ? 31.745 -34.094 6.011 1.00 117.97 192 CYS B CA 1
ATOM 3398 C C . CYS B 1 192 ? 32.864 -35.142 5.921 1.00 118.05 192 CYS B C 1
ATOM 3399 O O . CYS B 1 192 ? 32.582 -36.249 5.423 1.00 116.86 192 CYS B O 1
ATOM 3402 N N . ARG B 1 193 ? 34.082 -34.810 6.366 1.00 119.25 193 ARG B N 1
ATOM 3403 C CA . ARG B 1 193 ? 35.232 -35.756 6.417 1.00 120.82 193 ARG B CA 1
ATOM 3404 C C . ARG B 1 193 ? 34.876 -36.945 7.315 1.00 120.17 193 ARG B C 1
ATOM 3405 O O . ARG B 1 193 ? 34.921 -38.088 6.821 1.00 121.72 193 ARG B O 1
ATOM 3413 N N . LEU B 1 194 ? 34.541 -36.666 8.582 1.00 117.59 194 LEU B N 1
ATOM 3414 C CA . LEU B 1 194 ? 34.269 -37.681 9.638 1.00 115.26 194 LEU B CA 1
ATOM 3415 C C . LEU B 1 194 ? 33.096 -38.577 9.221 1.00 113.54 194 LEU B C 1
ATOM 3416 O O . LEU B 1 194 ? 33.167 -39.794 9.481 1.00 112.20 194 LEU B O 1
ATOM 3421 N N . ALA B 1 195 ? 32.050 -37.989 8.631 1.00 112.10 195 ALA B N 1
ATOM 3422 C CA . ALA B 1 195 ? 30.854 -38.702 8.123 1.00 110.97 195 ALA B CA 1
ATOM 3423 C C . ALA B 1 195 ? 31.267 -39.627 6.971 1.00 111.31 195 ALA B C 1
ATOM 3424 O O . ALA B 1 195 ? 30.971 -40.839 7.049 1.00 111.65 195 ALA B O 1
ATOM 3426 N N . LYS B 1 196 ? 31.935 -39.072 5.954 1.00 111.85 196 LYS B N 1
ATOM 3427 C CA . LYS B 1 196 ? 32.410 -39.809 4.750 1.00 112.62 196 LYS B CA 1
ATOM 3428 C C . LYS B 1 196 ? 33.397 -40.904 5.175 1.00 114.39 196 LYS B C 1
ATOM 3429 O O . LYS B 1 196 ? 33.383 -41.974 4.539 1.00 114.89 196 LYS B O 1
ATOM 3431 N N . ALA B 1 197 ? 34.209 -40.642 6.209 1.00 115.04 197 ALA B N 1
ATOM 3432 C CA . ALA B 1 197 ? 35.224 -41.572 6.764 1.00 114.89 197 ALA B CA 1
ATOM 3433 C C . ALA B 1 197 ? 34.531 -42.795 7.377 1.00 113.02 197 ALA B C 1
ATOM 3434 O O . ALA B 1 197 ? 34.808 -43.922 6.924 1.00 112.90 197 ALA B O 1
ATOM 3436 N N . ALA B 1 198 ? 33.661 -42.569 8.365 1.00 113.47 198 ALA B N 1
ATOM 3437 C CA . ALA B 1 198 ? 32.877 -43.609 9.074 1.00 113.67 198 ALA B CA 1
ATOM 3438 C C . ALA B 1 198 ? 32.088 -44.449 8.062 1.00 114.06 198 ALA B C 1
ATOM 3439 O O . ALA B 1 198 ? 32.016 -45.683 8.247 1.00 115.34 198 ALA B O 1
ATOM 3441 N N . PHE B 1 199 ? 31.521 -43.800 7.038 1.00 111.89 199 PHE B N 1
ATOM 3442 C CA . PHE B 1 199 ? 30.691 -44.436 5.983 1.00 110.30 199 PHE B CA 1
ATOM 3443 C C . PHE B 1 199 ? 31.556 -45.373 5.133 1.00 112.27 199 PHE B C 1
ATOM 3444 O O . PHE B 1 199 ? 31.238 -46.575 5.054 1.00 110.40 199 PHE B O 1
ATOM 3452 N N . ASP B 1 200 ? 32.610 -44.824 4.518 1.00 116.32 200 ASP B N 1
ATOM 3453 C CA . ASP B 1 200 ? 33.502 -45.531 3.558 1.00 117.16 200 ASP B CA 1
ATOM 3454 C C . ASP B 1 200 ? 34.222 -46.681 4.277 1.00 117.13 200 ASP B C 1
ATOM 3455 O O . ASP B 1 200 ? 34.443 -47.727 3.631 1.00 118.51 200 ASP B O 1
ATOM 3460 N N . ASP B 1 201 ? 34.558 -46.501 5.560 1.00 114.23 201 ASP B N 1
ATOM 3461 C CA . ASP B 1 201 ? 35.188 -47.544 6.416 1.00 113.85 201 ASP B CA 1
ATOM 3462 C C . ASP B 1 201 ? 34.213 -48.714 6.602 1.00 116.68 201 ASP B C 1
ATOM 3463 O O . ASP B 1 201 ? 34.685 -49.870 6.636 1.00 119.07 201 ASP B O 1
ATOM 3468 N N . ALA B 1 202 ? 32.911 -48.425 6.715 1.00 117.73 202 ALA B N 1
ATOM 3469 C CA . ALA B 1 202 ? 31.831 -49.423 6.908 1.00 116.57 202 ALA B CA 1
ATOM 3470 C C . ALA B 1 202 ? 31.627 -50.229 5.620 1.00 117.06 202 ALA B C 1
ATOM 3471 O O . ALA B 1 202 ? 31.713 -51.470 5.690 1.00 118.08 202 ALA B O 1
ATOM 3473 N N . ILE B 1 203 ? 31.373 -49.553 4.492 1.00 117.32 203 ILE B N 1
ATOM 3474 C CA . ILE B 1 203 ? 31.054 -50.204 3.182 1.00 118.25 203 ILE B CA 1
ATOM 3475 C C . ILE B 1 203 ? 32.234 -51.092 2.768 1.00 118.60 203 ILE B C 1
ATOM 3476 O O . ILE B 1 203 ? 31.985 -52.142 2.145 1.00 119.50 203 ILE B O 1
ATOM 3481 N N . ALA B 1 204 ? 33.463 -50.683 3.106 1.00 119.02 204 ALA B N 1
ATOM 3482 C CA . ALA B 1 204 ? 34.712 -51.445 2.869 1.00 118.98 204 ALA B CA 1
ATOM 3483 C C . ALA B 1 204 ? 34.566 -52.867 3.426 1.00 117.69 204 ALA B C 1
ATOM 3484 O O . ALA B 1 204 ? 34.947 -53.820 2.717 1.00 119.68 204 ALA B O 1
ATOM 3486 N N . GLU B 1 205 ? 34.015 -52.991 4.639 1.00 114.94 205 GLU B N 1
ATOM 3487 C CA . GLU B 1 205 ? 33.898 -54.268 5.396 1.00 114.46 205 GLU B CA 1
ATOM 3488 C C . GLU B 1 205 ? 32.422 -54.576 5.687 1.00 113.36 205 GLU B C 1
ATOM 3489 O O . GLU B 1 205 ? 32.143 -55.123 6.770 1.00 114.10 205 GLU B O 1
ATOM 3495 N N . LEU B 1 206 ? 31.519 -54.265 4.750 1.00 111.27 206 LEU B N 1
ATOM 3496 C CA . LEU B 1 206 ? 30.050 -54.465 4.904 1.00 110.26 206 LEU B CA 1
ATOM 3497 C C . LEU B 1 206 ? 29.738 -55.968 4.943 1.00 108.94 206 LEU B C 1
ATOM 3498 O O . LEU B 1 206 ? 28.667 -56.334 5.464 1.00 106.43 206 LEU B O 1
ATOM 3503 N N . ASP B 1 207 ? 30.642 -56.800 4.415 1.00 109.02 207 ASP B N 1
ATOM 3504 C CA . ASP B 1 207 ? 30.508 -58.284 4.386 1.00 110.69 207 ASP B CA 1
ATOM 3505 C C . ASP B 1 207 ? 30.658 -58.866 5.802 1.00 110.02 207 ASP B C 1
ATOM 3506 O O . ASP B 1 207 ? 30.194 -60.007 6.004 1.00 109.95 207 ASP B O 1
ATOM 3511 N N . THR B 1 208 ? 31.266 -58.127 6.743 1.00 108.47 208 THR B N 1
ATOM 3512 C CA . THR B 1 208 ? 31.492 -58.564 8.152 1.00 107.43 208 THR B CA 1
ATOM 3513 C C . THR B 1 208 ? 30.277 -58.234 9.031 1.00 106.30 208 THR B C 1
ATOM 3514 O O . THR B 1 208 ? 30.203 -58.791 10.143 1.00 108.02 208 THR B O 1
ATOM 3518 N N . LEU B 1 209 ? 29.372 -57.364 8.569 1.00 104.94 209 LEU B N 1
ATOM 3519 C CA . LEU B 1 209 ? 28.209 -56.864 9.356 1.00 105.14 209 LEU B CA 1
ATOM 3520 C C . LEU B 1 209 ? 27.314 -58.041 9.766 1.00 107.42 209 LEU B C 1
ATOM 3521 O O . LEU B 1 209 ? 26.918 -58.820 8.878 1.00 108.74 209 LEU B O 1
ATOM 3526 N N . SER B 1 210 ? 27.017 -58.156 11.064 1.00 109.88 210 SER B N 1
ATOM 3527 C CA . SER B 1 210 ? 26.163 -59.219 11.656 1.00 113.52 210 SER B CA 1
ATOM 3528 C C . SER B 1 210 ? 24.690 -58.913 11.366 1.00 113.45 210 SER B C 1
ATOM 3529 O O . SER B 1 210 ? 24.338 -57.717 11.341 1.00 115.24 210 SER B O 1
ATOM 3532 N N . GLU B 1 211 ? 23.871 -59.951 11.164 1.00 112.60 211 GLU B N 1
ATOM 3533 C CA . GLU B 1 211 ? 22.404 -59.821 10.941 1.00 114.41 211 GLU B CA 1
ATOM 3534 C C . GLU B 1 211 ? 21.765 -59.168 12.170 1.00 114.91 211 GLU B C 1
ATOM 3535 O O . GLU B 1 211 ? 20.760 -58.454 11.995 1.00 117.91 211 GLU B O 1
ATOM 3541 N N . GLU B 1 212 ? 22.332 -59.407 13.358 1.00 115.14 212 GLU B N 1
ATOM 3542 C CA . GLU B 1 212 ? 21.858 -58.836 14.648 1.00 114.14 212 GLU B CA 1
ATOM 3543 C C . GLU B 1 212 ? 21.955 -57.309 14.579 1.00 113.14 212 GLU B C 1
ATOM 3544 O O . GLU B 1 212 ? 20.932 -56.634 14.815 1.00 115.31 212 GLU B O 1
ATOM 3550 N N . SER B 1 213 ? 23.138 -56.797 14.235 1.00 112.53 213 SER B N 1
ATOM 3551 C CA . SER B 1 213 ? 23.467 -55.348 14.196 1.00 113.58 213 SER B CA 1
ATOM 3552 C C . SER B 1 213 ? 23.137 -54.745 12.822 1.00 114.89 213 SER B C 1
ATOM 3553 O O . SER B 1 213 ? 23.340 -53.526 12.663 1.00 119.07 213 SER B O 1
ATOM 3556 N N . TYR B 1 214 ? 22.638 -55.550 11.874 1.00 114.23 214 TYR B N 1
ATOM 3557 C CA . TYR B 1 214 ? 22.393 -55.142 10.463 1.00 114.33 214 TYR B CA 1
ATOM 3558 C C . TYR B 1 214 ? 21.475 -53.912 10.419 1.00 112.07 214 TYR B C 1
ATOM 3559 O O . TYR B 1 214 ? 21.935 -52.844 9.980 1.00 111.35 214 TYR B O 1
ATOM 3568 N N . LYS B 1 215 ? 20.224 -54.059 10.867 1.00 110.54 215 LYS B N 1
ATOM 3569 C CA . LYS B 1 215 ? 19.160 -53.023 10.751 1.00 111.34 215 LYS B CA 1
ATOM 3570 C C . LYS B 1 215 ? 19.594 -51.730 11.452 1.00 109.73 215 LYS B C 1
ATOM 3571 O O . LYS B 1 215 ? 19.339 -50.648 10.892 1.00 108.58 215 LYS B O 1
ATOM 3577 N N . ASP B 1 216 ? 20.208 -51.840 12.635 1.00 109.22 216 ASP B N 1
ATOM 3578 C CA . ASP B 1 216 ? 20.644 -50.680 13.460 1.00 107.95 216 ASP B CA 1
ATOM 3579 C C . ASP B 1 216 ? 21.668 -49.856 12.669 1.00 106.34 216 ASP B C 1
ATOM 3580 O O . ASP B 1 216 ? 21.440 -48.641 12.511 1.00 109.12 216 ASP B O 1
ATOM 3585 N N . SER B 1 217 ? 22.728 -50.499 12.167 1.00 102.32 217 SER B N 1
ATOM 3586 C CA . SER B 1 217 ? 23.905 -49.839 11.539 1.00 101.40 217 SER B CA 1
ATOM 3587 C C . SER B 1 217 ? 23.562 -49.287 10.146 1.00 101.01 217 SER B C 1
ATOM 3588 O O . SER B 1 217 ? 24.022 -48.169 9.849 1.00 102.73 217 SER B O 1
ATOM 3591 N N . THR B 1 218 ? 22.802 -50.024 9.322 1.00 98.96 218 THR B N 1
ATOM 3592 C CA . THR B 1 218 ? 22.402 -49.604 7.945 1.00 98.15 218 THR B CA 1
ATOM 3593 C C . THR B 1 218 ? 21.614 -48.290 8.016 1.00 97.19 218 THR B C 1
ATOM 3594 O O . THR B 1 218 ? 21.922 -47.369 7.237 1.00 95.07 218 THR B O 1
ATOM 3598 N N . LEU B 1 219 ? 20.634 -48.216 8.921 1.00 97.73 219 LEU B N 1
ATOM 3599 C CA . LEU B 1 219 ? 19.827 -46.993 9.183 1.00 96.95 219 LEU B CA 1
ATOM 3600 C C . LEU B 1 219 ? 20.778 -45.838 9.518 1.00 96.59 219 LEU B C 1
ATOM 3601 O O . LEU B 1 219 ? 20.615 -44.758 8.926 1.00 97.14 219 LEU B O 1
ATOM 3606 N N . ILE B 1 220 ? 21.738 -46.072 10.419 1.00 96.81 220 ILE B N 1
ATOM 3607 C CA . ILE B 1 220 ? 22.746 -45.061 10.866 1.00 98.42 220 ILE B CA 1
ATOM 3608 C C . ILE B 1 220 ? 23.591 -44.636 9.659 1.00 97.61 220 ILE B C 1
ATOM 3609 O O . ILE B 1 220 ? 23.859 -43.426 9.524 1.00 96.08 220 ILE B O 1
ATOM 3614 N N . MET B 1 221 ? 23.990 -45.598 8.821 1.00 98.43 221 MET B N 1
ATOM 3615 C CA . MET B 1 221 ? 24.762 -45.354 7.572 1.00 99.25 221 MET B CA 1
ATOM 3616 C C . MET B 1 221 ? 23.898 -44.546 6.600 1.00 100.33 221 MET B C 1
ATOM 3617 O O . MET B 1 221 ? 24.422 -43.582 6.009 1.00 104.41 221 MET B O 1
ATOM 3622 N N . GLN B 1 222 ? 22.622 -44.914 6.454 1.00 98.76 222 GLN B N 1
ATOM 3623 C CA . GLN B 1 222 ? 21.641 -44.171 5.619 1.00 99.05 222 GLN B CA 1
ATOM 3624 C C . GLN B 1 222 ? 21.588 -42.713 6.091 1.00 99.89 222 GLN B C 1
ATOM 3625 O O . GLN B 1 222 ? 21.627 -41.815 5.230 1.00 102.13 222 GLN B O 1
ATOM 3631 N N . LEU B 1 223 ? 21.521 -42.497 7.409 1.00 99.94 223 LEU B N 1
ATOM 3632 C CA . LEU B 1 223 ? 21.398 -41.150 8.030 1.00 101.66 223 LEU B CA 1
ATOM 3633 C C . LEU B 1 223 ? 22.710 -40.370 7.873 1.00 103.42 223 LEU B C 1
ATOM 3634 O O . LEU B 1 223 ? 22.650 -39.127 7.879 1.00 103.74 223 LEU B O 1
ATOM 3639 N N . LEU B 1 224 ? 23.846 -41.066 7.752 1.00 104.57 224 LEU B N 1
ATOM 3640 C CA . LEU B 1 224 ? 25.166 -40.445 7.450 1.00 105.76 224 LEU B CA 1
ATOM 3641 C C . LEU B 1 224 ? 25.148 -39.912 6.011 1.00 107.84 224 LEU B C 1
ATOM 3642 O O . LEU B 1 224 ? 25.341 -38.690 5.834 1.00 109.91 224 LEU B O 1
ATOM 3647 N N . ARG B 1 225 ? 24.898 -40.784 5.027 1.00 107.47 225 ARG B N 1
ATOM 3648 C CA . ARG B 1 225 ? 24.972 -40.442 3.578 1.00 109.54 225 ARG B CA 1
ATOM 3649 C C . ARG B 1 225 ? 23.885 -39.415 3.226 1.00 111.28 225 ARG B C 1
ATOM 3650 O O . ARG B 1 225 ? 24.109 -38.626 2.285 1.00 113.10 225 ARG B O 1
ATOM 3658 N N . ASP B 1 226 ? 22.753 -39.430 3.941 1.00 110.01 226 ASP B N 1
ATOM 3659 C CA . ASP B 1 226 ? 21.624 -38.484 3.731 1.00 109.81 226 ASP B CA 1
ATOM 3660 C C . ASP B 1 226 ? 22.033 -37.096 4.240 1.00 111.04 226 ASP B C 1
ATOM 3661 O O . ASP B 1 226 ? 21.689 -36.100 3.575 1.00 111.27 226 ASP B O 1
ATOM 3666 N N . ASN B 1 227 ? 22.741 -37.038 5.371 1.00 111.78 227 ASN B N 1
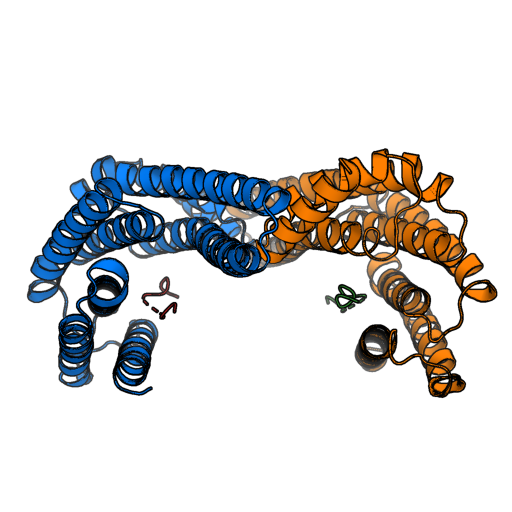ATOM 3667 C CA . ASN B 1 227 ? 23.276 -35.775 5.950 1.00 113.62 227 ASN B CA 1
ATOM 3668 C C . ASN B 1 227 ? 24.425 -35.269 5.066 1.00 115.25 227 ASN B C 1
ATOM 3669 O O . ASN B 1 227 ? 24.510 -34.039 4.875 1.00 120.50 227 ASN B O 1
ATOM 3674 N N . LEU B 1 228 ? 25.260 -36.177 4.542 1.00 111.27 228 LEU B N 1
ATOM 3675 C CA . LEU B 1 228 ? 26.403 -35.848 3.641 1.00 109.73 228 LEU B CA 1
ATOM 3676 C C . LEU B 1 228 ? 25.893 -35.161 2.368 1.00 109.26 228 LEU B C 1
ATOM 3677 O O . LEU B 1 228 ? 26.551 -34.212 1.912 1.00 109.18 228 LEU B O 1
ATOM 3682 N N . THR B 1 229 ? 24.775 -35.639 1.813 1.00 108.93 229 THR B N 1
ATOM 3683 C CA . THR B 1 229 ? 24.148 -35.110 0.573 1.00 110.05 229 THR B CA 1
ATOM 3684 C C . THR B 1 229 ? 23.718 -33.656 0.790 1.00 111.55 229 THR B C 1
ATOM 3685 O O . THR B 1 229 ? 23.997 -32.824 -0.094 1.00 113.37 229 THR B O 1
ATOM 3689 N N . LEU B 1 230 ? 23.053 -33.376 1.915 1.00 112.09 230 LEU B N 1
ATOM 3690 C CA . LEU B 1 230 ? 22.499 -32.036 2.252 1.00 113.96 230 LEU B CA 1
ATOM 3691 C C . LEU B 1 230 ? 23.645 -31.049 2.500 1.00 116.13 230 LEU B C 1
ATOM 3692 O O . LEU B 1 230 ? 23.551 -29.906 2.011 1.00 117.86 230 LEU B O 1
ATOM 3697 N N . TRP B 1 231 ? 24.684 -31.479 3.225 1.00 116.99 231 TRP B N 1
ATOM 3698 C CA . TRP B 1 231 ? 25.831 -30.629 3.647 1.00 119.99 231 TRP B CA 1
ATOM 3699 C C . TRP B 1 231 ? 26.690 -30.243 2.434 1.00 122.66 231 TRP B C 1
ATOM 3700 O O . TRP B 1 231 ? 27.167 -29.091 2.404 1.00 124.34 231 TRP B O 1
ATOM 3711 N N . THR B 1 232 ? 26.865 -31.157 1.472 1.00 122.86 232 THR B N 1
ATOM 3712 C CA . THR B 1 232 ? 27.714 -30.970 0.263 1.00 125.06 232 THR B CA 1
ATOM 3713 C C . THR B 1 232 ? 26.987 -30.103 -0.774 1.00 129.14 232 THR B C 1
ATOM 3714 O O . THR B 1 232 ? 27.676 -29.340 -1.477 1.00 129.88 232 THR B O 1
ATOM 3718 N N . SER B 1 233 ? 25.657 -30.218 -0.870 1.00 133.78 233 SER B N 1
ATOM 3719 C CA . SER B 1 233 ? 24.810 -29.498 -1.861 1.00 139.15 233 SER B CA 1
ATOM 3720 C C . SER B 1 233 ? 24.709 -28.007 -1.508 1.00 146.11 233 SER B C 1
ATOM 3721 O O . SER B 1 233 ? 24.436 -27.207 -2.429 1.00 149.13 233 SER B O 1
ATOM 3724 N N . ASP B 1 234 ? 24.908 -27.650 -0.234 1.00 150.55 234 ASP B N 1
ATOM 3725 C CA . ASP B 1 234 ? 24.859 -26.247 0.263 1.00 155.63 234 ASP B CA 1
ATOM 3726 C C . ASP B 1 234 ? 26.204 -25.549 0.013 1.00 160.73 234 ASP B C 1
ATOM 3727 O O . ASP B 1 234 ? 26.184 -24.322 -0.215 1.00 162.74 234 ASP B O 1
ATOM 3732 N N . MET B 1 235 ? 27.319 -26.291 0.060 1.00 163.59 235 MET B N 1
ATOM 3733 C CA . MET B 1 235 ? 28.697 -25.760 -0.150 1.00 166.71 235 MET B CA 1
ATOM 3734 C C . MET B 1 235 ? 28.776 -25.077 -1.521 1.00 165.20 235 MET B C 1
ATOM 3735 O O . MET B 1 235 ? 28.349 -25.637 -2.529 1.00 160.50 235 MET B O 1
ATOM 3740 N N . THR C 2 4 ? 18.101 -25.153 10.357 1.00 157.82 95 THR C N 1
ATOM 3741 C CA . THR C 2 4 ? 18.309 -26.492 9.727 1.00 156.51 95 THR C CA 1
ATOM 3742 C C . THR C 2 4 ? 18.557 -27.545 10.815 1.00 153.39 95 THR C C 1
ATOM 3743 O O . THR C 2 4 ? 19.595 -27.451 11.501 1.00 153.55 95 THR C O 1
ATOM 3747 N N . LYS C 2 5 ? 17.634 -28.503 10.954 1.00 149.79 96 LYS C N 1
ATOM 3748 C CA . LYS C 2 5 ? 17.750 -29.678 11.862 1.00 148.49 96 LYS C CA 1
ATOM 3749 C C . LYS C 2 5 ? 18.146 -30.898 11.020 1.00 142.90 96 LYS C C 1
ATOM 3750 O O . LYS C 2 5 ? 17.506 -31.121 9.973 1.00 146.37 96 LYS C O 1
ATOM 3756 N N . TYR C 2 6 ? 19.171 -31.640 11.452 1.00 134.96 97 TYR C N 1
ATOM 3757 C CA . TYR C 2 6 ? 19.739 -32.808 10.729 1.00 130.25 97 TYR C CA 1
ATOM 3758 C C . TYR C 2 6 ? 19.618 -34.059 11.605 1.00 123.93 97 TYR C C 1
ATOM 3759 O O . TYR C 2 6 ? 20.006 -34.000 12.788 1.00 126.58 97 TYR C O 1
ATOM 3768 N N . LYS C 2 7 ? 19.089 -35.146 11.030 1.00 117.14 98 LYS C N 1
ATOM 3769 C CA . LYS C 2 7 ? 18.855 -36.452 11.706 1.00 113.41 98 LYS C CA 1
ATOM 3770 C C . LYS C 2 7 ? 20.135 -36.906 12.419 1.00 110.36 98 LYS C C 1
ATOM 3771 O O . LYS C 2 7 ? 21.216 -36.838 11.797 1.00 111.40 98 LYS C O 1
ATOM 3787 N N . ALA C 2 9 ? 21.690 -40.093 15.496 1.00 103.62 100 ALA C N 1
ATOM 3788 C CA . ALA C 2 9 ? 21.598 -41.530 15.853 1.00 106.52 100 ALA C CA 1
ATOM 3789 C C . ALA C 2 9 ? 20.229 -41.829 16.462 1.00 110.21 100 ALA C C 1
ATOM 3790 O O . ALA C 2 9 ? 19.866 -41.241 17.479 1.00 112.84 100 ALA C O 1
ATOM 3792 N N . PRO C 2 10 ? 19.432 -42.753 15.873 1.00 114.81 101 PRO C N 1
ATOM 3793 C CA . PRO C 2 10 ? 18.085 -43.045 16.364 1.00 116.04 101 PRO C CA 1
ATOM 3794 C C . PRO C 2 10 ? 18.080 -44.023 17.550 1.00 117.65 101 PRO C C 1
ATOM 3795 O O . PRO C 2 10 ? 19.145 -44.338 18.054 1.00 116.53 101 PRO C O 1
ATOM 3799 N N . ALA C 2 11 ? 16.889 -44.468 17.965 1.00 120.87 102 ALA C N 1
ATOM 3800 C CA . ALA C 2 11 ? 16.674 -45.477 19.029 1.00 125.17 102 ALA C CA 1
ATOM 3801 C C . ALA C 2 11 ? 16.870 -46.882 18.445 1.00 129.09 102 ALA C C 1
ATOM 3802 O O . ALA C 2 11 ? 16.148 -47.227 17.487 1.00 130.50 102 ALA C O 1
ATOM 3804 N N . ALA C 2 12 ? 17.808 -47.653 19.007 1.00 132.43 103 ALA C N 1
ATOM 3805 C CA . ALA C 2 12 ? 18.154 -49.032 18.584 1.00 133.84 103 ALA C CA 1
ATOM 3806 C C . ALA C 2 12 ? 16.913 -49.927 18.682 1.00 136.73 103 ALA C C 1
ATOM 3807 O O . ALA C 2 12 ? 16.149 -49.774 19.659 1.00 137.87 103 ALA C O 1
ATOM 3809 N N . GLU C 2 13 ? 16.723 -50.818 17.703 1.00 138.11 104 GLU C N 1
ATOM 3810 C CA . GLU C 2 13 ? 15.588 -51.779 17.647 1.00 139.24 104 GLU C CA 1
ATOM 3811 C C . GLU C 2 13 ? 15.727 -52.793 18.789 1.00 137.54 104 GLU C C 1
ATOM 3812 O O . GLU C 2 13 ? 16.875 -53.099 19.173 1.00 133.31 104 GLU C O 1
ATOM 3818 N N . LYS C 2 14 ? 14.596 -53.291 19.299 1.00 137.65 105 LYS C N 1
ATOM 3819 C CA . LYS C 2 14 ? 14.530 -54.273 20.416 1.00 137.71 105 LYS C CA 1
ATOM 3820 C C . LYS C 2 14 ? 15.156 -55.592 19.945 1.00 139.15 105 LYS C C 1
ATOM 3821 O O . LYS C 2 14 ? 14.621 -56.185 18.987 1.00 140.08 105 LYS C O 1
ATOM 3827 N N . LYS C 2 15 ? 16.251 -56.010 20.593 1.00 139.79 106 LYS C N 1
ATOM 3828 C CA . LYS C 2 15 ? 17.095 -57.181 20.221 1.00 138.19 106 LYS C CA 1
ATOM 3829 C C . LYS C 2 15 ? 17.881 -56.848 18.948 1.00 135.65 106 LYS C C 1
ATOM 3830 O O . LYS C 2 15 ? 19.060 -56.498 19.010 1.00 132.31 106 LYS C O 1
ATOM 3836 N N . THR D 2 4 ? -10.784 -53.488 19.975 1.00 173.76 95 THR P N 1
ATOM 3837 C CA . THR D 2 4 ? -11.098 -52.804 18.682 1.00 173.55 95 THR P CA 1
ATOM 3838 C C . THR D 2 4 ? -11.491 -51.346 18.953 1.00 173.34 95 THR P C 1
ATOM 3839 O O . THR D 2 4 ? -12.548 -51.126 19.579 1.00 173.87 95 THR P O 1
ATOM 3843 N N . LYS D 2 5 ? -10.668 -50.400 18.486 1.00 172.33 96 LYS P N 1
ATOM 3844 C CA . LYS D 2 5 ? -10.853 -48.932 18.652 1.00 169.91 96 LYS P CA 1
ATOM 3845 C C . LYS D 2 5 ? -11.175 -48.318 17.284 1.00 171.24 96 LYS P C 1
ATOM 3846 O O . LYS D 2 5 ? -10.517 -48.703 16.296 1.00 177.27 96 LYS P O 1
ATOM 3852 N N . TYR D 2 6 ? -12.151 -47.404 17.237 1.00 165.38 97 TYR P N 1
ATOM 3853 C CA . TYR D 2 6 ? -12.680 -46.778 15.995 1.00 157.23 97 TYR P CA 1
ATOM 3854 C C . TYR D 2 6 ? -12.551 -45.253 16.087 1.00 153.25 97 TYR P C 1
ATOM 3855 O O . TYR D 2 6 ? -12.675 -44.703 17.199 1.00 156.78 97 TYR P O 1
ATOM 3864 N N . LYS D 2 7 ? -12.304 -44.603 14.944 1.00 146.49 98 LYS P N 1
ATOM 3865 C CA . LYS D 2 7 ? -12.136 -43.128 14.822 1.00 143.03 98 LYS P CA 1
ATOM 3866 C C . LYS D 2 7 ? -13.380 -42.421 15.374 1.00 139.43 98 LYS P C 1
ATOM 3867 O O . LYS D 2 7 ? -14.502 -42.882 15.081 1.00 141.18 98 LYS P O 1
ATOM 3883 N N . ALA D 2 9 ? -14.824 -38.069 16.608 1.00 132.82 100 ALA P N 1
ATOM 3884 C CA . ALA D 2 9 ? -14.781 -36.646 16.190 1.00 133.09 100 ALA P CA 1
ATOM 3885 C C . ALA D 2 9 ? -13.448 -36.023 16.599 1.00 132.39 100 ALA P C 1
ATOM 3886 O O . ALA D 2 9 ? -13.180 -35.866 17.789 1.00 129.05 100 ALA P O 1
ATOM 3888 N N . PRO D 2 10 ? -12.578 -35.644 15.633 1.00 134.45 101 PRO P N 1
ATOM 3889 C CA . PRO D 2 10 ? -11.293 -35.024 15.951 1.00 138.07 101 PRO P CA 1
ATOM 3890 C C . PRO D 2 10 ? -11.451 -33.523 16.232 1.00 143.96 101 PRO P C 1
ATOM 3891 O O . PRO D 2 10 ? -12.385 -32.935 15.716 1.00 147.36 101 PRO P O 1
ATOM 3895 N N . ALA D 2 11 ? -10.542 -32.950 17.027 1.00 148.82 102 ALA P N 1
ATOM 3896 C CA . ALA D 2 11 ? -10.487 -31.505 17.351 1.00 150.41 102 ALA P CA 1
ATOM 3897 C C . ALA D 2 11 ? -10.404 -30.699 16.047 1.00 152.13 102 ALA P C 1
ATOM 3898 O O . ALA D 2 11 ? -9.649 -31.115 15.143 1.00 151.57 102 ALA P O 1
ATOM 3900 N N . ALA D 2 12 ? -11.161 -29.600 15.956 1.00 153.14 103 ALA P N 1
ATOM 3901 C CA . ALA D 2 12 ? -11.279 -28.742 14.752 1.00 154.03 103 ALA P CA 1
ATOM 3902 C C . ALA D 2 12 ? -9.910 -28.143 14.404 1.00 154.47 103 ALA P C 1
ATOM 3903 O O . ALA D 2 12 ? -9.114 -27.892 15.334 1.00 152.65 103 ALA P O 1
ATOM 3905 N N . GLU D 2 13 ? -9.660 -27.925 13.108 1.00 152.47 104 GLU P N 1
ATOM 3906 C CA . GLU D 2 13 ? -8.361 -27.449 12.555 1.00 151.24 104 GLU P CA 1
ATOM 3907 C C . GLU D 2 13 ? -8.127 -25.995 12.981 1.00 146.33 104 GLU P C 1
ATOM 3908 O O . GLU D 2 13 ? -8.703 -25.067 12.416 1.00 140.90 104 GLU P O 1
#

Radius of gyration: 26.43 Å; Cα contacts (8 Å, |Δi|>4): 571; chains: 4; bounding box: 74×61×44 Å